Protein 7OBM (pdb70)

Structure (mmCIF, N/CA/C/O backbone):
data_7OBM
#
_entry.id   7OBM
#
_cell.length_a   64.920
_cell.length_b   150.880
_cell.length_c   220.660
_cell.angle_alpha   90.000
_cell.angle_beta   90.000
_cell.angle_gamma   90.000
#
_symmetry.space_group_name_H-M   'I 2 2 2'
#
loop_
_atom_site.group_PDB
_atom_site.id
_atom_site.type_symbol
_atom_site.label_atom_id
_atom_site.label_alt_id
_atom_site.label_comp_id
_atom_site.label_asym_id
_atom_site.label_entity_id
_atom_site.label_seq_id
_atom_site.pdbx_PDB_ins_code
_atom_site.Cartn_x
_atom_site.Cartn_y
_atom_site.Cartn_z
_atom_site.occupancy
_atom_site.B_iso_or_equiv
_atom_site.auth_seq_id
_atom_site.auth_comp_id
_atom_site.auth_asym_id
_atom_site.auth_atom_id
_atom_site.pdbx_PDB_model_num
ATOM 1 N N . MET A 1 2 ? 28.689 29.639 45.015 1.00 124.87 90 MET A N 1
ATOM 2 C CA . MET A 1 2 ? 28.265 28.537 44.163 1.00 103.58 90 MET A CA 1
ATOM 3 C C . MET A 1 2 ? 26.831 28.765 43.682 1.00 122.01 90 MET A C 1
ATOM 4 O O . MET A 1 2 ? 25.871 28.743 44.453 1.00 124.84 90 MET A O 1
ATOM 9 N N . ASP A 1 3 ? 26.710 29.021 42.381 1.00 150.11 91 ASP A N 1
ATOM 10 C CA . ASP A 1 3 ? 25.445 29.483 41.815 1.00 166.39 91 ASP A CA 1
ATOM 11 C C . ASP A 1 3 ? 24.448 28.333 41.687 1.00 153.26 91 ASP A C 1
ATOM 12 O O . ASP A 1 3 ? 23.460 28.267 42.426 1.00 147.94 91 ASP A O 1
ATOM 17 N N . ALA A 1 4 ? 24.697 27.418 40.753 1.00 133.23 92 ALA A N 1
ATOM 18 C CA . ALA A 1 4 ? 23.825 26.264 40.542 1.00 116.94 92 ALA A CA 1
ATOM 19 C C . ALA A 1 4 ? 24.490 24.996 41.074 1.00 128.58 92 ALA A C 1
ATOM 20 O O . ALA A 1 4 ? 24.791 24.049 40.346 1.00 80.76 92 ALA A O 1
ATOM 22 N N . PHE A 1 5 ? 24.714 25.000 42.382 1.00 121.97 93 PHE A N 1
ATOM 23 C CA . PHE A 1 5 ? 25.366 23.896 43.063 1.00 104.31 93 PHE A CA 1
ATOM 24 C C . PHE A 1 5 ? 24.334 22.828 43.406 1.00 105.87 93 PHE A C 1
ATOM 25 O O . PHE A 1 5 ? 23.154 23.123 43.621 1.00 116.59 93 PHE A O 1
ATOM 33 N N . GLU A 1 6 ? 24.790 21.573 43.451 1.00 105.41 94 GLU A N 1
ATOM 34 C CA . GLU A 1 6 ? 23.859 20.456 43.582 1.00 111.06 94 GLU A CA 1
ATOM 35 C C . GLU A 1 6 ? 23.099 20.494 44.899 1.00 113.95 94 GLU A C 1
ATOM 36 O O . GLU A 1 6 ? 21.954 20.032 44.962 1.00 119.61 94 GLU A O 1
ATOM 42 N N . LYS A 1 7 ? 23.709 21.024 45.962 1.00 104.03 95 LYS A N 1
ATOM 43 C CA . LYS A 1 7 ? 22.967 21.198 47.204 1.00 109.73 95 LYS A CA 1
ATOM 44 C C . LYS A 1 7 ? 22.174 22.498 47.202 1.00 134.79 95 LYS A C 1
ATOM 45 O O . LYS A 1 7 ? 21.145 22.598 47.880 1.00 149.48 95 LYS A O 1
ATOM 51 N N . VAL A 1 8 ? 22.616 23.488 46.428 1.00 127.67 96 VAL A N 1
ATOM 52 C CA . VAL A 1 8 ? 21.910 24.762 46.377 1.00 126.74 96 VAL A CA 1
ATOM 53 C C . VAL A 1 8 ? 20.692 24.670 45.467 1.00 139.16 96 VAL A C 1
ATOM 54 O O . VAL A 1 8 ? 19.595 25.107 45.833 1.00 153.85 96 VAL A O 1
ATOM 58 N N . ARG A 1 9 ? 20.858 24.094 44.271 1.00 125.02 97 ARG A N 1
ATOM 59 C CA . ARG A 1 9 ? 19.735 24.011 43.343 1.00 134.50 97 ARG A CA 1
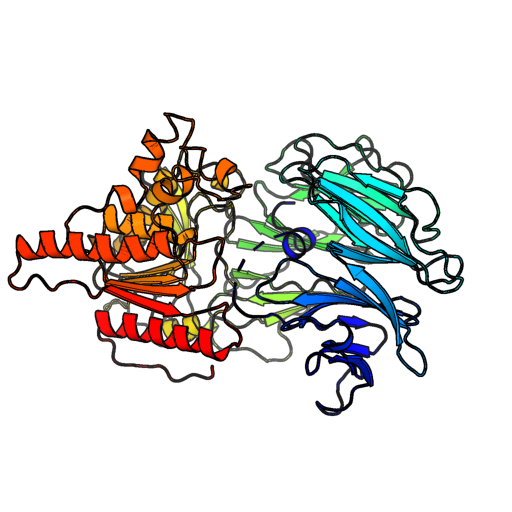ATOM 60 C C . ARG A 1 9 ? 18.661 23.051 43.841 1.00 155.10 97 ARG A C 1
ATOM 61 O O . ARG A 1 9 ? 17.475 23.255 43.560 1.00 161.57 97 ARG A O 1
ATOM 69 N N . THR A 1 10 ? 19.048 22.008 44.580 1.00 161.26 98 THR A N 1
ATOM 70 C CA . THR A 1 10 ? 18.065 21.075 45.117 1.00 171.62 98 THR A CA 1
ATOM 71 C C . THR A 1 10 ? 17.250 21.679 46.252 1.00 177.22 98 THR A C 1
ATOM 72 O O . THR A 1 10 ? 16.222 21.106 46.626 1.00 191.20 98 THR A O 1
ATOM 76 N N . LYS A 1 11 ? 17.684 22.813 46.804 1.00 178.58 99 LYS A N 1
ATOM 77 C CA . LYS A 1 11 ? 16.936 23.537 47.824 1.00 170.25 99 LYS A CA 1
ATOM 78 C C . LYS A 1 11 ? 16.707 24.982 47.394 1.00 158.92 99 LYS A C 1
ATOM 79 O O . LYS A 1 11 ? 16.543 25.870 48.235 1.00 145.25 99 LYS A O 1
ATOM 85 N N . LEU A 1 12 ? 16.698 25.228 46.087 1.00 152.87 100 LEU A N 1
ATOM 86 C CA . LEU A 1 12 ? 16.526 26.572 45.549 1.00 141.04 100 LEU A CA 1
ATOM 87 C C . LEU A 1 12 ? 15.050 26.909 45.372 1.00 147.17 100 LEU A C 1
ATOM 88 O O . LEU A 1 12 ? 14.453 26.599 44.341 1.00 142.79 100 LEU A O 1
ATOM 93 N N . TYR A 1 20 ? 8.227 20.109 35.903 1.00 201.01 108 TYR A N 1
ATOM 94 C CA . TYR A 1 20 ? 7.651 19.476 34.721 1.00 193.82 108 TYR A CA 1
ATOM 95 C C . TYR A 1 20 ? 6.824 18.269 35.134 1.00 208.10 108 TYR A C 1
ATOM 96 O O . TYR A 1 20 ? 5.617 18.368 35.353 1.00 217.88 108 TYR A O 1
ATOM 105 N N . GLU A 1 21 ? 7.494 17.127 35.236 1.00 207.35 109 GLU A N 1
ATOM 106 C CA . GLU A 1 21 ? 6.885 15.885 35.679 1.00 209.31 109 GLU A CA 1
ATOM 107 C C . GLU A 1 21 ? 7.500 15.475 37.012 1.00 197.61 109 GLU A C 1
ATOM 108 O O . GLU A 1 21 ? 8.638 15.837 37.324 1.00 185.10 109 GLU A O 1
ATOM 114 N N . ILE A 1 22 ? 6.725 14.726 37.803 1.00 205.99 110 ILE A N 1
ATOM 115 C CA . ILE A 1 22 ? 7.168 14.323 39.130 1.00 191.16 110 ILE A CA 1
ATOM 116 C C . ILE A 1 22 ? 8.489 13.557 39.054 1.00 182.97 110 ILE A C 1
ATOM 117 O O . ILE A 1 22 ? 8.823 12.932 38.039 1.00 190.51 110 ILE A O 1
ATOM 122 N N . ILE A 1 23 ? 9.257 13.631 40.137 1.00 163.84 111 ILE A N 1
ATOM 123 C CA . ILE A 1 23 ? 10.497 12.884 40.288 1.00 161.08 111 ILE A CA 1
ATOM 124 C C . ILE A 1 23 ? 10.323 11.913 41.445 1.00 169.94 111 ILE A C 1
ATOM 125 O O . ILE A 1 23 ? 9.560 12.167 42.383 1.00 163.53 111 ILE A O 1
ATOM 130 N N . ASN A 1 24 ? 11.034 10.793 41.376 1.00 211.24 112 ASN A N 1
ATOM 131 C CA . ASN A 1 24 ? 10.936 9.799 42.432 1.00 204.26 112 ASN A CA 1
ATOM 132 C C . ASN A 1 24 ? 11.773 10.196 43.645 1.00 192.31 112 ASN A C 1
ATOM 133 O O . ASN A 1 24 ? 12.741 10.955 43.544 1.00 192.23 112 ASN A O 1
ATOM 138 N N . VAL A 1 25 ? 11.357 9.704 44.808 1.00 128.77 113 VAL A N 1
ATOM 139 C CA . VAL A 1 25 ? 12.074 9.903 46.062 1.00 107.98 113 VAL A CA 1
ATOM 140 C C . VAL A 1 25 ? 12.371 8.526 46.631 1.00 125.29 113 VAL A C 1
ATOM 141 O O . VAL A 1 25 ? 11.446 7.771 46.962 1.00 132.57 113 VAL A O 1
ATOM 145 N N . GLU A 1 26 ? 13.657 8.196 46.742 1.00 119.23 114 GLU A N 1
ATOM 146 C CA . GLU A 1 26 ? 14.063 6.832 47.079 1.00 113.95 114 GLU A CA 1
ATOM 147 C C . GLU A 1 26 ? 15.365 6.918 47.879 1.00 112.20 114 GLU A C 1
ATOM 148 O O . GLU A 1 26 ? 16.459 6.917 47.310 1.00 132.00 114 GLU A O 1
ATOM 154 N N . VAL A 1 27 ? 15.228 6.990 49.200 1.00 94.89 115 VAL A N 1
ATOM 155 C CA . VAL A 1 27 ? 16.361 7.095 50.112 1.00 93.74 115 VAL A CA 1
ATOM 156 C C . VAL A 1 27 ? 16.691 5.709 50.645 1.00 100.27 115 VAL A C 1
ATOM 157 O O . VAL A 1 27 ? 15.823 5.025 51.202 1.00 98.30 115 VAL A O 1
ATOM 161 N N . LYS A 1 28 ? 17.943 5.294 50.474 1.00 98.17 116 LYS A N 1
ATOM 162 C CA . LYS A 1 28 ? 18.429 4.008 50.955 1.00 82.74 116 LYS A CA 1
ATOM 163 C C . LYS A 1 28 ? 19.303 4.243 52.179 1.00 90.90 116 LYS A C 1
ATOM 164 O O . LYS A 1 28 ? 20.305 4.962 52.100 1.00 105.17 116 LYS A O 1
ATOM 170 N N . HIS A 1 29 ? 18.922 3.644 53.306 1.00 71.47 117 HIS A N 1
ATOM 171 C CA . HIS A 1 29 ? 19.668 3.813 54.546 1.00 85.99 117 HIS A CA 1
ATOM 172 C C . HIS A 1 29 ? 19.533 2.554 55.387 1.00 97.00 117 HIS A C 1
ATOM 173 O O . HIS A 1 29 ? 18.419 2.067 55.604 1.00 104.05 117 HIS A O 1
ATOM 180 N N . GLY A 1 30 ? 20.666 2.039 55.855 1.00 100.35 118 GLY A N 1
ATOM 181 C CA . GLY A 1 30 ? 20.672 0.909 56.773 1.00 109.04 118 GLY A CA 1
ATOM 182 C C . GLY A 1 30 ? 20.027 -0.349 56.236 1.00 118.04 118 GLY A C 1
ATOM 183 O O . GLY A 1 30 ? 19.270 -1.012 56.957 1.00 97.24 118 GLY A O 1
ATOM 184 N N . GLY A 1 31 ? 20.309 -0.696 54.983 1.00 114.58 119 GLY A N 1
ATOM 185 C CA . GLY A 1 31 ? 19.764 -1.896 54.382 1.00 97.72 119 GLY A CA 1
ATOM 186 C C . GLY A 1 31 ? 18.299 -1.833 54.018 1.00 104.24 119 GLY A C 1
ATOM 187 O O . GLY A 1 31 ? 17.7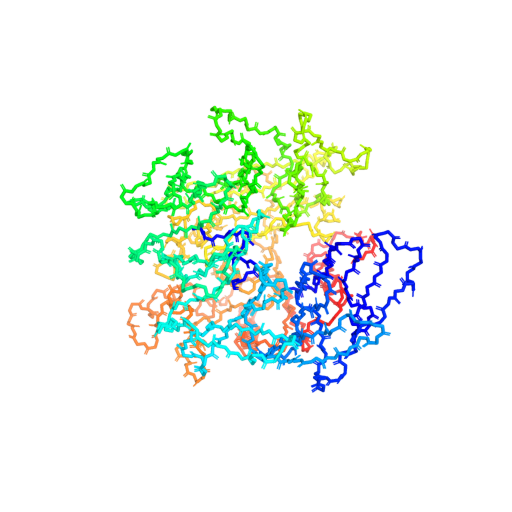17 -2.869 53.677 1.00 99.75 119 GLY A O 1
ATOM 188 N N . PHE A 1 32 ? 17.681 -0.656 54.083 1.00 124.77 120 PHE A N 1
ATOM 189 C CA . PHE A 1 32 ? 16.281 -0.485 53.731 1.00 98.95 120 PHE A CA 1
ATOM 190 C C . PHE A 1 32 ? 16.129 0.679 52.765 1.00 83.40 120 PHE A C 1
ATOM 191 O O . PHE A 1 32 ? 16.922 1.625 52.772 1.00 85.98 120 PHE A O 1
ATOM 199 N N . VAL A 1 33 ? 15.093 0.598 51.935 1.00 97.62 121 VAL A N 1
ATOM 200 C CA . VAL A 1 33 ? 14.811 1.591 50.905 1.00 100.34 121 VAL A CA 1
ATOM 201 C C . VAL A 1 33 ? 13.479 2.242 51.253 1.00 98.27 121 VAL A C 1
ATOM 202 O O . VAL A 1 33 ? 12.434 1.578 51.239 1.00 77.04 121 VAL A O 1
ATOM 206 N N . TYR A 1 34 ? 13.509 3.536 51.560 1.00 72.11 122 TYR A N 1
ATOM 207 C CA . TYR A 1 34 ? 12.323 4.260 52.000 1.00 70.98 122 TYR A CA 1
ATOM 208 C C . TYR A 1 34 ? 11.736 5.041 50.832 1.00 70.93 122 TYR A C 1
ATOM 209 O O . TYR A 1 34 ? 12.457 5.758 50.131 1.00 81.52 122 TYR A O 1
ATOM 218 N N . TYR A 1 35 ? 10.430 4.902 50.634 1.00 79.19 123 TYR A N 1
ATOM 219 C CA . TYR A 1 35 ? 9.711 5.563 49.549 1.00 80.13 123 TYR A CA 1
ATOM 220 C C . TYR A 1 35 ? 8.221 5.442 49.845 1.00 81.15 123 TYR A C 1
ATOM 221 O O . TYR A 1 35 ? 7.815 4.824 50.833 1.00 88.42 123 TYR A O 1
ATOM 230 N N . GLN A 1 36 ? 7.406 6.044 48.983 1.00 88.42 124 GLN A N 1
ATOM 231 C CA . GLN A 1 36 ? 5.960 5.906 49.069 1.00 100.78 124 GLN A CA 1
ATOM 232 C C . GLN A 1 36 ? 5.468 4.956 47.985 1.00 115.01 124 GLN A C 1
ATOM 233 O O . GLN A 1 36 ? 5.929 5.005 46.840 1.00 115.21 124 GLN A O 1
ATOM 239 N N . GLU A 1 37 ? 4.536 4.079 48.358 1.00 111.66 125 GLU A N 1
ATOM 240 C CA . GLU A 1 37 ? 3.932 3.121 47.438 1.00 114.07 125 GLU A CA 1
ATOM 241 C C . GLU A 1 37 ? 2.412 3.271 47.545 1.00 119.10 125 GLU A C 1
ATOM 242 O O . GLU A 1 37 ? 1.716 2.403 48.073 1.00 152.82 125 GLU A O 1
ATOM 248 N N . GLY A 1 38 ? 1.903 4.396 47.046 1.00 102.52 126 GLY A N 1
ATOM 249 C CA . GLY A 1 38 ? 0.489 4.703 47.138 1.00 126.01 126 GLY A CA 1
ATOM 250 C C . GLY A 1 38 ? 0.158 5.592 48.320 1.00 116.38 126 GLY A C 1
ATOM 251 O O . GLY A 1 38 ? -0.557 5.170 49.234 1.00 125.83 126 GLY A O 1
ATOM 252 N N . CYS A 1 39 ? 0.662 6.831 48.286 1.00 133.96 127 CYS A N 1
ATOM 253 C CA . CYS A 1 39 ? 0.610 7.797 49.385 1.00 148.79 127 CYS A CA 1
ATOM 254 C C . CYS A 1 39 ? 0.707 7.115 50.745 1.00 131.93 127 CYS A C 1
ATOM 255 O O . CYS A 1 39 ? -0.138 7.321 51.623 1.00 123.66 127 CYS A O 1
ATOM 258 N N . CYS A 1 40 ? 1.743 6.300 50.925 1.00 126.50 128 CYS A N 1
ATOM 259 C CA . CYS A 1 40 ? 1.919 5.564 52.172 1.00 101.27 128 CYS A CA 1
ATOM 260 C C . CYS A 1 40 ? 3.401 5.246 52.301 1.00 88.67 128 CYS A C 1
ATOM 261 O O . CYS A 1 40 ? 3.922 4.420 51.545 1.00 97.64 128 CYS A O 1
ATOM 264 N N . LEU A 1 41 ? 4.073 5.908 53.239 1.00 83.92 129 LEU A N 1
ATOM 265 C CA . LEU A 1 41 ? 5.509 5.729 53.402 1.00 75.94 129 LEU A CA 1
ATOM 266 C C . LEU A 1 41 ? 5.816 4.302 53.835 1.00 84.60 129 LEU A C 1
ATOM 267 O O . LEU A 1 41 ? 5.274 3.813 54.831 1.00 86.14 129 LEU A O 1
ATOM 272 N N . VAL A 1 42 ? 6.684 3.631 53.079 1.00 101.33 130 VAL A N 1
ATOM 273 C CA . VAL A 1 42 ? 7.015 2.234 53.318 1.00 93.70 130 VAL A CA 1
ATOM 274 C C . VAL A 1 42 ? 8.529 2.080 53.377 1.00 77.49 130 VAL A C 1
ATOM 275 O O . VAL A 1 42 ? 9.288 2.995 53.055 1.00 77.13 130 VAL A O 1
ATOM 279 N N . ARG A 1 43 ? 8.957 0.893 53.804 1.00 92.84 131 ARG A N 1
ATOM 280 C CA . ARG A 1 43 ? 10.367 0.521 53.812 1.00 88.35 131 ARG A CA 1
ATOM 281 C C . ARG A 1 43 ? 10.475 -0.916 53.325 1.00 109.99 131 ARG A C 1
ATOM 282 O O . ARG A 1 43 ? 9.800 -1.808 53.850 1.00 107.88 131 ARG A O 1
ATOM 290 N N . SER A 1 44 ? 11.287 -1.131 52.299 1.00 120.37 132 SER A N 1
ATOM 291 C CA . SER A 1 44 ? 11.472 -2.447 51.709 1.00 126.13 132 SER A CA 1
ATOM 292 C C . SER A 1 44 ? 12.920 -2.884 51.881 1.00 124.19 132 SER A C 1
ATOM 293 O O . SER A 1 44 ? 13.796 -2.093 52.238 1.00 131.83 132 SER A O 1
ATOM 296 N N . LYS A 1 45 ? 13.161 -4.166 51.621 1.00 132.55 133 LYS A N 1
ATOM 297 C CA . LYS A 1 45 ? 14.504 -4.709 51.719 1.00 115.39 133 LYS A CA 1
ATOM 298 C C . LYS A 1 45 ? 15.421 -4.024 50.705 1.00 143.30 133 LYS A C 1
ATOM 299 O O . LYS A 1 45 ? 14.971 -3.343 49.779 1.00 150.89 133 LYS A O 1
ATOM 305 N N . ASP A 1 46 ? 16.731 -4.207 50.902 1.00 157.44 134 ASP A N 1
ATOM 306 C CA . ASP A 1 46 ? 17.720 -3.502 50.088 1.00 169.20 134 ASP A CA 1
ATOM 307 C C . ASP A 1 46 ? 17.484 -3.724 48.600 1.00 181.01 134 ASP A C 1
ATOM 308 O O . ASP A 1 46 ? 17.533 -2.778 47.805 1.00 176.31 134 ASP A O 1
ATOM 313 N N . GLU A 1 47 ? 17.225 -4.966 48.205 1.00 172.44 135 GLU A N 1
ATOM 314 C CA . GLU A 1 47 ? 16.813 -5.305 46.848 1.00 186.71 135 GLU A CA 1
ATOM 315 C C . GLU A 1 47 ? 15.432 -5.936 46.958 1.00 187.90 135 GLU A C 1
ATOM 316 O O . GLU A 1 47 ? 15.294 -7.028 47.520 1.00 182.54 135 GLU A O 1
ATOM 322 N N . GLU A 1 48 ? 14.415 -5.246 46.442 1.00 188.98 136 GLU A N 1
ATOM 323 C CA . GLU A 1 48 ? 13.037 -5.674 46.659 1.00 177.02 136 GLU A CA 1
ATOM 324 C C . GLU A 1 48 ? 12.817 -7.086 46.131 1.00 174.48 136 GLU A C 1
ATOM 325 O O . GLU A 1 48 ? 13.193 -7.411 45.000 1.00 180.51 136 GLU A O 1
ATOM 331 N N . ALA A 1 49 ? 12.237 -7.939 46.974 1.00 166.17 137 ALA A N 1
ATOM 332 C CA . ALA A 1 49 ? 11.882 -9.291 46.565 1.00 165.39 137 ALA A CA 1
ATOM 333 C C . ALA A 1 49 ? 10.802 -9.218 45.494 1.00 170.03 137 ALA A C 1
ATOM 334 O O . ALA A 1 49 ? 11.045 -9.553 44.331 1.00 167.33 137 ALA A O 1
ATOM 336 N N . ASP A 1 50 ? 9.614 -8.773 45.883 1.00 167.55 138 ASP A N 1
ATOM 337 C CA . ASP A 1 50 ? 8.528 -8.459 44.970 1.00 170.21 138 ASP A CA 1
ATOM 338 C C . ASP A 1 50 ? 8.238 -6.965 45.036 1.00 166.28 138 ASP A C 1
ATOM 339 O O . ASP A 1 50 ? 8.694 -6.259 45.939 1.00 178.58 138 ASP A O 1
ATOM 344 N N . ASN A 1 51 ? 7.471 -6.481 44.062 1.00 159.43 139 ASN A N 1
ATOM 345 C CA . ASN A 1 51 ? 7.084 -5.068 44.107 1.00 173.83 139 ASN A CA 1
ATOM 346 C C . ASN A 1 51 ? 5.997 -4.785 45.156 1.00 156.63 139 ASN A C 1
ATOM 347 O O . ASN A 1 51 ? 5.428 -3.690 45.232 1.00 155.95 139 ASN A O 1
ATOM 352 N N . ASP A 1 52 ? 5.692 -5.770 45.994 1.00 152.25 140 ASP A N 1
ATOM 353 C CA . ASP A 1 52 ? 4.654 -5.636 46.996 1.00 151.00 140 ASP A CA 1
ATOM 354 C C . ASP A 1 52 ? 5.137 -5.899 48.415 1.00 140.01 140 ASP A C 1
ATOM 355 O O . ASP A 1 52 ? 4.390 -5.624 49.360 1.00 142.66 140 ASP A O 1
ATOM 360 N N . ASN A 1 53 ? 6.355 -6.406 48.595 1.00 143.80 141 ASN A N 1
ATOM 361 C CA . ASN A 1 53 ? 6.897 -6.677 49.924 1.00 141.66 141 ASN A CA 1
ATOM 362 C C . ASN A 1 53 ? 7.503 -5.399 50.492 1.00 150.24 141 ASN A C 1
ATOM 363 O O . ASN A 1 53 ? 8.585 -4.977 50.072 1.00 149.47 141 ASN A O 1
ATOM 368 N N . TYR A 1 54 ? 6.812 -4.784 51.450 1.00 128.48 142 TYR A N 1
ATOM 369 C CA . TYR A 1 54 ? 7.314 -3.580 52.096 1.00 109.85 142 TYR A CA 1
ATOM 370 C C . TYR A 1 54 ? 6.601 -3.385 53.426 1.00 91.75 142 TYR A C 1
ATOM 371 O O . TYR A 1 54 ? 5.475 -3.851 53.617 1.00 111.79 142 TYR A O 1
ATOM 380 N N . GLU A 1 55 ? 7.276 -2.694 54.342 1.00 100.48 143 GLU A N 1
ATOM 381 C CA . GLU A 1 55 ? 6.748 -2.423 55.674 1.00 93.41 143 GLU A CA 1
ATOM 382 C C . GLU A 1 55 ? 6.051 -1.068 55.675 1.00 99.34 143 GLU A C 1
ATOM 383 O O . GLU A 1 55 ? 6.668 -0.050 55.348 1.00 93.16 143 GLU A O 1
ATOM 389 N N . VAL A 1 56 ? 4.779 -1.052 56.060 1.00 97.51 144 VAL A N 1
ATOM 390 C CA . VAL A 1 56 ? 4.008 0.187 56.112 1.00 86.41 144 VAL A CA 1
ATOM 391 C C . VAL A 1 56 ? 4.441 0.992 57.332 1.00 84.75 144 VAL A C 1
ATOM 392 O O . VAL A 1 56 ? 4.382 0.503 58.465 1.00 86.24 144 VAL A O 1
ATOM 396 N N . LEU A 1 57 ? 4.876 2.230 57.102 1.00 81.50 145 LEU A N 1
ATOM 397 C CA . LEU A 1 57 ? 5.304 3.129 58.167 1.00 79.78 145 LEU A CA 1
ATOM 398 C C . LEU A 1 57 ? 4.298 4.229 58.464 1.00 92.09 145 LEU A C 1
ATOM 399 O O . LEU A 1 57 ? 3.973 4.469 59.631 1.00 94.89 145 LEU A O 1
ATOM 404 N N . PHE A 1 58 ? 3.795 4.911 57.438 1.00 85.96 146 PHE A N 1
ATOM 405 C CA . PHE A 1 58 ? 2.882 6.025 57.657 1.00 79.77 146 PHE A CA 1
ATOM 406 C C . PHE A 1 58 ? 2.014 6.217 56.425 1.00 84.96 146 PHE A C 1
ATOM 407 O O . PHE A 1 58 ? 2.530 6.289 55.306 1.00 79.89 146 PHE A O 1
ATOM 415 N N . ASN A 1 59 ? 0.703 6.298 56.637 1.00 98.03 147 ASN A N 1
ATOM 416 C CA . ASN A 1 59 ? -0.239 6.599 55.569 1.00 97.23 147 ASN A CA 1
ATOM 417 C C . ASN A 1 59 ? -0.425 8.106 55.466 1.00 97.16 147 ASN A C 1
ATOM 418 O O . ASN A 1 59 ? -0.585 8.795 56.478 1.00 102.50 147 ASN A O 1
ATOM 423 N N . LEU A 1 60 ? -0.407 8.614 54.234 1.00 100.69 148 LEU A N 1
ATOM 424 C CA . LEU A 1 60 ? -0.415 10.054 54.008 1.00 93.89 148 LEU A CA 1
ATOM 425 C C . LEU A 1 60 ? -1.776 10.698 54.241 1.00 127.51 148 LEU A C 1
ATOM 426 O O . LEU A 1 60 ? -1.861 11.931 54.251 1.00 130.04 148 LEU A O 1
ATOM 431 N N . GLU A 1 61 ? -2.837 9.909 54.430 1.00 119.32 149 GLU A N 1
ATOM 432 C CA . GLU A 1 61 ? -4.148 10.494 54.696 1.00 95.30 149 GLU A CA 1
ATOM 433 C C . GLU A 1 61 ? -4.214 11.109 56.087 1.00 109.86 149 GLU A C 1
ATOM 434 O O . GLU A 1 61 ? -4.955 12.075 56.302 1.00 116.77 149 GLU A O 1
ATOM 440 N N . GLU A 1 62 ? -3.427 10.589 57.031 1.00 116.82 150 GLU A N 1
ATOM 441 C CA . GLU A 1 62 ? -3.495 10.998 58.431 1.00 120.88 150 GLU A CA 1
ATOM 442 C C . GLU A 1 62 ? -3.160 12.472 58.632 1.00 116.41 150 GLU A C 1
ATOM 443 O O . GLU A 1 62 ? -3.212 12.977 59.758 1.00 127.83 150 GLU A O 1
ATOM 449 N N . LEU A 1 63 ? -2.810 13.171 57.552 1.00 117.18 151 LEU A N 1
ATOM 450 C CA . LEU A 1 63 ? -2.570 14.605 57.593 1.00 131.52 151 LEU A CA 1
ATOM 451 C C . LEU A 1 63 ? -3.722 15.418 57.019 1.00 149.30 151 LEU A C 1
ATOM 452 O O . LEU A 1 63 ? -3.740 16.642 57.194 1.00 143.83 151 LEU A O 1
ATOM 457 N N . LYS A 1 64 ? -4.676 14.771 56.347 1.00 168.60 152 LYS A N 1
ATOM 458 C CA . LYS A 1 64 ? -5.825 15.435 55.727 1.00 183.67 152 LYS A CA 1
ATOM 459 C C . LYS A 1 64 ? -5.372 16.521 54.748 1.00 177.29 152 LYS A C 1
ATOM 460 O O . LYS A 1 64 ? -5.704 17.700 54.879 1.00 183.74 152 LYS A O 1
ATOM 466 N N . LEU A 1 65 ? -4.601 16.093 53.753 1.00 133.08 153 LEU A N 1
ATOM 467 C CA . LEU A 1 65 ? -4.114 16.961 52.693 1.00 130.40 153 LEU A CA 1
ATOM 468 C C . LEU A 1 65 ? -4.659 16.489 51.350 1.00 135.16 153 LEU A C 1
ATOM 469 O O . LEU A 1 65 ? -5.261 15.418 51.237 1.00 141.18 153 LEU A O 1
ATOM 474 N N . ASP A 1 66 ? -4.439 17.306 50.323 1.00 135.78 154 ASP A N 1
ATOM 475 C CA . ASP A 1 66 ? -4.931 17.038 48.977 1.00 157.59 154 ASP A CA 1
ATOM 476 C C . ASP A 1 66 ? -3.754 16.697 48.074 1.00 154.39 154 ASP A C 1
ATOM 477 O O . ASP A 1 66 ? -2.888 17.545 47.832 1.00 142.09 154 ASP A O 1
ATOM 482 N N . GLN A 1 67 ? -3.734 15.461 47.573 1.00 172.12 155 GLN A N 1
ATOM 483 C CA . GLN A 1 67 ? -2.690 14.944 46.693 1.00 172.07 155 GLN A CA 1
ATOM 484 C C . GLN A 1 67 ? -1.306 15.098 47.317 1.00 163.44 155 GLN A C 1
ATOM 485 O O . GLN A 1 67 ? -0.474 15.849 46.792 1.00 164.33 155 GLN A O 1
ATOM 491 N N . PRO A 1 68 ? -1.014 14.411 48.423 1.00 125.22 156 PRO A N 1
ATOM 492 C CA . PRO A 1 68 ? 0.313 14.536 49.035 1.00 116.05 156 PRO A CA 1
ATOM 493 C C . PRO A 1 68 ? 1.302 13.520 48.484 1.00 91.64 156 PRO A C 1
ATOM 494 O O . PRO A 1 68 ? 0.958 12.380 48.165 1.00 112.31 156 PRO A O 1
ATOM 498 N N . PHE A 1 69 ? 2.555 13.953 48.370 1.00 85.64 157 PHE A N 1
ATOM 499 C CA . PHE A 1 69 ? 3.637 13.075 47.952 1.00 101.78 157 PHE A CA 1
ATOM 500 C C . PHE A 1 69 ? 4.889 13.415 48.746 1.00 87.43 157 PHE A C 1
ATOM 501 O O . PHE A 1 69 ? 4.997 14.484 49.351 1.00 73.54 157 PHE A O 1
ATOM 509 N N . ILE A 1 70 ? 5.837 12.485 48.736 1.00 94.31 158 ILE A N 1
ATOM 510 C CA . ILE A 1 70 ? 7.081 12.649 49.477 1.00 77.80 158 ILE A CA 1
ATOM 511 C C . ILE A 1 70 ? 7.993 13.609 48.726 1.00 69.94 158 ILE A C 1
ATOM 512 O O . ILE A 1 70 ? 8.117 13.542 47.498 1.00 75.75 158 ILE A O 1
ATOM 517 N N . ASP A 1 71 ? 8.630 14.516 49.465 1.00 87.40 159 ASP A N 1
ATOM 518 C CA . ASP A 1 71 ? 9.602 15.440 48.893 1.00 78.57 159 ASP A CA 1
ATOM 519 C C . ASP A 1 71 ? 11.035 14.970 49.113 1.00 72.74 159 ASP A C 1
ATOM 520 O O . ASP A 1 71 ? 11.810 14.872 48.157 1.00 76.86 159 ASP A O 1
ATOM 525 N N . CYS A 1 72 ? 11.404 14.677 50.359 1.00 60.81 160 CYS A N 1
ATOM 526 C CA . CYS A 1 72 ? 12.669 14.021 50.654 1.00 85.82 160 CYS A CA 1
ATOM 527 C C . CYS A 1 72 ? 12.541 13.294 51.984 1.00 82.27 160 CYS A C 1
ATOM 528 O O . CYS A 1 72 ? 11.702 13.634 52.823 1.00 61.93 160 CYS A O 1
ATOM 531 N N . ILE A 1 73 ? 13.384 12.282 52.165 1.00 82.66 161 ILE A N 1
ATOM 532 C CA . ILE A 1 73 ? 13.404 11.470 53.374 1.00 63.08 161 ILE A CA 1
ATOM 533 C C . ILE A 1 73 ? 14.797 11.544 53.982 1.00 78.50 161 ILE A C 1
ATOM 534 O O . ILE A 1 73 ? 15.801 11.469 53.266 1.00 86.76 161 ILE A O 1
ATOM 539 N N . ARG A 1 74 ? 14.855 11.701 55.302 1.00 72.37 162 ARG A N 1
ATOM 540 C CA . ARG A 1 74 ? 16.111 11.675 56.039 1.00 74.63 162 ARG A CA 1
ATOM 541 C C . ARG A 1 74 ? 15.954 10.721 57.211 1.00 62.62 162 ARG A C 1
ATOM 542 O O . ARG A 1 74 ? 14.986 10.820 57.972 1.00 59.48 162 ARG A O 1
ATOM 550 N N . VAL A 1 75 ? 16.901 9.797 57.352 1.00 92.02 163 VAL A N 1
ATOM 551 C CA . VAL A 1 75 ? 16.777 8.676 58.274 1.00 91.91 163 VAL A CA 1
ATOM 552 C C . VAL A 1 75 ? 17.694 8.913 59.463 1.00 97.06 163 VAL A C 1
ATOM 553 O O . VAL A 1 75 ? 18.854 9.309 59.296 1.00 103.35 163 VAL A O 1
ATOM 557 N N . ALA A 1 76 ? 17.175 8.665 60.661 1.00 82.54 164 ALA A N 1
ATOM 558 C CA . ALA A 1 76 ? 17.994 8.763 61.854 1.00 79.95 164 ALA A CA 1
ATOM 559 C C . ALA A 1 76 ? 19.041 7.650 61.863 1.00 95.29 164 ALA A C 1
ATOM 560 O O . ALA A 1 76 ? 18.786 6.544 61.379 1.00 99.75 164 ALA A O 1
ATOM 562 N N . PRO A 1 77 ? 20.237 7.925 62.394 1.00 102.99 165 PRO A N 1
ATOM 563 C CA . PRO A 1 77 ? 21.264 6.870 62.451 1.00 87.68 165 PRO A CA 1
ATOM 564 C C . PRO A 1 77 ? 20.830 5.659 63.256 1.00 88.78 165 PRO A C 1
ATOM 565 O O . PRO A 1 77 ? 21.138 4.522 62.877 1.00 91.06 165 PRO A O 1
ATOM 569 N N . ASP A 1 78 ? 20.115 5.874 64.362 1.00 88.45 166 ASP A N 1
ATOM 570 C CA . ASP A 1 78 ? 19.566 4.763 65.131 1.00 93.48 166 ASP A CA 1
ATOM 571 C C . ASP A 1 78 ? 18.464 4.029 64.381 1.00 103.77 166 ASP A C 1
ATOM 572 O O . ASP A 1 78 ? 18.103 2.914 64.774 1.00 96.30 166 ASP A O 1
ATOM 577 N N . GLU A 1 79 ? 17.923 4.631 63.322 1.00 99.36 167 GLU A N 1
ATOM 578 C CA . GLU A 1 79 ? 16.700 4.198 62.649 1.00 83.42 167 GLU A CA 1
ATOM 579 C C . GLU A 1 79 ? 15.504 4.146 63.588 1.00 77.37 167 GLU A C 1
ATOM 580 O O . GLU A 1 79 ? 14.460 3.593 63.223 1.00 103.33 167 GLU A O 1
ATOM 586 N N . LYS A 1 80 ? 15.626 4.707 64.792 1.00 79.56 168 LYS A N 1
ATOM 587 C CA . LYS A 1 80 ? 14.501 4.751 65.715 1.00 95.13 168 LYS A CA 1
ATOM 588 C C . LYS A 1 80 ? 13.433 5.735 65.259 1.00 100.98 168 LYS A C 1
ATOM 589 O O . LYS A 1 80 ? 12.293 5.656 65.728 1.00 106.60 168 LYS A O 1
ATOM 595 N N . TYR A 1 81 ? 13.779 6.654 64.359 1.00 94.48 169 TYR A N 1
ATOM 596 C CA . TYR A 1 81 ? 12.843 7.634 63.831 1.00 78.94 169 TYR A CA 1
ATOM 597 C C . TYR A 1 81 ? 13.178 7.900 62.370 1.00 75.01 169 TYR A C 1
ATOM 598 O O . TYR A 1 81 ? 14.306 7.685 61.922 1.00 83.16 169 TYR A O 1
ATOM 607 N N . VAL A 1 82 ? 12.180 8.372 61.627 1.00 67.94 170 VAL A N 1
ATOM 608 C CA . VAL A 1 82 ? 12.355 8.777 60.235 1.00 78.83 170 VAL A CA 1
ATOM 609 C C . VAL A 1 82 ? 11.563 10.054 59.997 1.00 74.84 170 VAL A C 1
ATOM 610 O O . VAL A 1 82 ? 10.378 10.131 60.339 1.00 79.88 170 VAL A O 1
ATOM 614 N N . ALA A 1 83 ? 12.220 11.054 59.418 1.00 62.28 171 ALA A N 1
ATOM 615 C CA . ALA A 1 83 ? 11.585 12.313 59.062 1.00 61.47 171 ALA A CA 1
ATOM 616 C C . ALA A 1 83 ? 11.344 12.349 57.559 1.00 66.58 171 ALA A C 1
ATOM 617 O O . ALA A 1 83 ? 12.234 12.002 56.775 1.00 63.23 171 ALA A O 1
ATOM 619 N N . ALA A 1 84 ? 10.143 12.763 57.164 1.00 67.70 172 ALA A N 1
ATOM 620 C CA . ALA A 1 84 ? 9.775 12.852 55.760 1.00 65.54 172 ALA A CA 1
ATOM 621 C C . ALA A 1 84 ? 9.063 14.171 55.511 1.00 68.68 172 ALA A C 1
ATOM 622 O O . ALA A 1 84 ? 8.266 14.621 56.339 1.00 74.15 172 ALA A O 1
ATOM 624 N N . LYS A 1 85 ? 9.356 14.786 54.369 1.00 79.73 173 LYS A N 1
ATOM 625 C CA . LYS A 1 85 ? 8.741 16.052 53.985 1.00 84.23 173 LYS A CA 1
ATOM 626 C C . LYS A 1 85 ? 7.524 15.761 53.115 1.00 85.39 173 LYS A C 1
ATOM 627 O O . LYS A 1 85 ? 7.660 15.287 51.982 1.00 88.37 173 LYS A O 1
ATOM 633 N N . ILE A 1 86 ? 6.338 16.042 53.643 1.00 71.16 174 ILE A N 1
ATOM 634 C CA . ILE A 1 86 ? 5.095 15.873 52.901 1.00 86.67 174 ILE A CA 1
ATOM 635 C C . ILE A 1 86 ? 4.768 17.193 52.217 1.00 71.83 174 ILE A C 1
ATOM 636 O O . ILE A 1 86 ? 4.575 18.216 52.883 1.00 88.25 174 ILE A O 1
ATOM 641 N N . ARG A 1 87 ? 4.709 17.174 50.888 1.00 85.82 175 ARG A N 1
ATOM 642 C CA . ARG A 1 87 ? 4.395 18.359 50.103 1.00 85.27 175 ARG A CA 1
ATOM 643 C C . ARG A 1 87 ? 3.349 17.991 49.063 1.00 111.05 175 ARG A C 1
ATOM 644 O O . ARG A 1 87 ? 3.486 16.976 48.374 1.00 117.73 175 ARG A O 1
ATOM 652 N N . THR A 1 88 ? 2.312 18.812 48.954 1.00 131.45 176 THR A N 1
ATOM 653 C CA . THR A 1 88 ? 1.186 18.542 48.074 1.00 119.32 176 THR A CA 1
ATOM 654 C C . THR A 1 88 ? 1.280 19.379 46.802 1.00 124.81 176 THR A C 1
ATOM 655 O O . THR A 1 88 ? 2.056 20.332 46.704 1.00 141.36 176 THR A O 1
ATOM 659 N N . GLU A 1 89 ? 0.471 19.002 45.818 1.00 135.03 177 GLU A N 1
ATOM 660 C CA . GLU A 1 89 ? 0.345 19.770 44.591 1.00 155.99 177 GLU A CA 1
ATOM 661 C C . GLU A 1 89 ? -0.707 20.863 44.764 1.00 166.68 177 GLU A C 1
ATOM 662 O O . GLU A 1 89 ? -1.453 20.891 45.745 1.00 171.59 177 GLU A O 1
ATOM 668 N N . ASP A 1 90 ? -0.755 21.769 43.782 1.00 172.61 178 ASP A N 1
ATOM 669 C CA . ASP A 1 90 ? -1.635 22.937 43.774 1.00 180.26 178 ASP A CA 1
ATOM 670 C C . ASP A 1 90 ? -1.727 23.605 45.144 1.00 182.35 178 ASP A C 1
ATOM 671 O O . ASP A 1 90 ? -2.799 24.058 45.558 1.00 194.64 178 ASP A O 1
ATOM 676 N N . SER A 1 91 ? -0.599 23.694 45.842 1.00 164.10 179 SER A N 1
ATOM 677 C CA . SER A 1 91 ? -0.546 24.296 47.167 1.00 159.66 179 SER A CA 1
ATOM 678 C C . SER A 1 91 ? 0.798 24.998 47.328 1.00 176.95 179 SER A C 1
ATOM 679 O O . SER A 1 91 ? 1.595 25.078 46.388 1.00 185.34 179 SER A O 1
ATOM 682 N N . GLU A 1 92 ? 1.045 25.509 48.532 1.00 167.53 180 GLU A N 1
ATOM 683 C CA . GLU A 1 92 ? 2.298 26.177 48.862 1.00 162.27 180 GLU A CA 1
ATOM 684 C C . GLU A 1 92 ? 2.933 25.682 50.153 1.00 145.95 180 GLU A C 1
ATOM 685 O O . GLU A 1 92 ? 4.145 25.864 50.328 1.00 147.33 180 GLU A O 1
ATOM 691 N N . ALA A 1 93 ? 2.176 25.056 51.047 1.00 122.66 181 ALA A N 1
ATOM 692 C CA . ALA A 1 93 ? 2.693 24.611 52.330 1.00 132.48 181 ALA A CA 1
ATOM 693 C C . ALA A 1 93 ? 3.190 23.169 52.251 1.00 126.72 181 ALA A C 1
ATOM 694 O O . ALA A 1 93 ? 2.910 22.432 51.302 1.00 107.03 181 ALA A O 1
ATOM 696 N N . SER A 1 94 ? 3.940 22.772 53.277 1.00 118.18 182 SER A N 1
ATOM 697 C CA . SER A 1 94 ? 4.466 21.421 53.397 1.00 89.46 182 SER A CA 1
ATOM 698 C C . SER A 1 94 ? 4.414 21.013 54.864 1.00 101.61 182 SER A C 1
ATOM 699 O O . SER A 1 94 ? 3.990 21.784 55.730 1.00 103.62 182 SER A O 1
ATOM 702 N N . THR A 1 95 ? 4.849 19.787 55.144 1.00 100.42 183 THR A N 1
ATOM 703 C CA . THR A 1 95 ? 4.857 19.274 56.508 1.00 87.91 183 THR A CA 1
ATOM 704 C C . THR A 1 95 ? 5.970 18.249 56.651 1.00 92.61 183 THR A C 1
ATOM 705 O O . THR A 1 95 ? 6.046 17.299 55.866 1.00 85.78 183 THR A O 1
ATOM 709 N N . CYS A 1 96 ? 6.828 18.446 57.650 1.00 86.65 184 CYS A N 1
ATOM 710 C CA . CYS A 1 96 ? 7.894 17.505 57.974 1.00 78.15 184 CYS A CA 1
ATOM 711 C C . CYS A 1 96 ? 7.392 16.587 59.083 1.00 76.60 184 CYS A C 1
ATOM 712 O O . CYS A 1 96 ? 7.298 16.998 60.244 1.00 90.05 184 CYS A O 1
ATOM 715 N N . VAL A 1 97 ? 7.068 15.348 58.723 1.00 80.36 185 VAL A N 1
ATOM 716 C CA . VAL A 1 97 ? 6.490 14.382 59.650 1.00 81.86 185 VAL A CA 1
ATOM 717 C C . VAL A 1 97 ? 7.591 13.466 60.164 1.00 75.38 185 VAL A C 1
ATOM 718 O O . VAL A 1 97 ? 8.530 13.128 59.433 1.00 65.18 185 VAL A O 1
ATOM 722 N N . ILE A 1 98 ? 7.482 13.071 61.430 1.00 90.40 186 ILE A N 1
ATOM 723 C CA . ILE A 1 98 ? 8.464 12.213 62.083 1.00 90.07 186 ILE A CA 1
ATOM 724 C C . ILE A 1 98 ? 7.740 10.975 62.589 1.00 99.73 186 ILE A C 1
ATOM 725 O O . ILE A 1 98 ? 6.795 11.081 63.381 1.00 94.50 186 ILE A O 1
ATOM 730 N N . ILE A 1 99 ? 8.184 9.805 62.136 1.00 106.55 187 ILE A N 1
ATOM 731 C CA . ILE A 1 99 ? 7.565 8.530 62.475 1.00 83.55 187 ILE A CA 1
ATOM 732 C C . ILE A 1 99 ? 8.531 7.748 63.352 1.00 90.55 187 ILE A C 1
ATOM 733 O O . ILE A 1 99 ? 9.723 7.649 63.035 1.00 85.57 187 ILE A O 1
ATOM 738 N N . LYS A 1 100 ? 8.022 7.198 64.451 1.00 108.44 188 LYS A N 1
ATOM 739 C CA . LYS A 1 100 ? 8.828 6.349 65.320 1.00 93.68 188 LYS A CA 1
ATOM 740 C C . LYS A 1 100 ? 8.856 4.934 64.756 1.00 95.76 188 LYS A C 1
ATOM 741 O O . LYS A 1 100 ? 7.813 4.278 64.661 1.00 98.56 188 LYS A O 1
ATOM 747 N N . LEU A 1 101 ? 10.046 4.465 64.385 1.00 105.12 189 LEU A N 1
ATOM 748 C CA . LEU A 1 101 ? 10.211 3.136 63.797 1.00 116.31 189 LEU A CA 1
ATOM 749 C C . LEU A 1 101 ? 10.387 2.126 64.921 1.00 128.42 189 LEU A C 1
ATOM 750 O O . LEU A 1 101 ? 11.502 1.770 65.305 1.00 144.44 189 LEU A O 1
ATOM 755 N N . SER A 1 102 ? 9.265 1.665 65.453 1.00 106.75 190 SER A N 1
ATOM 756 C CA . SER A 1 102 ? 9.216 0.597 66.437 1.00 123.38 190 SER A CA 1
ATOM 757 C C . SER A 1 102 ? 8.466 -0.587 65.833 1.00 144.84 190 SER A C 1
ATOM 758 O O . SER A 1 102 ? 8.219 -0.642 64.625 1.00 147.31 190 SER A O 1
ATOM 761 N N . ASP A 1 103 ? 8.094 -1.539 66.688 1.00 156.95 191 ASP A N 1
ATOM 762 C CA . ASP A 1 103 ? 7.276 -2.660 66.240 1.00 162.03 191 ASP A CA 1
ATOM 763 C C . ASP A 1 103 ? 5.873 -2.222 65.836 1.00 157.44 191 ASP A C 1
ATOM 764 O O . ASP A 1 103 ? 5.098 -3.046 65.337 1.00 168.08 191 ASP A O 1
ATOM 769 N N . GLN A 1 104 ? 5.540 -0.945 66.035 1.00 158.33 192 GLN A N 1
ATOM 770 C CA . GLN A 1 104 ? 4.305 -0.361 65.512 1.00 145.74 192 GLN A CA 1
ATOM 771 C C . GLN A 1 104 ? 4.610 1.079 65.118 1.00 142.73 192 GLN A C 1
ATOM 772 O O . GLN A 1 104 ? 4.590 1.985 65.966 1.00 149.53 192 GLN A O 1
ATOM 778 N N . PRO A 1 105 ? 4.911 1.330 63.843 1.00 122.77 193 PRO A N 1
ATOM 779 C CA . PRO A 1 105 ? 5.299 2.685 63.419 1.00 110.50 193 PRO A CA 1
ATOM 780 C C . PRO A 1 105 ? 4.176 3.685 63.645 1.00 115.10 193 PRO A C 1
ATOM 781 O O . PRO A 1 105 ? 3.081 3.556 63.093 1.00 115.16 193 PRO A O 1
ATOM 785 N N . VAL A 1 106 ? 4.458 4.690 64.473 1.00 119.28 194 VAL A N 1
ATOM 786 C CA . VAL A 1 106 ? 3.495 5.729 64.812 1.00 124.83 194 VAL A CA 1
ATOM 787 C C . VAL A 1 106 ? 4.141 7.091 64.609 1.00 111.75 194 VAL A C 1
ATOM 788 O O . VAL A 1 106 ? 5.360 7.249 64.732 1.00 109.25 194 VAL A O 1
ATOM 792 N N . MET A 1 107 ? 3.310 8.080 64.287 1.00 104.79 195 MET A N 1
ATOM 793 C CA . MET A 1 107 ? 3.768 9.457 64.176 1.00 97.91 195 MET A CA 1
ATOM 794 C C . MET A 1 107 ? 3.841 10.091 65.558 1.00 114.04 195 MET A C 1
ATOM 795 O O . MET A 1 107 ? 2.910 9.961 66.359 1.00 121.93 195 MET A O 1
ATOM 800 N N . GLU A 1 108 ? 4.949 10.776 65.840 1.00 118.22 196 GLU A N 1
ATOM 801 C CA . GLU A 1 108 ? 5.099 11.505 67.088 1.00 120.91 196 GLU A CA 1
ATOM 802 C C . GLU A 1 108 ? 5.252 13.008 66.910 1.00 112.12 196 GLU A C 1
ATOM 803 O O . GLU A 1 108 ? 5.269 13.729 67.915 1.00 115.03 196 GLU A O 1
ATOM 809 N N . ALA A 1 109 ? 5.356 13.503 65.678 1.00 81.96 197 ALA A N 1
ATOM 810 C CA . ALA A 1 109 ? 5.459 14.936 65.440 1.00 79.20 197 ALA A CA 1
ATOM 811 C C . ALA A 1 109 ? 5.180 15.225 63.973 1.00 82.18 197 ALA A C 1
ATOM 812 O O . ALA A 1 109 ? 5.262 14.341 63.117 1.00 86.41 197 ALA A O 1
ATOM 814 N N . SER A 1 110 ? 4.854 16.491 63.700 1.00 93.85 198 SER A N 1
ATOM 815 C CA . SER A 1 110 ? 4.635 16.951 62.330 1.00 89.75 198 SER A CA 1
ATOM 816 C C . SER A 1 110 ? 4.797 18.471 62.338 1.00 86.04 198 SER A C 1
ATOM 817 O O . SER A 1 110 ? 3.898 19.186 62.788 1.00 95.46 198 SER A O 1
ATOM 820 N N . PHE A 1 111 ? 5.943 18.948 61.848 1.00 84.57 199 PHE A N 1
ATOM 821 C CA . PHE A 1 111 ? 6.203 20.383 61.815 1.00 78.53 199 PHE A CA 1
ATOM 822 C C . PHE A 1 111 ? 5.900 20.937 60.434 1.00 82.10 199 PHE A C 1
ATOM 823 O O . PHE A 1 111 ? 6.387 20.390 59.434 1.00 94.27 199 PHE A O 1
ATOM 831 N N . PRO A 1 112 ? 5.111 22.001 60.331 1.00 74.21 200 PRO A N 1
ATOM 832 C CA . PRO A 1 112 ? 4.778 22.565 59.022 1.00 86.72 200 PRO A CA 1
ATOM 833 C C . PRO A 1 112 ? 5.796 23.597 58.553 1.00 90.08 200 PRO A C 1
ATOM 834 O O . PRO A 1 112 ? 6.583 24.141 59.331 1.00 82.33 200 PRO A O 1
ATOM 838 N N . ASN A 1 113 ? 5.765 23.846 57.243 1.00 87.16 201 ASN A N 1
ATOM 839 C CA . ASN A 1 113 ? 6.552 24.889 56.583 1.00 87.64 201 ASN A CA 1
ATOM 840 C C . ASN A 1 113 ? 8.056 24.652 56.683 1.00 80.67 201 ASN A C 1
ATOM 841 O O . ASN A 1 113 ? 8.846 25.577 56.469 1.00 78.62 201 ASN A O 1
ATOM 846 N N . VAL A 1 114 ? 8.477 23.428 56.988 1.00 85.04 202 VAL A N 1
ATOM 847 C CA . VAL A 1 114 ? 9.895 23.129 57.158 1.00 70.98 202 VAL A CA 1
ATOM 848 C C . VAL A 1 114 ? 10.566 23.063 55.793 1.00 83.16 202 VAL A C 1
ATOM 849 O O . VAL A 1 114 ? 10.133 22.314 54.909 1.00 65.81 202 VAL A O 1
ATOM 853 N N . SER A 1 115 ? 11.633 23.846 55.620 1.00 61.46 203 SER A N 1
ATOM 854 C CA . SER A 1 115 ? 12.359 23.868 54.354 1.00 57.77 203 SER A CA 1
ATOM 855 C C . SER A 1 115 ? 13.314 22.683 54.242 1.00 58.46 203 SER A C 1
ATOM 856 O O . SER A 1 115 ? 13.213 21.874 53.314 1.00 81.21 203 SER A O 1
ATOM 859 N N . SER 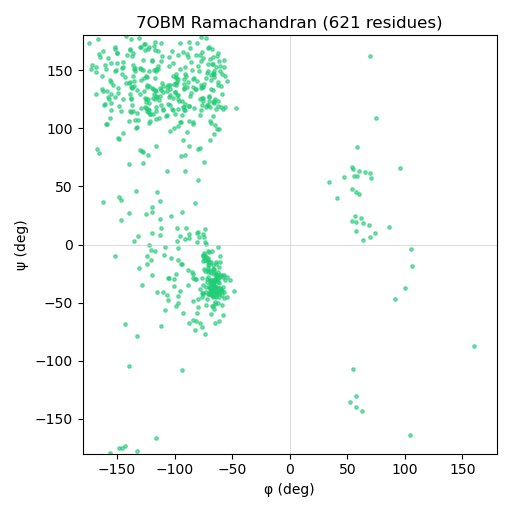A 1 116 ? 14.251 22.572 55.181 1.00 54.44 204 SER A N 1
ATOM 860 C CA . SER A 1 116 ? 15.223 21.489 55.186 1.00 54.97 204 SER A CA 1
ATOM 861 C C . SER A 1 116 ? 15.377 20.963 56.605 1.00 58.68 204 SER A C 1
ATOM 862 O O . SER A 1 116 ? 15.011 21.627 57.579 1.00 55.93 204 SER A O 1
ATOM 865 N N . PHE A 1 117 ? 15.930 19.757 56.713 1.00 58.96 205 PHE A N 1
ATOM 866 C CA . PHE A 1 117 ? 16.046 19.091 58.001 1.00 53.46 205 PHE A CA 1
ATOM 867 C C . PHE A 1 117 ? 17.062 17.964 57.898 1.00 53.66 205 PHE A C 1
ATOM 868 O O . PHE A 1 117 ? 17.172 17.306 56.860 1.00 53.11 205 PHE A O 1
ATOM 876 N N . GLU A 1 118 ? 17.801 17.748 58.987 1.00 53.64 206 GLU A N 1
ATOM 877 C CA . GLU A 1 118 ? 18.778 16.670 59.054 1.00 53.93 206 GLU A CA 1
ATOM 878 C C . GLU A 1 118 ? 18.815 16.101 60.465 1.00 71.68 206 GLU A C 1
ATOM 879 O O . GLU A 1 118 ? 18.512 16.794 61.440 1.00 56.91 206 GLU A O 1
ATOM 885 N N . TRP A 1 119 ? 19.193 14.828 60.558 1.00 83.96 207 TRP A N 1
ATOM 886 C CA . TRP A 1 119 ? 19.377 14.150 61.832 1.00 60.63 207 TRP A CA 1
ATOM 887 C C . TRP A 1 119 ? 20.819 14.303 62.298 1.00 68.39 207 TRP A C 1
ATOM 888 O O . TRP A 1 119 ? 21.739 14.457 61.490 1.00 90.44 207 TRP A O 1
ATOM 899 N N . VAL A 1 120 ? 21.015 14.253 63.614 1.00 68.55 208 VAL A N 1
ATOM 900 C CA . VAL A 1 120 ? 22.336 14.418 64.211 1.00 90.92 208 VAL A CA 1
ATOM 901 C C . VAL A 1 120 ? 22.582 13.269 65.176 1.00 125.78 208 VAL A C 1
ATOM 902 O O . VAL A 1 120 ? 21.856 13.118 66.166 1.00 91.17 208 VAL A O 1
ATOM 906 N N . LYS A 1 121 ? 23.603 12.463 64.890 1.00 192.58 209 LYS A N 1
ATOM 907 C CA . LYS A 1 121 ? 24.048 11.444 65.832 1.00 194.68 209 LYS A CA 1
ATOM 908 C C . LYS A 1 121 ? 24.576 12.115 67.092 1.00 197.07 209 LYS A C 1
ATOM 909 O O . LYS A 1 121 ? 25.571 12.845 67.046 1.00 198.97 209 LYS A O 1
ATOM 915 N N . ASP A 1 122 ? 23.910 11.870 68.215 1.00 121.23 210 ASP A N 1
ATOM 916 C CA . ASP A 1 122 ? 24.157 12.608 69.445 1.00 137.13 210 ASP A CA 1
ATOM 917 C C . ASP A 1 122 ? 25.023 11.802 70.406 1.00 142.29 210 ASP A C 1
ATOM 918 O O . ASP A 1 122 ? 24.917 10.574 70.480 1.00 149.64 210 ASP A O 1
ATOM 923 N N . GLU A 1 123 ? 25.882 12.514 71.141 1.00 126.20 211 GLU A N 1
ATOM 924 C CA . GLU A 1 123 ? 26.780 11.874 72.098 1.00 141.00 211 GLU A CA 1
ATOM 925 C C . GLU A 1 123 ? 26.022 11.156 73.208 1.00 136.94 211 GLU A C 1
ATOM 926 O O . GLU A 1 123 ? 26.546 10.203 73.797 1.00 132.88 211 GLU A O 1
ATOM 932 N N . GLU A 1 124 ? 24.804 11.593 73.514 1.00 139.97 212 GLU A N 1
ATOM 933 C CA . GLU A 1 124 ? 23.980 10.948 74.527 1.00 141.75 212 GLU A CA 1
ATOM 934 C C . GLU A 1 124 ? 23.156 9.799 73.943 1.00 132.69 212 GLU A C 1
ATOM 935 O O . GLU A 1 124 ? 22.291 9.249 74.631 1.00 127.15 212 GLU A O 1
ATOM 941 N N . ASP A 1 125 ? 23.427 9.418 72.692 1.00 131.95 213 ASP A N 1
ATOM 942 C CA . ASP A 1 125 ? 22.714 8.340 72.002 1.00 141.30 213 ASP A CA 1
ATOM 943 C C . ASP A 1 125 ? 21.215 8.636 71.928 1.00 131.63 213 ASP A C 1
ATOM 944 O O . ASP A 1 125 ? 20.373 7.881 72.418 1.00 149.45 213 ASP A O 1
ATOM 949 N N . GLU A 1 126 ? 20.897 9.763 71.296 1.00 131.09 214 GLU A N 1
ATOM 950 C CA . GLU A 1 126 ? 19.517 10.180 71.095 1.00 134.48 214 GLU A CA 1
ATOM 951 C C . GLU A 1 126 ? 19.397 10.872 69.748 1.00 124.70 214 GLU A C 1
ATOM 952 O O . GLU A 1 126 ? 20.123 11.830 69.474 1.00 129.80 214 GLU A O 1
ATOM 958 N N . ASP A 1 127 ? 18.482 10.388 68.914 1.00 112.60 215 ASP A N 1
ATOM 959 C CA . ASP A 1 127 ? 18.279 10.985 67.601 1.00 83.66 215 ASP A CA 1
ATOM 960 C C . ASP A 1 127 ? 17.829 12.433 67.748 1.00 90.43 215 ASP A C 1
ATOM 961 O O . ASP A 1 127 ? 16.827 12.718 68.412 1.00 93.91 215 ASP A O 1
ATOM 966 N N . VAL A 1 128 ? 18.578 13.348 67.137 1.00 107.46 216 VAL A N 1
ATOM 967 C CA . VAL A 1 128 ? 18.331 14.780 67.249 1.00 99.26 216 VAL A CA 1
ATOM 968 C C . VAL A 1 128 ? 17.998 15.318 65.865 1.00 94.52 216 VAL A C 1
ATOM 969 O O . VAL A 1 128 ? 18.771 15.133 64.918 1.00 87.62 216 VAL A O 1
ATOM 973 N N . LEU A 1 129 ? 16.853 15.984 65.752 1.00 92.96 217 LEU A N 1
ATOM 974 C CA . LEU A 1 129 ? 16.376 16.524 64.486 1.00 81.34 217 LEU A CA 1
ATOM 975 C C . LEU A 1 129 ? 16.572 18.033 64.453 1.00 73.12 217 LEU A C 1
ATOM 976 O O . LEU A 1 129 ? 16.131 18.742 65.363 1.00 86.85 217 LEU A O 1
ATOM 981 N N . PHE A 1 130 ? 17.230 18.516 63.405 1.00 68.38 218 PHE A N 1
ATOM 982 C CA . PHE A 1 130 ? 17.369 19.940 63.140 1.00 76.30 218 PHE A CA 1
ATOM 983 C C . PHE A 1 130 ? 16.455 20.297 61.977 1.00 80.58 218 PHE A C 1
ATOM 984 O O . PHE A 1 130 ? 16.391 19.559 60.991 1.00 66.80 218 PHE A O 1
ATOM 992 N N . TYR A 1 131 ? 15.746 21.419 62.084 1.00 69.14 219 TYR A N 1
ATOM 993 C CA . TYR A 1 131 ? 14.849 21.823 61.009 1.00 68.19 219 TYR A CA 1
ATOM 994 C C . TYR A 1 131 ? 14.739 23.341 60.963 1.00 76.47 219 TYR A C 1
ATOM 995 O O . TYR A 1 131 ? 15.120 24.042 61.904 1.00 61.99 219 TYR A O 1
ATOM 1004 N N . THR A 1 132 ? 14.212 23.839 59.843 1.00 75.18 220 THR A N 1
ATOM 1005 C CA . THR A 1 132 ? 14.181 25.265 59.546 1.00 72.88 220 THR A CA 1
ATOM 1006 C C . THR A 1 132 ? 12.875 25.625 58.851 1.00 82.16 220 THR A C 1
ATOM 1007 O O . THR A 1 132 ? 12.404 24.885 57.984 1.00 98.49 220 THR A O 1
ATOM 1011 N N . PHE A 1 133 ? 12.301 26.768 59.228 1.00 72.10 221 PHE A N 1
ATOM 1012 C CA . PHE A 1 133 ? 11.080 27.259 58.604 1.00 73.68 221 PHE A CA 1
ATOM 1013 C C . PHE A 1 133 ? 11.058 28.780 58.687 1.00 74.77 221 PHE A C 1
ATOM 1014 O O . PHE A 1 133 ? 11.849 29.396 59.404 1.00 87.32 221 PHE A O 1
ATOM 1022 N N . GLN A 1 134 ? 10.132 29.382 57.943 1.00 81.20 222 GLN A N 1
ATOM 1023 C CA . GLN A 1 134 ? 9.947 30.827 57.929 1.00 81.33 222 GLN A CA 1
ATOM 1024 C C . GLN A 1 134 ? 8.772 31.221 58.814 1.00 87.61 222 GLN A C 1
ATOM 1025 O O . GLN A 1 134 ? 7.724 30.569 58.802 1.00 101.26 222 GLN A O 1
ATOM 1031 N N . ARG A 1 135 ? 8.953 32.298 59.577 1.00 88.52 223 ARG A N 1
ATOM 1032 C CA . ARG A 1 135 ? 7.906 32.855 60.435 1.00 87.84 223 ARG A CA 1
ATOM 1033 C C . ARG A 1 135 ? 7.231 34.010 59.692 1.00 117.00 223 ARG A C 1
ATOM 1034 O O . ARG A 1 135 ? 7.775 35.112 59.593 1.00 119.97 223 ARG A O 1
ATOM 1042 N N . ASN A 1 136 ? 6.042 33.732 59.151 1.00 128.66 224 ASN A N 1
ATOM 1043 C CA . ASN A 1 136 ? 5.236 34.716 58.421 1.00 117.56 224 ASN A CA 1
ATOM 1044 C C . ASN A 1 136 ? 6.002 35.308 57.238 1.00 99.76 224 ASN A C 1
ATOM 1045 O O . ASN A 1 136 ? 6.006 36.521 57.016 1.00 93.81 224 ASN A O 1
ATOM 1050 N N . LEU A 1 137 ? 6.657 34.431 56.472 1.00 96.50 225 LEU A N 1
ATOM 1051 C CA . LEU A 1 137 ? 7.429 34.817 55.287 1.00 98.48 225 LEU A CA 1
ATOM 1052 C C . LEU A 1 137 ? 8.466 35.890 55.597 1.00 102.18 225 LEU A C 1
ATOM 1053 O O . LEU A 1 137 ? 8.930 36.593 54.693 1.00 90.12 225 LEU A O 1
ATOM 1058 N N . ARG A 1 138 ? 8.843 36.034 56.863 1.00 105.91 226 ARG A N 1
ATOM 1059 C CA . ARG A 1 138 ? 9.680 37.145 57.293 1.00 98.16 226 ARG A CA 1
ATOM 1060 C C . ARG A 1 138 ? 11.114 36.753 57.598 1.00 82.74 226 ARG A C 1
ATOM 1061 O O . ARG A 1 138 ? 12.033 37.473 57.210 1.00 109.78 226 ARG A O 1
ATOM 1069 N N . CYS A 1 139 ? 11.341 35.641 58.289 1.00 77.95 227 CYS A N 1
ATOM 1070 C CA . CYS A 1 139 ? 12.705 35.234 58.595 1.00 87.97 227 CYS A CA 1
ATOM 1071 C C . CYS A 1 139 ? 12.695 33.791 59.074 1.00 91.05 227 CYS A C 1
ATOM 1072 O O . CYS A 1 139 ? 11.647 33.242 59.427 1.00 89.94 227 CYS A O 1
ATOM 1075 N N . HIS A 1 140 ? 13.879 33.186 59.079 1.00 86.44 228 HIS A N 1
ATOM 1076 C CA . HIS A 1 140 ? 14.032 31.756 59.307 1.00 72.44 228 HIS A CA 1
ATOM 1077 C C . HIS A 1 140 ? 14.410 31.469 60.754 1.00 77.38 228 HIS A C 1
ATOM 1078 O O . HIS A 1 140 ? 15.165 32.224 61.375 1.00 95.29 228 HIS A O 1
ATOM 1085 N N . ASP A 1 141 ? 13.880 30.368 61.281 1.00 80.35 229 ASP A N 1
ATOM 1086 C CA . ASP A 1 141 ? 14.238 29.855 62.594 1.00 75.74 229 ASP A CA 1
ATOM 1087 C C . ASP A 1 141 ? 14.852 28.471 62.443 1.00 69.22 229 ASP A C 1
ATOM 1088 O O . ASP A 1 141 ? 14.526 27.730 61.512 1.00 69.95 229 ASP A O 1
ATOM 1093 N N . VAL A 1 142 ? 15.749 28.126 63.364 1.00 73.99 230 VAL A N 1
ATOM 1094 C CA . VAL A 1 142 ? 16.371 26.807 63.401 1.00 77.76 230 VAL A CA 1
ATOM 1095 C C . VAL A 1 142 ? 16.136 26.224 64.787 1.00 81.27 230 VAL A C 1
ATOM 1096 O O . VAL A 1 142 ? 16.520 26.833 65.793 1.00 77.63 230 VAL A O 1
ATOM 1100 N N . TYR A 1 143 ? 15.510 25.053 64.841 1.00 87.81 231 TYR A N 1
ATOM 1101 C CA . TYR A 1 143 ? 15.134 24.419 66.094 1.00 81.84 231 TYR A CA 1
ATOM 1102 C C . TYR A 1 143 ? 15.860 23.089 66.258 1.00 70.37 231 TYR A C 1
ATOM 1103 O O . TYR A 1 143 ? 16.560 22.616 65.358 1.00 64.76 231 TYR A O 1
ATOM 1112 N N . ARG A 1 144 ? 15.678 22.489 67.434 1.00 98.32 232 ARG A N 1
ATOM 1113 C CA . ARG A 1 144 ? 16.245 21.185 67.761 1.00 90.03 232 ARG A CA 1
ATOM 1114 C C . ARG A 1 144 ? 15.175 20.364 68.462 1.00 106.50 232 ARG A C 1
ATOM 1115 O O . ARG A 1 144 ? 14.752 20.715 69.568 1.00 121.57 232 ARG A O 1
ATOM 1123 N N . ALA A 1 145 ? 14.747 19.274 67.831 1.00 99.60 233 ALA A N 1
ATOM 1124 C CA . ALA A 1 145 ? 13.675 18.436 68.352 1.00 105.80 233 ALA A CA 1
ATOM 1125 C C . ALA A 1 145 ? 14.210 17.046 68.669 1.00 105.48 233 ALA A C 1
ATOM 1126 O O . ALA A 1 145 ? 14.908 16.442 67.848 1.00 92.53 233 ALA A O 1
ATOM 1128 N N . THR A 1 146 ? 13.885 16.551 69.861 1.00 116.98 234 THR A N 1
ATOM 1129 C CA . THR A 1 146 ? 14.187 15.186 70.266 1.00 108.84 234 THR A CA 1
ATOM 1130 C C . THR A 1 146 ? 12.906 14.530 70.762 1.00 110.63 234 THR A C 1
ATOM 1131 O O . THR A 1 146 ? 11.950 15.207 71.149 1.00 113.38 234 THR A O 1
ATOM 1135 N N . PHE A 1 147 ? 12.894 13.195 70.756 1.00 134.37 235 PHE A N 1
ATOM 1136 C CA . PHE A 1 147 ? 11.661 12.456 70.993 1.00 143.00 235 PHE A CA 1
ATOM 1137 C C . PHE A 1 147 ? 11.810 11.335 72.016 1.00 149.00 235 PHE A C 1
ATOM 1138 O O . PHE A 1 147 ? 10.870 10.552 72.197 1.00 134.17 235 PHE A O 1
ATOM 1146 N N . GLY A 1 148 ? 12.953 11.233 72.690 1.00 153.20 236 GLY A N 1
ATOM 1147 C CA . GLY A 1 148 ? 13.131 10.215 73.707 1.00 149.78 236 GLY A CA 1
ATOM 1148 C C . GLY A 1 148 ? 12.569 10.631 75.050 1.00 162.57 236 GLY A C 1
ATOM 1149 O O . GLY A 1 148 ? 11.616 10.025 75.549 1.00 137.65 236 GLY A O 1
ATOM 1150 N N . ASP A 1 149 ? 13.159 11.664 75.647 1.00 195.89 237 ASP A N 1
ATOM 1151 C CA . ASP A 1 149 ? 12.663 12.242 76.887 1.00 189.50 237 ASP A CA 1
ATOM 1152 C C . ASP A 1 149 ? 11.754 13.438 76.642 1.00 190.81 237 ASP A C 1
ATOM 1153 O O . ASP A 1 149 ? 11.378 14.125 77.598 1.00 191.73 237 ASP A O 1
ATOM 1158 N N . ASN A 1 150 ? 11.403 13.703 75.382 1.00 178.02 238 ASN A N 1
ATOM 1159 C CA . ASN A 1 150 ? 10.470 14.764 75.005 1.00 165.84 238 ASN A CA 1
ATOM 1160 C C . ASN A 1 150 ? 10.979 16.134 75.457 1.00 156.22 238 ASN A C 1
ATOM 1161 O O . ASN A 1 150 ? 10.367 16.821 76.278 1.00 165.66 238 ASN A O 1
ATOM 1166 N N . LYS A 1 151 ? 12.124 16.523 74.899 1.00 155.71 239 LYS A N 1
ATOM 1167 C CA . LYS A 1 151 ? 12.699 17.836 75.160 1.00 170.68 239 LYS A CA 1
ATOM 1168 C C . LYS A 1 151 ? 12.041 18.930 74.322 1.00 172.57 239 LYS A C 1
ATOM 1169 O O . LYS A 1 151 ? 12.440 20.097 74.422 1.00 170.16 239 LYS A O 1
ATOM 1175 N N . ARG A 1 152 ? 11.039 18.581 73.523 1.00 179.27 240 ARG A N 1
ATOM 1176 C CA . ARG A 1 152 ? 10.284 19.530 72.687 1.00 177.91 240 ARG A CA 1
ATOM 1177 C C . ARG A 1 152 ? 11.264 20.150 71.686 1.00 151.50 240 ARG A C 1
ATOM 1178 O O . ARG A 1 152 ? 12.170 19.458 71.197 1.00 123.84 240 ARG A O 1
ATOM 1186 N N . ASN A 1 153 ? 11.113 21.428 71.362 1.00 131.80 241 ASN A N 1
ATOM 1187 C CA . ASN A 1 153 ? 11.973 22.117 70.416 1.00 119.63 241 ASN A CA 1
ATOM 1188 C C . ASN A 1 153 ? 12.823 23.153 71.141 1.00 135.55 241 ASN A C 1
ATOM 1189 O O . ASN A 1 153 ? 12.658 23.407 72.337 1.00 146.72 241 ASN A O 1
ATOM 1194 N N . GLU A 1 154 ? 13.748 23.757 70.392 1.00 124.15 242 GLU A N 1
ATOM 1195 C CA . GLU A 1 154 ? 14.658 24.749 70.962 1.00 116.29 242 GLU A CA 1
ATOM 1196 C C . GLU A 1 154 ? 15.194 25.605 69.816 1.00 115.05 242 GLU A C 1
ATOM 1197 O O . GLU A 1 154 ? 16.069 25.157 69.069 1.00 115.96 242 GLU A O 1
ATOM 1203 N N . ARG A 1 155 ? 14.678 26.824 69.693 1.00 94.92 243 ARG A N 1
ATOM 1204 C CA . ARG A 1 155 ? 15.257 27.764 68.745 1.00 83.65 243 ARG A CA 1
ATOM 1205 C C . ARG A 1 155 ? 16.613 28.226 69.271 1.00 102.11 243 ARG A C 1
ATOM 1206 O O . ARG A 1 155 ? 16.719 28.745 70.387 1.00 131.94 243 ARG A O 1
ATOM 1214 N N . PHE A 1 156 ? 17.662 27.975 68.493 1.00 75.83 244 PHE A N 1
ATOM 1215 C CA . PHE A 1 156 ? 19.005 28.399 68.850 1.00 92.72 244 PHE A CA 1
ATOM 1216 C C . PHE A 1 156 ? 19.599 29.331 67.809 1.00 89.99 244 PHE A C 1
ATOM 1217 O O . PHE A 1 156 ? 20.705 29.846 68.013 1.00 115.27 244 PHE A O 1
ATOM 1225 N N . TYR A 1 157 ? 18.899 29.553 66.700 1.00 82.01 245 TYR A N 1
ATOM 1226 C CA . TYR A 1 157 ? 19.317 30.502 65.683 1.00 88.64 245 TYR A CA 1
ATOM 1227 C C . TYR A 1 157 ? 18.081 31.136 65.068 1.00 80.63 245 TYR A C 1
ATOM 1228 O O . TYR A 1 157 ? 17.033 30.497 64.942 1.00 88.10 245 TYR A O 1
ATOM 1237 N N . THR A 1 158 ? 18.216 32.406 64.688 1.00 94.18 246 THR A N 1
ATOM 1238 C CA . THR A 1 158 ? 17.119 33.149 64.067 1.00 71.99 246 THR A CA 1
ATOM 1239 C C . THR A 1 158 ? 17.748 34.159 63.105 1.00 84.30 246 THR A C 1
ATOM 1240 O O . THR A 1 158 ? 18.099 35.273 63.498 1.00 113.77 246 THR A O 1
ATOM 1244 N N . GLU A 1 159 ? 17.905 33.745 61.851 1.00 80.40 247 GLU A N 1
ATOM 1245 C CA . GLU A 1 159 ? 18.373 34.661 60.819 1.00 85.11 247 GLU A CA 1
ATOM 1246 C C . GLU A 1 159 ? 17.314 35.729 60.597 1.00 96.78 247 GLU A C 1
ATOM 1247 O O . GLU A 1 159 ? 16.165 35.410 60.281 1.00 79.59 247 GLU A O 1
ATOM 1253 N N . LYS A 1 160 ? 17.693 36.994 60.764 1.00 107.84 248 LYS A N 1
ATOM 1254 C CA . LYS A 1 160 ? 16.736 38.091 60.804 1.00 90.58 248 LY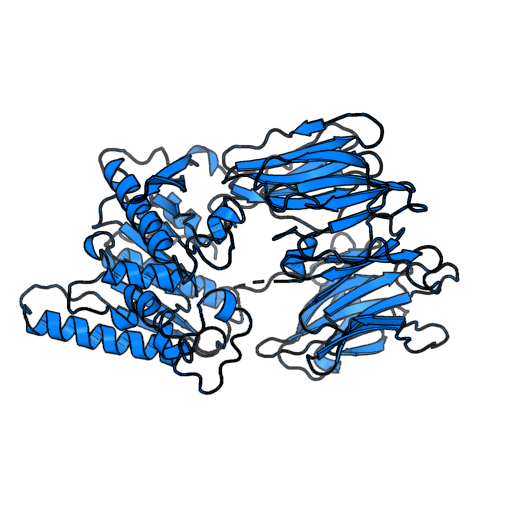S A CA 1
ATOM 1255 C C . LYS A 1 160 ? 16.587 38.823 59.476 1.00 84.33 248 LYS A C 1
ATOM 1256 O O . LYS A 1 160 ? 15.837 39.800 59.409 1.00 85.27 248 LYS A O 1
ATOM 1262 N N . ASP A 1 161 ? 17.270 38.380 58.421 1.00 75.86 249 ASP A N 1
ATOM 1263 C CA . ASP A 1 161 ? 17.179 39.056 57.135 1.00 73.25 249 ASP A CA 1
ATOM 1264 C C . ASP A 1 161 ? 16.214 38.302 56.234 1.00 75.17 249 ASP A C 1
ATOM 1265 O O . ASP A 1 161 ? 16.517 37.169 55.829 1.00 69.47 249 ASP A O 1
ATOM 1270 N N . PRO A 1 162 ? 15.054 38.874 55.898 1.00 76.03 250 PRO A N 1
ATOM 1271 C CA . PRO A 1 162 ? 14.126 38.181 54.987 1.00 76.01 250 PRO A CA 1
ATOM 1272 C C . PRO A 1 162 ? 14.719 37.869 53.627 1.00 76.70 250 PRO A C 1
ATOM 1273 O O . PRO A 1 162 ? 14.278 36.914 52.975 1.00 106.40 250 PRO A O 1
ATOM 1277 N N . SER A 1 163 ? 15.700 38.643 53.175 1.00 73.99 251 SER A N 1
ATOM 1278 C CA . SER A 1 163 ? 16.302 38.441 51.865 1.00 78.35 251 SER A CA 1
ATOM 1279 C C . SER A 1 163 ? 17.303 37.293 51.838 1.00 71.53 251 SER A C 1
ATOM 1280 O O . SER A 1 163 ? 17.967 37.100 50.814 1.00 79.78 251 SER A O 1
ATOM 1283 N N . TYR A 1 164 ? 17.427 36.529 52.921 1.00 66.49 252 TYR A N 1
ATOM 1284 C CA . TYR A 1 164 ? 18.426 35.473 53.024 1.00 64.23 252 TYR A CA 1
ATOM 1285 C C . TYR A 1 164 ? 17.743 34.145 53.313 1.00 76.76 252 TYR A C 1
ATOM 1286 O O . TYR A 1 164 ? 16.987 34.027 54.284 1.00 64.05 252 TYR A O 1
ATOM 1295 N N . PHE A 1 165 ? 18.012 33.153 52.469 1.00 85.83 253 PHE A N 1
ATOM 1296 C CA . PHE A 1 165 ? 17.553 31.789 52.667 1.00 58.48 253 PHE A CA 1
ATOM 1297 C C . PHE A 1 165 ? 18.403 31.098 53.730 1.00 56.34 253 PHE A C 1
ATOM 1298 O O . PHE A 1 165 ? 19.537 31.497 54.011 1.00 70.04 253 PHE A O 1
ATOM 1306 N N . VAL A 1 166 ? 17.840 30.051 54.332 1.00 62.35 254 VAL A N 1
ATOM 1307 C CA . VAL A 1 166 ? 18.544 29.262 55.340 1.00 58.89 254 VAL A CA 1
ATOM 1308 C C . VAL A 1 166 ? 18.264 27.791 55.070 1.00 53.15 254 VAL A C 1
ATOM 1309 O O . VAL A 1 166 ? 17.105 27.363 55.095 1.00 73.10 254 VAL A O 1
ATOM 1313 N N . PHE A 1 167 ? 19.317 27.017 54.814 1.00 51.63 255 PHE A N 1
ATOM 1314 C CA . PHE A 1 167 ? 19.186 25.585 54.594 1.00 63.49 255 PHE A CA 1
ATOM 1315 C C . PHE A 1 167 ? 20.277 24.850 55.357 1.00 50.04 255 PHE A C 1
ATOM 1316 O O . PHE A 1 167 ? 21.400 25.340 55.496 1.00 54.35 255 PHE A O 1
ATOM 1324 N N . LEU A 1 168 ? 19.929 23.667 55.852 1.00 50.03 256 LEU A N 1
ATOM 1325 C CA . LEU A 1 168 ? 20.844 22.821 56.600 1.00 53.62 256 LEU A CA 1
ATOM 1326 C C . LEU A 1 168 ? 21.492 21.797 55.678 1.00 65.88 256 LEU A C 1
ATOM 1327 O O . LEU A 1 168 ? 20.912 21.382 54.671 1.00 74.63 256 LEU A O 1
ATOM 1332 N N . TYR A 1 169 ? 22.709 21.393 56.033 1.00 56.33 257 TYR A N 1
ATOM 1333 C CA . TYR A 1 169 ? 23.423 20.370 55.287 1.00 64.13 257 TYR A CA 1
ATOM 1334 C C . TYR A 1 169 ? 24.398 19.670 56.220 1.00 68.77 257 TYR A C 1
ATOM 1335 O O . TYR A 1 169 ? 25.081 20.319 57.017 1.00 71.60 257 TYR A O 1
ATOM 1344 N N . LEU A 1 170 ? 24.463 18.348 56.106 1.00 65.93 258 LEU A N 1
ATOM 1345 C CA . LEU A 1 170 ? 25.354 17.528 56.914 1.00 65.47 258 LEU A CA 1
ATOM 1346 C C . LEU A 1 170 ? 26.550 17.094 56.078 1.00 64.62 258 LEU A C 1
ATOM 1347 O O . LEU A 1 170 ? 26.380 16.575 54.970 1.00 78.48 258 LEU A O 1
ATOM 1352 N N . THR A 1 171 ? 27.752 17.315 56.604 1.00 54.98 259 THR A N 1
ATOM 1353 C CA . THR A 1 171 ? 28.948 16.809 55.946 1.00 73.37 259 THR A CA 1
ATOM 1354 C C . THR A 1 171 ? 28.879 15.289 55.849 1.00 66.67 259 THR A C 1
ATOM 1355 O O . THR A 1 171 ? 28.281 14.619 56.695 1.00 69.05 259 THR A O 1
ATOM 1359 N N . LYS A 1 172 ? 29.493 14.744 54.794 1.00 59.41 260 LYS A N 1
ATOM 1360 C CA . LYS A 1 172 ? 29.365 13.313 54.529 1.00 61.35 260 LYS A CA 1
ATOM 1361 C C . LYS A 1 172 ? 29.883 12.481 55.695 1.00 68.43 260 LYS A C 1
ATOM 1362 O O . LYS A 1 172 ? 29.291 11.452 56.045 1.00 96.57 260 LYS A O 1
ATOM 1368 N N . ASP A 1 173 ? 30.979 12.913 56.320 1.00 72.46 261 ASP A N 1
ATOM 1369 C CA . ASP A 1 173 ? 31.484 12.220 57.500 1.00 84.87 261 ASP A CA 1
ATOM 1370 C C . ASP A 1 173 ? 30.631 12.457 58.740 1.00 82.56 261 ASP A C 1
ATOM 1371 O O . ASP A 1 173 ? 30.987 11.956 59.812 1.00 85.49 261 ASP A O 1
ATOM 1376 N N . SER A 1 174 ? 29.532 13.206 58.620 1.00 85.33 262 SER A N 1
ATOM 1377 C CA . SER A 1 174 ? 28.629 13.520 59.726 1.00 83.00 262 SER A CA 1
ATOM 1378 C C . SER A 1 174 ? 29.347 14.200 60.887 1.00 79.26 262 SER A C 1
ATOM 1379 O O . SER A 1 174 ? 28.883 14.138 62.030 1.00 72.33 262 SER A O 1
ATOM 1382 N N . ARG A 1 175 ? 30.476 14.856 60.613 1.00 73.84 263 ARG A N 1
ATOM 1383 C CA . ARG A 1 175 ? 31.227 15.518 61.673 1.00 79.47 263 ARG A CA 1
ATOM 1384 C C . ARG A 1 175 ? 30.593 16.846 62.064 1.00 74.39 263 ARG A C 1
ATOM 1385 O O . ARG A 1 175 ? 30.563 17.197 63.249 1.00 82.46 263 ARG A O 1
ATOM 1393 N N . PHE A 1 176 ? 30.081 17.593 61.090 1.00 77.83 264 PHE A N 1
ATOM 1394 C CA . PHE A 1 176 ? 29.518 18.911 61.336 1.00 62.20 264 PHE A CA 1
ATOM 1395 C C . PHE A 1 176 ? 28.194 19.054 60.602 1.00 62.47 264 PHE A C 1
ATOM 1396 O O . PHE A 1 176 ? 27.986 18.464 59.538 1.00 69.00 264 PHE A O 1
ATOM 1404 N N . LEU A 1 177 ? 27.300 19.846 61.184 1.00 64.86 265 LEU A N 1
ATOM 1405 C CA . LEU A 1 177 ? 26.043 20.219 60.549 1.00 65.60 265 LEU A CA 1
ATOM 1406 C C . LEU A 1 177 ? 26.113 21.694 60.184 1.00 69.48 265 LEU A C 1
ATOM 1407 O O . LEU A 1 177 ? 26.227 22.552 61.066 1.00 67.82 265 LEU A O 1
ATOM 1412 N N . THR A 1 178 ? 26.048 21.983 58.888 1.00 52.56 266 THR A N 1
ATOM 1413 C CA . THR A 1 178 ? 26.263 23.330 58.379 1.00 51.84 266 THR A CA 1
ATOM 1414 C C . THR A 1 178 ? 24.934 24.068 58.277 1.00 55.62 266 THR A C 1
ATOM 1415 O O . THR A 1 178 ? 24.058 23.677 57.498 1.00 52.12 266 THR A O 1
ATOM 1419 N N . ILE A 1 179 ? 24.787 25.127 59.066 1.00 61.79 267 ILE A N 1
ATOM 1420 C CA . ILE A 1 179 ? 23.667 26.052 58.935 1.00 52.05 267 ILE A CA 1
ATOM 1421 C C . ILE A 1 179 ? 24.080 27.110 57.920 1.00 58.16 267 ILE A C 1
ATOM 1422 O O . ILE A 1 179 ? 24.899 27.984 58.216 1.00 67.85 267 ILE A O 1
ATOM 1427 N N . ASN A 1 180 ? 23.517 27.028 56.719 1.00 50.55 268 ASN A N 1
ATOM 1428 C CA . ASN A 1 180 ? 23.965 27.831 55.585 1.00 50.33 268 ASN A CA 1
ATOM 1429 C C . ASN A 1 180 ? 22.970 28.962 55.345 1.00 62.11 268 ASN A C 1
ATOM 1430 O O . ASN A 1 180 ? 21.937 28.769 54.699 1.00 58.79 268 ASN A O 1
ATOM 1435 N N . ILE A 1 181 ? 23.282 30.142 55.870 1.00 57.21 269 ILE A N 1
ATOM 1436 C CA . ILE A 1 181 ? 22.554 31.351 55.505 1.00 55.37 269 ILE A CA 1
ATOM 1437 C C . ILE A 1 181 ? 23.061 31.809 54.146 1.00 53.47 269 ILE A C 1
ATOM 1438 O O . ILE A 1 181 ? 24.268 31.997 53.954 1.00 53.18 269 ILE A O 1
ATOM 1443 N N . MET A 1 182 ? 22.149 31.977 53.191 1.00 64.25 270 MET A N 1
ATOM 1444 C CA . MET A 1 182 ? 22.558 32.192 51.811 1.00 68.61 270 MET A CA 1
ATOM 1445 C C . MET A 1 182 ? 21.770 33.325 51.171 1.00 75.30 270 MET A C 1
ATOM 1446 O O . MET A 1 182 ? 20.618 33.590 51.523 1.00 59.52 270 MET A O 1
ATOM 1451 N N . ASN A 1 183 ? 22.422 33.987 50.219 1.00 108.89 271 ASN A N 1
ATOM 1452 C CA . ASN A 1 183 ? 21.845 34.988 49.336 1.00 86.07 271 ASN A CA 1
ATOM 1453 C C . ASN A 1 183 ? 22.260 34.618 47.914 1.00 91.01 271 ASN A C 1
ATOM 1454 O O . ASN A 1 183 ? 22.986 33.643 47.699 1.00 102.86 271 ASN A O 1
ATOM 1459 N N . LYS A 1 184 ? 21.790 35.385 46.928 1.00 66.87 272 LYS A N 1
ATOM 1460 C CA . LYS A 1 184 ? 22.230 35.154 45.556 1.00 65.62 272 LYS A CA 1
ATOM 1461 C C . LYS A 1 184 ? 23.728 35.390 45.404 1.00 66.72 272 LYS A C 1
ATOM 1462 O O . LYS A 1 184 ? 24.378 34.745 44.573 1.00 79.89 272 LYS A O 1
ATOM 1468 N N . THR A 1 185 ? 24.295 36.297 46.203 1.00 80.94 273 THR A N 1
ATOM 1469 C CA . THR A 1 185 ? 25.699 36.663 46.094 1.00 73.21 273 THR A CA 1
ATOM 1470 C C . THR A 1 185 ? 26.496 36.489 47.378 1.00 74.00 273 THR A C 1
ATOM 1471 O O . THR A 1 185 ? 27.730 36.470 47.313 1.00 70.55 273 THR A O 1
ATOM 1475 N N . THR A 1 186 ? 25.842 36.358 48.530 1.00 60.86 274 THR A N 1
ATOM 1476 C CA . THR A 1 186 ? 26.518 36.325 49.819 1.00 59.40 274 THR A CA 1
ATOM 1477 C C . THR A 1 186 ? 26.053 35.111 50.609 1.00 57.29 274 THR A C 1
ATOM 1478 O O . THR A 1 186 ? 24.875 34.747 50.563 1.00 83.69 274 THR A O 1
ATOM 1482 N N . SER A 1 187 ? 26.980 34.481 51.329 1.00 55.94 275 SER A N 1
ATOM 1483 C CA . SER A 1 187 ? 26.650 33.336 52.165 1.00 54.36 275 SER A CA 1
ATOM 1484 C C . SER A 1 187 ? 27.354 33.469 53.508 1.00 54.32 275 SER A C 1
ATOM 1485 O O . SER A 1 187 ? 28.281 34.266 53.678 1.00 64.99 275 SER A O 1
ATOM 1488 N N . GLU A 1 188 ? 26.894 32.671 54.469 1.00 54.65 276 GLU A N 1
ATOM 1489 C CA . GLU A 1 188 ? 27.461 32.656 55.816 1.00 54.13 276 GLU A CA 1
ATOM 1490 C C . GLU A 1 188 ? 27.120 31.315 56.442 1.00 56.93 276 GLU A C 1
ATOM 1491 O O . GLU A 1 188 ? 25.943 30.942 56.496 1.00 62.52 276 GLU A O 1
ATOM 1497 N N . VAL A 1 189 ? 28.134 30.592 56.909 1.00 53.30 277 VAL A N 1
ATOM 1498 C CA . VAL A 1 189 ? 27.986 29.205 57.333 1.00 52.76 277 VAL A CA 1
ATOM 1499 C C . VAL A 1 189 ? 28.304 29.105 58.818 1.00 63.07 277 VAL A C 1
ATOM 1500 O O . VAL A 1 189 ? 29.315 29.646 59.280 1.00 61.18 277 VAL A O 1
ATOM 1504 N N . TRP A 1 190 ? 27.441 28.417 59.560 1.00 59.53 278 TRP A N 1
ATOM 1505 C CA . TRP A 1 190 ? 27.681 28.070 60.952 1.00 65.62 278 TRP A CA 1
ATOM 1506 C C . TRP A 1 190 ? 27.880 26.565 61.072 1.00 62.55 278 TRP A C 1
ATOM 1507 O O . TRP A 1 190 ? 27.523 25.796 60.175 1.00 67.28 278 TRP A O 1
ATOM 1518 N N . LEU A 1 191 ? 28.457 26.146 62.196 1.00 59.69 279 LEU A N 1
ATOM 1519 C CA . LEU A 1 191 ? 28.825 24.752 62.399 1.00 65.66 279 LEU A CA 1
ATOM 1520 C C . LEU A 1 191 ? 28.224 24.233 63.696 1.00 79.49 279 LEU A C 1
ATOM 1521 O O . LEU A 1 191 ? 28.326 24.888 64.738 1.00 70.22 279 LEU A O 1
ATOM 1526 N N . ILE A 1 192 ? 27.605 23.058 63.625 1.00 66.27 280 ILE A N 1
ATOM 1527 C CA . ILE A 1 192 ? 27.117 22.334 64.794 1.00 75.64 280 ILE A CA 1
ATOM 1528 C C . ILE A 1 192 ? 28.039 21.148 65.028 1.00 79.28 280 ILE A C 1
ATOM 1529 O O . ILE A 1 192 ? 28.359 20.408 64.089 1.00 71.05 280 ILE A O 1
ATOM 1534 N N . ASP A 1 193 ? 28.475 20.973 66.272 1.00 72.45 281 ASP A N 1
ATOM 1535 C CA . ASP A 1 193 ? 29.347 19.858 66.625 1.00 74.26 281 ASP A CA 1
ATOM 1536 C C . ASP A 1 193 ? 28.574 18.553 66.479 1.00 93.26 281 ASP A C 1
ATOM 1537 O O . ASP A 1 193 ? 27.657 18.275 67.258 1.00 92.69 281 ASP A O 1
ATOM 1542 N N . GLY A 1 194 ? 28.937 17.750 65.478 1.00 91.83 282 GLY A N 1
ATOM 1543 C CA . GLY A 1 194 ? 28.317 16.446 65.307 1.00 73.34 282 GLY A CA 1
ATOM 1544 C C . GLY A 1 194 ? 28.583 15.481 66.442 1.00 96.69 282 GLY A C 1
ATOM 1545 O O . GLY A 1 194 ? 27.899 14.455 66.534 1.00 106.53 282 GLY A O 1
ATOM 1546 N N . LEU A 1 195 ? 29.557 15.779 67.299 1.00 95.10 283 LEU A N 1
ATOM 1547 C CA . LEU A 1 195 ? 29.844 14.976 68.478 1.00 100.87 283 LEU A CA 1
ATOM 1548 C C . LEU A 1 195 ? 29.189 15.529 69.735 1.00 106.92 283 LEU A C 1
ATOM 1549 O O . LEU A 1 195 ? 29.307 14.916 70.801 1.00 117.39 283 LEU A O 1
ATOM 1554 N N . SER A 1 196 ? 28.510 16.672 69.635 1.00 98.71 284 SER A N 1
ATOM 1555 C CA . SER A 1 196 ? 27.752 17.269 70.728 1.00 100.69 284 SER A CA 1
ATOM 1556 C C . SER A 1 196 ? 26.875 18.381 70.166 1.00 97.34 284 SER A C 1
ATOM 1557 O O . SER A 1 196 ? 27.253 19.558 70.217 1.00 101.07 284 SER A O 1
ATOM 1560 N N . PRO A 1 197 ? 25.705 18.048 69.613 1.00 105.50 285 PRO A N 1
ATOM 1561 C CA . PRO A 1 197 ? 24.879 19.080 68.964 1.00 103.23 285 PRO A CA 1
ATOM 1562 C C . PRO A 1 197 ? 24.325 20.119 69.920 1.00 111.37 285 PRO A C 1
ATOM 1563 O O . PRO A 1 197 ? 23.912 21.192 69.463 1.00 122.42 285 PRO A O 1
ATOM 1567 N N . TRP A 1 198 ? 24.299 19.844 71.224 1.00 99.98 286 TRP A N 1
ATOM 1568 C CA . TRP A 1 198 ? 23.734 20.795 72.171 1.00 105.31 286 TRP A CA 1
ATOM 1569 C C . TRP A 1 198 ? 24.648 21.983 72.435 1.00 102.51 286 TRP A C 1
ATOM 1570 O O . TRP A 1 198 ? 24.187 22.984 72.993 1.00 110.55 286 TRP A O 1
ATOM 1581 N N . ASP A 1 199 ? 25.918 21.901 72.051 1.00 85.79 287 ASP A N 1
ATOM 1582 C CA . ASP A 1 199 ? 26.788 23.059 72.138 1.00 89.86 287 ASP A CA 1
ATOM 1583 C C . ASP A 1 199 ? 26.327 24.130 71.150 1.00 86.58 287 ASP A C 1
ATOM 1584 O O . ASP A 1 199 ? 25.799 23.812 70.080 1.00 90.57 287 ASP A O 1
ATOM 1589 N N . PRO A 1 200 ? 26.501 25.405 71.491 1.00 83.91 288 PRO A N 1
ATOM 1590 C CA . PRO A 1 200 ? 26.040 26.464 70.600 1.00 80.57 288 PRO A CA 1
ATOM 1591 C C . PRO A 1 200 ? 26.791 26.423 69.285 1.00 87.11 288 PRO A C 1
ATOM 1592 O O . PRO A 1 200 ? 27.945 25.961 69.222 1.00 94.99 288 PRO A O 1
ATOM 1596 N N . PRO A 1 201 ? 26.173 26.893 68.204 1.00 84.35 289 PRO A N 1
ATOM 1597 C CA . PRO A 1 201 ? 26.840 26.853 66.899 1.00 77.43 289 PRO A CA 1
ATOM 1598 C C . PRO A 1 201 ? 28.034 27.794 66.849 1.00 84.91 289 PRO A C 1
ATOM 1599 O O . PRO A 1 201 ? 28.123 28.779 67.584 1.00 107.39 289 PRO A O 1
ATOM 1603 N N . VAL A 1 202 ? 28.965 27.467 65.958 1.00 68.51 290 VAL A N 1
ATOM 1604 C CA . VAL A 1 202 ? 30.196 28.227 65.776 1.00 79.48 290 VAL A CA 1
ATOM 1605 C C . VAL A 1 202 ? 30.136 28.904 64.415 1.00 78.06 290 VAL A C 1
ATOM 1606 O O . VAL A 1 202 ? 30.024 28.232 63.383 1.00 84.25 290 VAL A O 1
ATOM 1610 N N . LEU A 1 203 ? 30.209 30.232 64.413 1.00 76.53 291 LEU A N 1
ATOM 1611 C CA . LEU A 1 203 ? 30.218 30.992 63.170 1.00 71.74 291 LEU A CA 1
ATOM 1612 C C . LEU A 1 203 ? 31.596 30.884 62.530 1.00 63.59 291 LEU A C 1
ATOM 1613 O O . LEU A 1 203 ? 32.600 31.277 63.135 1.00 90.45 291 LEU A O 1
ATOM 1618 N N . ILE A 1 204 ? 31.646 30.346 61.311 1.00 67.29 292 ILE A N 1
ATOM 1619 C CA . ILE A 1 204 ? 32.918 30.229 60.605 1.00 71.95 292 ILE A CA 1
ATOM 1620 C C . ILE A 1 204 ? 33.446 31.609 60.234 1.00 67.12 292 ILE A C 1
ATOM 1621 O O . ILE A 1 204 ? 34.587 31.964 60.552 1.00 79.54 292 ILE A O 1
ATOM 1626 N N . GLN A 1 205 ? 32.622 32.409 59.560 1.00 61.29 293 GLN A N 1
ATOM 1627 C CA . GLN A 1 205 ? 33.012 33.759 59.176 1.00 66.26 293 GLN A CA 1
ATOM 1628 C C . GLN A 1 205 ? 31.756 34.579 58.935 1.00 62.38 293 GLN A C 1
ATOM 1629 O O . GLN A 1 205 ? 30.878 34.157 58.175 1.00 63.35 293 GLN A O 1
ATOM 1635 N N . LYS A 1 206 ? 31.668 35.735 59.595 1.00 62.77 294 LYS A N 1
ATOM 1636 C CA . LYS A 1 206 ? 30.572 36.662 59.350 1.00 64.45 294 LYS A CA 1
ATOM 1637 C C . LYS A 1 206 ? 30.494 36.990 57.865 1.00 63.98 294 LYS A C 1
ATOM 1638 O O . LYS A 1 206 ? 31.519 37.141 57.194 1.00 70.85 294 LYS A O 1
ATOM 1644 N N . ARG A 1 207 ? 29.269 37.085 57.352 1.00 66.67 295 ARG A N 1
ATOM 1645 C CA . ARG A 1 207 ? 29.067 37.219 55.916 1.00 69.05 295 ARG A CA 1
ATOM 1646 C C . ARG A 1 207 ? 29.765 38.460 55.373 1.00 71.77 295 ARG A C 1
ATOM 1647 O O . ARG A 1 207 ? 29.882 39.488 56.047 1.00 68.16 2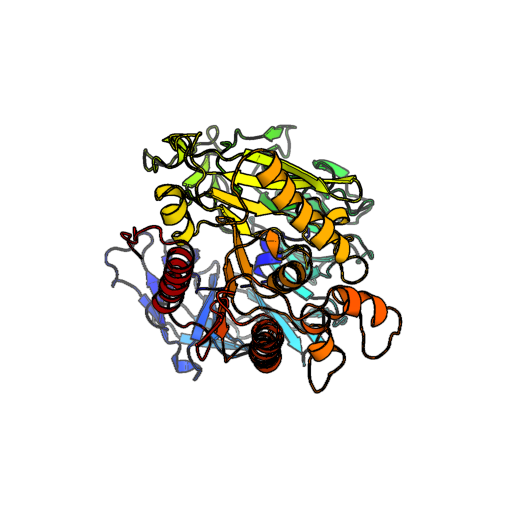95 ARG A O 1
ATOM 1655 N N . ILE A 1 208 ? 30.243 38.344 54.138 1.00 61.16 296 ILE A N 1
ATOM 1656 C CA . ILE A 1 208 ? 30.902 39.429 53.424 1.00 62.93 296 ILE A CA 1
ATOM 1657 C C . ILE A 1 208 ? 30.167 39.599 52.104 1.00 63.15 296 ILE A C 1
ATOM 1658 O O . ILE A 1 208 ? 30.131 38.668 51.290 1.00 86.34 296 ILE A O 1
ATOM 1663 N N . HIS A 1 209 ? 29.574 40.774 51.897 1.00 65.27 297 HIS A N 1
ATOM 1664 C CA . HIS A 1 209 ? 28.701 40.982 50.748 1.00 75.89 297 HIS A CA 1
ATOM 1665 C C . HIS A 1 209 ? 29.449 40.716 49.449 1.00 70.67 297 HIS A C 1
ATOM 1666 O O . HIS A 1 209 ? 30.420 41.407 49.126 1.00 88.74 297 HIS A O 1
ATOM 1673 N N . GLY A 1 210 ? 28.993 39.707 48.709 1.00 65.31 298 GLY A N 1
ATOM 1674 C CA . GLY A 1 210 ? 29.615 39.287 47.473 1.00 75.88 298 GLY A CA 1
ATOM 1675 C C . GLY A 1 210 ? 30.382 37.986 47.575 1.00 64.09 298 GLY A C 1
ATOM 1676 O O . GLY A 1 210 ? 30.647 37.357 46.542 1.00 69.39 298 GLY A O 1
ATOM 1677 N N . VAL A 1 211 ? 30.735 37.558 48.784 1.00 67.68 299 VAL A N 1
ATOM 1678 C CA . VAL A 1 211 ? 31.530 36.354 48.994 1.00 83.27 299 VAL A CA 1
ATOM 1679 C C . VAL A 1 211 ? 30.593 35.197 49.315 1.00 64.26 299 VAL A C 1
ATOM 1680 O O . VAL A 1 211 ? 29.894 35.215 50.336 1.00 57.62 299 VAL A O 1
ATOM 1684 N N . LEU A 1 212 ? 30.579 34.196 48.442 1.00 72.06 300 LEU A N 1
ATOM 1685 C CA . LEU A 1 212 ? 29.887 32.938 48.680 1.00 77.32 300 LEU A CA 1
ATOM 1686 C C . LEU A 1 212 ? 30.885 31.909 49.190 1.00 56.07 300 LEU A C 1
ATOM 1687 O O . LEU A 1 212 ? 32.034 31.878 48.740 1.00 63.98 300 LEU A O 1
ATOM 1692 N N . TYR A 1 213 ? 30.455 31.071 50.133 1.00 54.44 301 TYR A N 1
ATOM 1693 C CA . TYR A 1 213 ? 31.306 29.958 50.529 1.00 54.22 301 TYR A CA 1
ATOM 1694 C C . TYR A 1 213 ? 30.466 28.824 51.103 1.00 60.71 301 TYR A C 1
ATOM 1695 O O . TYR A 1 213 ? 29.504 29.057 51.840 1.00 52.07 301 TYR A O 1
ATOM 1704 N N . TYR A 1 214 ? 30.847 27.601 50.739 1.00 71.39 302 TYR A N 1
ATOM 1705 C CA . TYR A 1 214 ? 30.209 26.362 51.159 1.00 67.14 302 TYR A CA 1
ATOM 1706 C C . TYR A 1 214 ? 31.262 25.477 51.809 1.00 71.53 302 TYR A C 1
ATOM 1707 O O . TYR A 1 214 ? 32.380 25.354 51.299 1.00 70.03 302 TYR A O 1
ATOM 1716 N N . VAL A 1 215 ? 30.911 24.871 52.940 1.00 65.29 303 VAL A N 1
ATOM 1717 C CA . VAL A 1 215 ? 31.886 24.247 53.827 1.00 71.69 303 VAL A CA 1
ATOM 1718 C C . VAL A 1 215 ? 31.643 22.745 53.878 1.00 74.45 303 VAL A C 1
ATOM 1719 O O . VAL A 1 215 ? 30.523 22.297 54.149 1.00 84.31 303 VAL A O 1
ATOM 1723 N N . GLU A 1 216 ? 32.697 21.976 53.618 1.00 72.16 304 GLU A N 1
ATOM 1724 C CA . GLU A 1 216 ? 32.720 20.537 53.820 1.00 67.00 304 GLU A CA 1
ATOM 1725 C C . GLU A 1 216 ? 33.898 20.181 54.717 1.00 77.30 304 GLU A C 1
ATOM 1726 O O . GLU A 1 216 ? 34.958 20.810 54.655 1.00 86.89 304 GLU A O 1
ATOM 1732 N N . HIS A 1 217 ? 33.702 19.172 55.560 1.00 98.90 305 HIS A N 1
ATOM 1733 C CA . HIS A 1 217 ? 34.721 18.716 56.491 1.00 90.16 305 HIS A CA 1
ATOM 1734 C C . HIS A 1 217 ? 35.166 17.306 56.124 1.00 75.80 305 HIS A C 1
ATOM 1735 O O . HIS A 1 217 ? 34.395 16.520 55.565 1.00 99.06 305 HIS A O 1
ATOM 1742 N N . ARG A 1 218 ? 36.423 16.990 56.440 1.00 99.76 306 ARG A N 1
ATOM 1743 C CA . ARG A 1 218 ? 36.937 15.649 56.196 1.00 125.70 306 ARG A CA 1
ATOM 1744 C C . ARG A 1 218 ? 37.666 15.115 57.425 1.00 135.69 306 ARG A C 1
ATOM 1745 O O . ARG A 1 218 ? 37.108 14.314 58.181 1.00 149.48 306 ARG A O 1
ATOM 1753 N N . ASP A 1 219 ? 38.911 15.552 57.637 1.00 105.90 307 ASP A N 1
ATOM 1754 C CA . ASP A 1 219 ? 39.759 15.043 58.719 1.00 115.26 307 ASP A CA 1
ATOM 1755 C C . ASP A 1 219 ? 40.326 16.243 59.472 1.00 106.18 307 ASP A C 1
ATOM 1756 O O . ASP A 1 219 ? 41.464 16.656 59.240 1.00 108.35 307 ASP A O 1
ATOM 1761 N N . ASP A 1 220 ? 39.516 16.802 60.373 1.00 107.04 308 ASP A N 1
ATOM 1762 C CA . ASP A 1 220 ? 39.884 17.953 61.195 1.00 94.43 308 ASP A CA 1
ATOM 1763 C C . ASP A 1 220 ? 40.290 19.160 60.356 1.00 94.47 308 ASP A C 1
ATOM 1764 O O . ASP A 1 220 ? 40.955 20.073 60.855 1.00 110.31 308 ASP A O 1
ATOM 1769 N N . GLU A 1 221 ? 39.897 19.183 59.084 1.00 82.62 309 GLU A N 1
ATOM 1770 C CA . GLU A 1 221 ? 40.247 20.263 58.173 1.00 83.83 309 GLU A CA 1
ATOM 1771 C C . GLU A 1 221 ? 39.025 20.623 57.346 1.00 103.92 309 GLU A C 1
ATOM 1772 O O . GLU A 1 221 ? 38.421 19.752 56.715 1.00 95.26 309 GLU A O 1
ATOM 1778 N N . LEU A 1 222 ? 38.666 21.904 57.352 1.00 90.06 310 LEU A N 1
ATOM 1779 C CA . LEU A 1 222 ? 37.495 22.388 56.635 1.00 65.70 310 LEU A CA 1
ATOM 1780 C C . LEU A 1 222 ? 37.879 22.723 55.200 1.00 69.16 310 LEU A C 1
ATOM 1781 O O . LEU A 1 222 ? 38.734 23.583 54.965 1.00 74.75 310 LEU A O 1
ATOM 1786 N N . TYR A 1 223 ? 37.250 22.044 54.245 1.00 75.52 311 TYR A N 1
ATOM 1787 C CA . TYR A 1 223 ? 37.433 22.327 52.828 1.00 64.17 311 TYR A CA 1
ATOM 1788 C C . TYR A 1 223 ? 36.309 23.251 52.381 1.00 61.23 311 TYR A C 1
ATOM 1789 O O . TYR A 1 223 ? 35.128 22.921 52.540 1.00 67.15 311 TYR A O 1
ATOM 1798 N N . ILE A 1 224 ? 36.674 24.404 51.829 1.00 68.82 312 ILE A N 1
ATOM 1799 C CA . ILE A 1 224 ? 35.747 25.513 51.641 1.00 74.03 312 ILE A CA 1
ATOM 1800 C C . ILE A 1 224 ? 35.748 25.914 50.173 1.00 64.84 312 ILE A C 1
ATOM 1801 O O . ILE A 1 224 ? 36.778 26.345 49.639 1.00 65.23 312 ILE A O 1
ATOM 1806 N N . LEU A 1 225 ? 34.595 25.766 49.527 1.00 58.39 313 LEU A N 1
ATOM 1807 C CA . LEU A 1 225 ? 34.378 26.243 48.168 1.00 62.69 313 LEU A CA 1
ATOM 1808 C C . LEU A 1 225 ? 33.919 27.693 48.224 1.00 58.32 313 LEU A C 1
ATOM 1809 O O . LEU A 1 225 ? 32.873 27.989 48.808 1.00 56.54 313 LEU A O 1
ATOM 1814 N N . THR A 1 226 ? 34.686 28.595 47.614 1.00 69.59 314 THR A N 1
ATOM 1815 C CA . THR A 1 226 ? 34.373 30.013 47.715 1.00 59.63 314 THR A CA 1
ATOM 1816 C C . THR A 1 226 ? 34.827 30.748 46.463 1.00 61.95 314 THR A C 1
ATOM 1817 O O . THR A 1 226 ? 35.612 30.235 45.662 1.00 71.07 314 THR A O 1
ATOM 1821 N N . ASN A 1 227 ? 34.310 31.968 46.307 1.00 62.06 315 ASN A N 1
ATOM 1822 C CA . ASN A 1 227 ? 34.746 32.900 45.275 1.00 64.58 315 ASN A CA 1
ATOM 1823 C C . ASN A 1 227 ? 35.288 34.180 45.899 1.00 78.07 315 ASN A C 1
ATOM 1824 O O . ASN A 1 227 ? 35.146 35.265 45.330 1.00 85.85 315 ASN A O 1
ATOM 1829 N N . VAL A 1 228 ? 35.897 34.061 47.081 1.00 73.88 316 VAL A N 1
ATOM 1830 C CA . VAL A 1 228 ? 36.369 35.235 47.800 1.00 64.52 316 VAL A CA 1
ATOM 1831 C C . VAL A 1 228 ? 37.384 35.996 46.957 1.00 67.35 316 VAL A C 1
ATOM 1832 O O . VAL A 1 228 ? 38.256 35.406 46.303 1.00 68.93 316 VAL A O 1
ATOM 1836 N N . GLY A 1 229 ? 37.245 37.318 46.940 1.00 78.97 317 GLY A N 1
ATOM 1837 C CA . GLY A 1 229 ? 38.168 38.147 46.194 1.00 88.00 317 GLY A CA 1
ATOM 1838 C C . GLY A 1 229 ? 37.708 38.404 44.776 1.00 87.39 317 GLY A C 1
ATOM 1839 O O . GLY A 1 229 ? 37.718 39.548 44.313 1.00 107.93 317 GLY A O 1
ATOM 1840 N N . GLU A 1 230 ? 37.279 37.350 44.084 1.00 94.29 318 GLU A N 1
ATOM 1841 C CA . GLU A 1 230 ? 36.803 37.487 42.712 1.00 82.28 318 GLU A CA 1
ATOM 1842 C C . GLU A 1 230 ? 35.563 36.628 42.491 1.00 92.76 318 GLU A C 1
ATOM 1843 O O . GLU A 1 230 ? 35.641 35.394 42.551 1.00 89.15 318 GLU A O 1
ATOM 1849 N N . PRO A 1 231 ? 34.406 37.241 42.228 1.00 76.39 319 PRO A N 1
ATOM 1850 C CA . PRO A 1 231 ? 33.182 36.443 42.058 1.00 81.12 319 PRO A CA 1
ATOM 1851 C C . PRO A 1 231 ? 33.205 35.544 40.834 1.00 86.35 319 PRO A C 1
ATOM 1852 O O . PRO A 1 231 ? 32.608 34.461 40.868 1.00 85.78 319 PRO A O 1
ATOM 1856 N N . THR A 1 232 ? 33.873 35.955 39.754 1.00 78.80 320 THR A N 1
ATOM 1857 C CA . THR A 1 232 ? 33.889 35.159 38.533 1.00 82.48 320 THR A CA 1
ATOM 1858 C C . THR A 1 232 ? 34.767 33.919 38.643 1.00 80.92 320 THR A C 1
ATOM 1859 O O . THR A 1 232 ? 34.671 33.039 37.781 1.00 100.64 320 THR A O 1
ATOM 1863 N N . GLU A 1 233 ? 35.610 33.825 39.668 1.00 78.62 321 GLU A N 1
ATOM 1864 C CA . GLU A 1 233 ? 36.521 32.702 39.842 1.00 78.58 321 GLU A CA 1
ATOM 1865 C C . GLU A 1 233 ? 36.203 31.986 41.144 1.00 75.25 321 GLU A C 1
ATOM 1866 O O . GLU A 1 233 ? 36.157 32.614 42.208 1.00 76.38 321 GLU A O 1
ATOM 1872 N N . PHE A 1 234 ? 35.987 30.678 41.060 1.00 74.05 322 PHE A N 1
ATOM 1873 C CA . PHE A 1 234 ? 35.768 29.850 42.235 1.00 70.79 322 PHE A CA 1
ATOM 1874 C C . PHE A 1 234 ? 37.014 29.027 42.530 1.00 96.16 322 PHE A C 1
ATOM 1875 O O . PHE A 1 234 ? 37.875 28.828 41.668 1.00 91.64 322 PHE A O 1
ATOM 1883 N N . LYS A 1 235 ? 37.100 28.540 43.766 1.00 69.45 323 LYS A N 1
ATOM 1884 C CA . LYS A 1 235 ? 38.356 27.978 44.237 1.00 70.78 323 LYS A CA 1
ATOM 1885 C C . LYS A 1 235 ? 38.130 27.245 45.552 1.00 68.34 323 LYS A C 1
ATOM 1886 O O . LYS A 1 235 ? 37.256 27.613 46.342 1.00 65.52 323 LYS A O 1
ATOM 1892 N N . LEU A 1 236 ? 38.925 26.198 45.765 1.00 69.97 324 LEU A N 1
ATOM 1893 C CA . LEU A 1 236 ? 38.850 25.366 46.958 1.00 68.63 324 LEU A CA 1
ATOM 1894 C C . LEU A 1 236 ? 39.928 25.781 47.949 1.00 69.53 324 LEU A C 1
ATOM 1895 O O . LEU A 1 236 ? 41.075 26.027 47.566 1.00 85.03 324 LEU A O 1
ATOM 1900 N N . MET A 1 237 ? 39.557 25.853 49.226 1.00 67.53 325 MET A N 1
ATOM 1901 C CA . MET A 1 237 ? 40.474 26.289 50.269 1.00 68.66 325 MET A CA 1
ATOM 1902 C C . MET A 1 237 ? 40.351 25.386 51.485 1.00 74.83 325 MET A C 1
ATOM 1903 O O . MET A 1 237 ? 39.311 24.765 51.718 1.00 94.09 325 MET A O 1
ATOM 1908 N N . ARG A 1 238 ? 41.430 25.326 52.261 1.00 70.98 326 ARG A N 1
ATOM 1909 C CA . ARG A 1 238 ? 41.493 24.520 53.468 1.00 71.82 326 ARG A CA 1
ATOM 1910 C C . ARG A 1 238 ? 41.750 25.404 54.680 1.00 72.19 326 ARG A C 1
ATOM 1911 O O . ARG A 1 238 ? 42.273 26.516 54.569 1.00 72.77 326 ARG A O 1
ATOM 1919 N N . THR A 1 239 ? 41.375 24.882 55.844 1.00 72.28 327 THR A N 1
ATOM 1920 C CA . THR A 1 239 ? 41.605 25.530 57.127 1.00 73.49 327 THR A CA 1
ATOM 1921 C C . THR A 1 239 ? 41.316 24.522 58.227 1.00 74.68 327 THR A C 1
ATOM 1922 O O . THR A 1 239 ? 40.522 23.595 58.041 1.00 91.38 327 THR A O 1
ATOM 1926 N N . ALA A 1 240 ? 41.978 24.702 59.365 1.00 77.83 328 ALA A N 1
ATOM 1927 C CA . ALA A 1 240 ? 41.715 23.849 60.513 1.00 79.65 328 ALA A CA 1
ATOM 1928 C C . ALA A 1 240 ? 40.360 24.188 61.122 1.00 83.07 328 ALA A C 1
ATOM 1929 O O . ALA A 1 240 ? 39.914 25.338 61.100 1.00 92.30 328 ALA A O 1
ATOM 1931 N N . ALA A 1 241 ? 39.697 23.164 61.665 1.00 77.02 329 ALA A N 1
ATOM 1932 C CA . ALA A 1 241 ? 38.399 23.381 62.295 1.00 74.95 329 ALA A CA 1
ATOM 1933 C C . ALA A 1 241 ? 38.509 24.300 63.504 1.00 98.17 329 ALA A C 1
ATOM 1934 O O . ALA A 1 241 ? 37.538 24.978 63.859 1.00 92.93 329 ALA A O 1
ATOM 1936 N N . ASP A 1 242 ? 39.679 24.339 64.146 1.00 81.51 330 ASP A N 1
ATOM 1937 C CA . ASP A 1 242 ? 39.876 25.227 65.285 1.00 84.40 330 ASP A CA 1
ATOM 1938 C C . ASP A 1 242 ? 40.072 26.675 64.856 1.00 99.03 330 ASP A C 1
ATOM 1939 O O . ASP A 1 242 ? 39.729 27.591 65.612 1.00 105.67 330 ASP A O 1
ATOM 1944 N N . THR A 1 243 ? 40.615 26.906 63.658 1.00 93.50 331 THR A N 1
ATOM 1945 C CA . THR A 1 243 ? 40.841 28.247 63.121 1.00 91.90 331 THR A CA 1
ATOM 1946 C C . THR A 1 243 ? 40.118 28.365 61.784 1.00 83.51 331 THR A C 1
ATOM 1947 O O . THR A 1 243 ? 40.749 28.304 60.718 1.00 90.06 331 THR A O 1
ATOM 1951 N N . PRO A 1 244 ? 38.795 28.532 61.798 1.00 84.69 332 PRO A N 1
ATOM 1952 C CA . PRO A 1 244 ? 38.034 28.628 60.547 1.00 68.74 332 PRO A CA 1
ATOM 1953 C C . PRO A 1 244 ? 37.848 30.040 60.010 1.00 76.55 332 PRO A C 1
ATOM 1954 O O . PRO A 1 244 ? 37.136 30.204 59.013 1.00 77.69 332 PRO A O 1
ATOM 1958 N N . ALA A 1 245 ? 38.446 31.050 60.639 1.00 87.04 333 ALA A N 1
ATOM 1959 C CA . ALA A 1 245 ? 38.300 32.418 60.162 1.00 74.19 333 ALA A CA 1
ATOM 1960 C C . ALA A 1 245 ? 38.840 32.549 58.742 1.00 69.74 333 ALA A C 1
ATOM 1961 O O . ALA A 1 245 ? 39.717 31.794 58.315 1.00 88.66 333 ALA A O 1
ATOM 1963 N N . ILE A 1 246 ? 38.302 33.527 58.007 1.00 80.95 334 ILE A N 1
ATOM 1964 C CA . ILE A 1 246 ? 38.654 33.679 56.597 1.00 80.09 334 ILE A CA 1
ATOM 1965 C C . ILE A 1 246 ? 40.135 34.001 56.438 1.00 98.15 334 ILE A C 1
ATOM 1966 O O . ILE A 1 246 ? 40.749 33.654 55.421 1.00 100.25 334 ILE A O 1
ATOM 1971 N N . MET A 1 247 ? 40.741 34.640 57.440 1.00 85.37 335 MET A N 1
ATOM 1972 C CA A MET A 1 247 ? 42.163 34.952 57.376 0.52 89.26 335 MET A CA 1
ATOM 1973 C CA B MET A 1 247 ? 42.164 34.955 57.410 0.48 88.11 335 MET A CA 1
ATOM 1974 C C . MET A 1 247 ? 43.049 33.724 57.556 1.00 95.91 335 MET A C 1
ATOM 1975 O O . MET A 1 247 ? 44.277 33.862 57.525 1.00 116.06 335 MET A O 1
ATOM 1984 N N . ASN A 1 248 ? 42.466 32.537 57.725 1.00 83.90 336 ASN A N 1
ATOM 1985 C CA . ASN A 1 248 ? 43.219 31.301 57.891 1.00 83.32 336 ASN A CA 1
ATOM 1986 C C . ASN A 1 248 ? 43.048 30.349 56.715 1.00 80.75 336 ASN A C 1
ATOM 1987 O O . ASN A 1 248 ? 43.506 29.203 56.785 1.00 84.83 336 ASN A O 1
ATOM 1992 N N . TRP A 1 249 ? 42.404 30.792 55.639 1.00 79.41 337 TRP A N 1
ATOM 1993 C CA . TRP A 1 249 ? 42.137 29.940 54.488 1.00 85.78 337 TRP A CA 1
ATOM 1994 C C . TRP A 1 249 ? 43.329 29.965 53.541 1.00 79.02 337 TRP A C 1
ATOM 1995 O O . TRP A 1 249 ? 43.796 31.039 53.150 1.00 118.44 337 TRP A O 1
ATOM 2006 N N . ASP A 1 250 ? 43.818 28.784 53.176 1.00 78.65 338 ASP A N 1
ATOM 2007 C CA . ASP A 1 250 ? 44.881 28.642 52.192 1.00 93.82 338 ASP A CA 1
ATOM 2008 C C . ASP A 1 250 ? 44.320 28.024 50.920 1.00 84.11 338 ASP A C 1
ATOM 2009 O O . ASP A 1 250 ? 43.539 27.069 50.975 1.00 76.07 338 ASP A O 1
ATOM 2014 N N . LEU A 1 251 ? 44.718 28.579 49.777 1.00 88.74 339 LEU A N 1
ATOM 2015 C CA . LEU A 1 251 ? 44.247 28.070 48.496 1.00 79.00 339 LEU A CA 1
ATOM 2016 C C . LEU A 1 251 ? 44.697 26.627 48.306 1.00 84.69 339 LEU A C 1
ATOM 2017 O O . LEU A 1 251 ? 45.825 26.259 48.645 1.00 121.34 339 LEU A O 1
ATOM 2022 N N . PHE A 1 252 ? 43.808 25.812 47.764 1.00 86.13 340 PHE A N 1
ATOM 2023 C CA . PHE A 1 252 ? 44.049 24.381 47.625 1.00 93.93 340 PHE A CA 1
ATOM 2024 C C . PHE A 1 252 ? 43.803 23.873 46.213 1.00 89.30 340 PHE A C 1
ATOM 2025 O O . PHE A 1 252 ? 44.516 22.976 45.756 1.00 93.18 340 PHE A O 1
ATOM 2033 N N . PHE A 1 253 ? 42.817 24.425 45.510 1.00 91.82 341 PHE A N 1
ATOM 2034 C CA . PHE A 1 253 ? 42.564 24.071 44.121 1.00 79.92 341 PHE A CA 1
ATOM 2035 C C . PHE A 1 253 ? 41.994 25.289 43.412 1.00 74.58 341 PHE A C 1
ATOM 2036 O O . PHE A 1 253 ? 41.105 25.960 43.945 1.00 75.73 341 PHE A O 1
ATOM 2044 N N . THR A 1 254 ? 42.507 25.569 42.219 1.00 83.95 342 THR A N 1
ATOM 2045 C CA . THR A 1 254 ? 42.117 26.740 41.446 1.00 94.00 342 THR A CA 1
ATOM 2046 C C . THR A 1 254 ? 41.307 26.308 40.232 1.00 82.38 342 THR A C 1
ATOM 2047 O O . THR A 1 254 ? 41.716 25.404 39.496 1.00 91.22 342 THR A O 1
ATOM 2051 N N . MET A 1 255 ? 40.166 26.957 40.029 1.00 87.03 343 MET A N 1
ATOM 2052 C CA . MET A 1 255 ? 39.297 26.698 38.894 1.00 92.44 343 MET A CA 1
ATOM 2053 C C . MET A 1 255 ? 39.422 27.824 37.878 1.00 87.30 343 MET A C 1
ATOM 2054 O O . MET A 1 255 ? 39.759 28.960 38.225 1.00 103.21 343 MET A O 1
ATOM 2059 N N . LYS A 1 256 ? 39.145 27.501 36.618 1.00 71.60 344 LYS A N 1
ATOM 2060 C CA . LYS A 1 256 ? 39.183 28.509 35.574 1.00 81.59 344 LYS A CA 1
ATOM 2061 C C . LYS A 1 256 ? 38.061 29.526 35.780 1.00 92.11 344 LYS A C 1
ATOM 2062 O O . LYS A 1 256 ? 37.151 29.341 36.593 1.00 91.25 344 LYS A O 1
ATOM 2068 N N . ARG A 1 257 ? 38.143 30.622 35.032 1.00 104.80 345 ARG A N 1
ATOM 2069 C CA . ARG A 1 257 ? 37.155 31.682 35.154 1.00 96.97 345 ARG A CA 1
ATOM 2070 C C . ARG A 1 257 ? 35.802 31.214 34.631 1.00 97.83 345 ARG A C 1
ATOM 2071 O O . ARG A 1 257 ? 35.719 30.485 33.639 1.00 110.89 345 ARG A O 1
ATOM 2079 N N . ASN A 1 258 ? 34.739 31.626 35.322 1.00 87.30 346 ASN A N 1
ATOM 2080 C CA . ASN A 1 258 ? 33.355 31.364 34.932 1.00 96.21 346 ASN A CA 1
ATOM 2081 C C . ASN A 1 258 ? 33.018 29.876 34.893 1.00 86.17 346 ASN A C 1
ATOM 2082 O O . ASN A 1 258 ? 32.072 29.472 34.209 1.00 81.89 346 ASN A O 1
ATOM 2087 N N . THR A 1 259 ? 33.766 29.041 35.611 1.00 84.59 347 THR A N 1
ATOM 2088 C CA . THR A 1 259 ? 33.370 27.648 35.737 1.00 101.22 347 THR A CA 1
ATOM 2089 C C . THR A 1 259 ? 32.134 27.532 36.625 1.00 96.57 347 THR A C 1
ATOM 2090 O O . THR A 1 259 ? 31.858 28.388 37.470 1.00 82.41 347 THR A O 1
ATOM 2094 N N . LYS A 1 260 ? 31.382 26.456 36.419 1.00 92.51 348 LYS A N 1
ATOM 2095 C CA . LYS A 1 260 ? 30.163 26.193 37.176 1.00 78.85 348 LYS A CA 1
ATOM 2096 C C . LYS A 1 260 ? 30.387 24.952 38.029 1.00 69.59 348 LYS A C 1
ATOM 2097 O O . LYS A 1 260 ? 30.471 23.837 37.504 1.00 82.40 348 LYS A O 1
ATOM 2103 N N . VAL A 1 261 ? 30.493 25.148 39.340 1.00 68.58 349 VAL A N 1
ATOM 2104 C CA . VAL A 1 261 ? 30.637 24.037 40.276 1.00 57.98 349 VAL A CA 1
ATOM 2105 C C . VAL A 1 261 ? 29.257 23.421 40.465 1.00 55.11 349 VAL A C 1
ATOM 2106 O O . VAL A 1 261 ? 28.370 24.039 41.057 1.00 85.33 349 VAL A O 1
ATOM 2110 N N . ILE A 1 262 ? 29.072 22.202 39.967 1.00 63.10 350 ILE A N 1
ATOM 2111 C CA . ILE A 1 262 ? 27.763 21.560 39.995 1.00 80.73 350 ILE A CA 1
ATOM 2112 C C . ILE A 1 262 ? 27.684 20.399 40.973 1.00 58.26 350 ILE A C 1
ATOM 2113 O O . ILE A 1 262 ? 26.577 19.885 41.199 1.00 78.26 350 ILE A O 1
ATOM 2118 N N . ASP A 1 263 ? 28.802 19.970 41.558 1.00 59.57 351 ASP A N 1
ATOM 2119 C CA . ASP A 1 263 ? 28.787 19.073 42.710 1.00 71.20 351 ASP A CA 1
ATOM 2120 C C . ASP A 1 263 ? 30.198 18.930 43.257 1.00 62.20 351 ASP A C 1
ATOM 2121 O O . ASP A 1 263 ? 31.182 19.105 42.533 1.00 59.87 351 ASP A O 1
ATOM 2126 N N . LEU A 1 264 ? 30.276 18.601 44.545 1.00 56.33 352 LEU A N 1
ATOM 2127 C CA . LEU A 1 264 ? 31.542 18.354 45.230 1.00 60.40 352 LEU A CA 1
ATOM 2128 C C . LEU A 1 264 ? 31.352 17.130 46.114 1.00 77.84 352 LEU A C 1
ATOM 2129 O O . LEU A 1 264 ? 30.573 17.170 47.072 1.00 64.73 352 LEU A O 1
ATOM 2134 N N . ASP A 1 265 ? 32.052 16.046 45.792 1.00 66.83 353 ASP A N 1
ATOM 2135 C CA . ASP A 1 265 ? 31.962 14.792 46.531 1.00 64.33 353 ASP A CA 1
ATOM 2136 C C . ASP A 1 265 ? 33.249 14.618 47.329 1.00 76.23 353 ASP A C 1
ATOM 2137 O O . ASP A 1 265 ? 34.319 14.396 46.752 1.00 79.13 353 ASP A O 1
ATOM 2142 N N . MET A 1 266 ? 33.143 14.722 48.651 1.00 80.59 354 MET A N 1
ATOM 2143 C CA . MET A 1 266 ? 34.296 14.611 49.534 1.00 81.51 354 MET A CA 1
ATOM 2144 C C . MET A 1 266 ? 34.469 13.165 49.977 1.00 77.97 354 MET A C 1
ATOM 2145 O O . MET A 1 266 ? 33.499 12.506 50.362 1.00 77.19 354 MET A O 1
ATOM 2150 N N . PHE A 1 267 ? 35.705 12.677 49.928 1.00 95.53 355 PHE A N 1
ATOM 2151 C CA . PHE A 1 267 ? 36.006 11.294 50.260 1.00 98.53 355 PHE A CA 1
ATOM 2152 C C . PHE A 1 267 ? 37.100 11.236 51.315 1.00 106.67 355 PHE A C 1
ATOM 2153 O O . PHE A 1 267 ? 37.710 12.247 51.670 1.00 94.99 355 PHE A O 1
ATOM 2161 N N . LYS A 1 268 ? 37.349 10.019 51.803 1.00 112.49 356 LYS A N 1
ATOM 2162 C CA . LYS A 1 268 ? 38.243 9.796 52.933 1.00 125.67 356 LYS A CA 1
ATOM 2163 C C . LYS A 1 268 ? 39.674 10.254 52.677 1.00 119.83 356 LYS A C 1
ATOM 2164 O O . LYS A 1 268 ? 40.436 10.388 53.641 1.00 135.13 356 LYS A O 1
ATOM 2170 N N . ASP A 1 269 ? 40.063 10.506 51.425 1.00 97.20 357 ASP A N 1
ATOM 2171 C CA . ASP A 1 269 ? 41.440 10.903 51.156 1.00 101.59 357 ASP A CA 1
ATOM 2172 C C . ASP A 1 269 ? 41.557 11.775 49.909 1.00 106.53 357 ASP A C 1
ATOM 2173 O O . ASP A 1 269 ? 42.621 12.345 49.645 1.00 124.67 357 ASP A O 1
ATOM 2178 N N . HIS A 1 270 ? 40.481 11.886 49.134 1.00 117.01 358 HIS A N 1
ATOM 2179 C CA . HIS A 1 270 ? 40.457 12.737 47.950 1.00 114.89 358 HIS A CA 1
ATOM 2180 C C . HIS A 1 270 ? 39.183 13.574 47.956 1.00 112.76 358 HIS A C 1
ATOM 2181 O O . HIS A 1 270 ? 38.370 13.508 48.883 1.00 113.25 358 HIS A O 1
ATOM 2188 N N . CYS A 1 271 ? 39.012 14.367 46.900 1.00 114.81 359 CYS A N 1
ATOM 2189 C CA . CYS A 1 271 ? 37.836 15.220 46.751 1.00 83.28 359 CYS A CA 1
ATOM 2190 C C . CYS A 1 271 ? 37.508 15.312 45.268 1.00 86.79 359 CYS A C 1
ATOM 2191 O O . CYS A 1 271 ? 38.296 15.862 44.492 1.00 78.61 359 CYS A O 1
ATOM 2194 N N . VAL A 1 272 ? 36.357 14.780 44.878 1.00 89.23 360 VAL A N 1
ATOM 2195 C CA . VAL A 1 272 ? 35.917 14.801 43.488 1.00 83.74 360 VAL A CA 1
ATOM 2196 C C . VAL A 1 272 ? 35.080 16.050 43.259 1.00 74.91 360 VAL A C 1
ATOM 2197 O O . VAL A 1 272 ? 34.250 16.423 44.097 1.00 74.27 360 VAL A O 1
ATOM 2201 N N . LEU A 1 273 ? 35.296 16.703 42.118 1.00 79.59 361 LEU A N 1
ATOM 2202 C CA . LEU A 1 273 ? 34.698 18.003 41.829 1.00 66.99 361 LEU A CA 1
ATOM 2203 C C . LEU A 1 273 ? 34.103 17.972 40.427 1.00 65.92 361 LEU A C 1
ATOM 2204 O O . LEU A 1 273 ? 34.839 17.883 39.438 1.00 71.76 361 LEU A O 1
ATOM 2209 N N . PHE A 1 274 ? 32.778 18.049 40.342 1.00 58.16 362 PHE A N 1
ATOM 2210 C CA . PHE A 1 274 ? 32.072 18.033 39.066 1.00 67.30 362 PHE A CA 1
ATOM 2211 C C . PHE A 1 274 ? 31.866 19.468 38.594 1.00 77.92 362 PHE A C 1
ATOM 2212 O O . PHE A 1 274 ? 31.191 20.256 39.265 1.00 77.84 362 PHE A O 1
ATOM 2220 N N . LEU A 1 275 ? 32.446 19.804 37.444 1.00 75.09 363 LEU A N 1
ATOM 2221 C CA . LEU A 1 275 ? 32.470 21.173 36.954 1.00 70.50 363 LEU A CA 1
ATOM 2222 C C . LEU A 1 275 ? 31.901 21.249 35.544 1.00 56.50 363 LEU A C 1
ATOM 2223 O O . LEU A 1 275 ? 31.706 20.239 34.864 1.00 70.17 363 LEU A O 1
ATOM 2228 N N . LYS A 1 276 ? 31.641 22.482 35.116 1.00 84.88 364 LYS A N 1
ATOM 2229 C CA . LYS A 1 276 ? 31.130 22.762 33.779 1.00 87.37 364 LYS A CA 1
ATOM 2230 C C . LYS A 1 276 ? 31.662 24.118 33.347 1.00 90.27 364 LYS A C 1
ATOM 2231 O O . LYS A 1 276 ? 31.386 25.128 34.001 1.00 95.71 364 LYS A O 1
ATOM 2237 N N . HIS A 1 277 ? 32.429 24.137 32.259 1.00 81.51 365 HIS A N 1
ATOM 2238 C CA . HIS A 1 277 ? 33.017 25.359 31.726 1.00 85.29 365 HIS A CA 1
ATOM 2239 C C . HIS A 1 277 ? 32.604 25.494 30.269 1.00 101.19 365 HIS A C 1
ATOM 2240 O O . HIS A 1 277 ? 32.830 24.577 29.472 1.00 108.93 365 HIS A O 1
ATOM 2247 N N . SER A 1 278 ? 32.007 26.635 29.928 1.00 109.02 366 SER A N 1
ATOM 2248 C CA . SER A 1 278 ? 31.356 26.849 28.626 1.00 117.07 366 SER A CA 1
ATOM 2249 C C . SER A 1 278 ? 30.293 25.759 28.499 1.00 115.88 366 SER A C 1
ATOM 2250 O O . SER A 1 278 ? 29.497 25.579 29.435 1.00 107.75 366 SER A O 1
ATOM 2253 N N . ASN A 1 279 ? 30.233 25.023 27.392 1.00 92.66 367 ASN A N 1
ATOM 2254 C CA . ASN A 1 279 ? 29.367 23.855 27.315 1.00 102.97 367 ASN A CA 1
ATOM 2255 C C . ASN A 1 279 ? 30.097 22.564 27.652 1.00 103.83 367 ASN A C 1
ATOM 2256 O O . ASN A 1 279 ? 29.443 21.551 27.926 1.00 103.89 367 ASN A O 1
ATOM 2261 N N . LEU A 1 280 ? 31.426 22.578 27.636 1.00 103.48 368 LEU A N 1
ATOM 2262 C CA . LEU A 1 280 ? 32.192 21.418 28.056 1.00 98.94 368 LEU A CA 1
ATOM 2263 C C . LEU A 1 280 ? 31.989 21.164 29.545 1.00 84.48 368 LEU A C 1
ATOM 2264 O O . LEU A 1 280 ? 31.768 22.086 30.334 1.00 88.09 368 LEU A O 1
ATOM 2269 N N . LEU A 1 281 ? 32.058 19.893 29.923 1.00 81.60 369 LEU A N 1
ATOM 2270 C CA . LEU A 1 281 ? 31.892 19.478 31.307 1.00 84.29 369 LEU A CA 1
ATOM 2271 C C . LEU A 1 281 ? 33.084 18.634 31.731 1.00 84.06 369 LEU A C 1
ATOM 2272 O O . LEU A 1 281 ? 33.625 17.861 30.935 1.00 78.02 369 LEU A O 1
ATOM 2277 N N . TYR A 1 282 ? 33.496 18.798 32.986 1.00 75.37 370 TYR A N 1
ATOM 2278 C CA . TYR A 1 282 ? 34.670 18.122 33.513 1.00 83.65 370 TYR A CA 1
ATOM 2279 C C . TYR A 1 282 ? 34.367 17.527 34.879 1.00 78.61 370 TYR A C 1
ATOM 2280 O O . TYR A 1 282 ? 33.509 18.019 35.618 1.00 84.34 370 TYR A O 1
ATOM 2289 N N . VAL A 1 283 ? 35.086 16.456 35.199 1.00 78.26 371 VAL A N 1
ATOM 2290 C CA . VAL A 1 283 ? 35.156 15.918 36.551 1.00 78.34 371 VAL A CA 1
ATOM 2291 C C . VAL A 1 283 ? 36.605 15.540 36.819 1.00 81.57 371 VAL A C 1
ATOM 2292 O O . VAL A 1 283 ? 37.275 14.956 35.960 1.00 97.21 371 VAL A O 1
ATOM 2296 N N . ASN A 1 284 ? 37.099 15.905 37.999 1.00 69.25 372 ASN A N 1
ATOM 2297 C CA . ASN A 1 284 ? 38.485 15.646 38.352 1.00 98.16 372 ASN A CA 1
ATOM 2298 C C . ASN A 1 284 ? 38.597 15.295 39.828 1.00 98.07 372 ASN A C 1
ATOM 2299 O O . ASN A 1 284 ? 37.860 15.824 40.666 1.00 69.78 372 ASN A O 1
ATOM 2304 N N . VAL A 1 285 ? 39.514 14.381 40.133 1.00 88.76 373 VAL A N 1
ATOM 2305 C CA . VAL A 1 285 ? 39.741 13.899 41.489 1.00 87.79 373 VAL A CA 1
ATOM 2306 C C . VAL A 1 285 ? 40.972 14.599 42.044 1.00 90.19 373 VAL A C 1
ATOM 2307 O O . VAL A 1 285 ? 42.044 14.568 41.426 1.00 96.09 373 VAL A O 1
ATOM 2311 N N . ILE A 1 286 ? 40.822 15.229 43.204 1.00 77.09 374 ILE A N 1
ATOM 2312 C CA . ILE A 1 286 ? 41.881 16.027 43.811 1.00 81.48 374 ILE A CA 1
ATOM 2313 C C . ILE A 1 286 ? 42.325 15.339 45.093 1.00 98.76 374 ILE A C 1
ATOM 2314 O O . ILE A 1 286 ? 41.507 15.080 45.985 1.00 105.90 374 ILE A O 1
ATOM 2319 N N . GLY A 1 287 ? 43.620 15.049 45.188 1.00 120.20 375 GLY A N 1
ATOM 2320 C CA . GLY A 1 287 ? 44.150 14.447 46.397 1.00 96.89 375 GLY A CA 1
ATOM 2321 C C . GLY A 1 287 ? 44.239 15.458 47.527 1.00 101.52 375 GLY A C 1
ATOM 2322 O O . GLY A 1 287 ? 44.642 16.607 47.334 1.00 100.45 375 GLY A O 1
ATOM 2323 N N . LEU A 1 288 ? 43.854 15.019 48.725 1.00 99.93 376 LEU A N 1
ATOM 2324 C CA . LEU A 1 288 ? 43.868 15.909 49.885 1.00 107.06 376 LEU A CA 1
ATOM 2325 C C . LEU A 1 288 ? 45.287 16.075 50.422 1.00 120.91 376 LEU A C 1
ATOM 2326 O O . LEU A 1 288 ? 45.869 17.162 50.346 1.00 116.81 376 LEU A O 1
ATOM 2331 N N . ALA A 1 289 ? 45.858 15.001 50.970 1.00 135.62 377 ALA A N 1
ATOM 2332 C CA . ALA A 1 289 ? 47.232 15.057 51.458 1.00 139.36 377 ALA A CA 1
ATOM 2333 C C . ALA A 1 289 ? 48.213 15.200 50.301 1.00 144.48 377 ALA A C 1
ATOM 2334 O O . ALA A 1 289 ? 48.967 16.177 50.224 1.00 146.34 377 ALA A O 1
ATOM 2336 N N . ASP A 1 290 ? 48.217 14.231 49.389 1.00 124.17 378 ASP A N 1
ATOM 2337 C CA . ASP A 1 290 ? 49.043 14.330 48.199 1.00 119.30 378 ASP A CA 1
ATOM 2338 C C . ASP A 1 290 ? 48.484 15.391 47.250 1.00 124.85 378 ASP A C 1
ATOM 2339 O O . ASP A 1 290 ? 47.369 15.893 47.417 1.00 147.16 378 ASP A O 1
ATOM 2344 N N . ASP A 1 291 ? 49.282 15.735 46.238 1.00 125.74 379 ASP A N 1
ATOM 2345 C CA . ASP A 1 291 ? 48.900 16.736 45.249 1.00 147.28 379 ASP A CA 1
ATOM 2346 C C . ASP A 1 291 ? 48.251 16.105 44.016 1.00 155.97 379 ASP A C 1
ATOM 2347 O O . ASP A 1 291 ? 48.321 16.665 42.914 1.00 157.41 379 ASP A O 1
ATOM 2352 N N . SER A 1 292 ? 47.612 14.949 44.180 1.00 150.10 380 SER A N 1
ATOM 2353 C CA . SER A 1 292 ? 47.022 14.235 43.055 1.00 136.70 380 SER A CA 1
ATOM 2354 C C . SER A 1 292 ? 45.867 15.037 42.468 1.00 129.40 380 SER A C 1
ATOM 2355 O O . SER A 1 292 ? 44.909 15.367 43.174 1.00 133.59 380 SER A O 1
ATOM 2358 N N . VAL A 1 293 ? 45.962 15.356 41.177 1.00 118.88 381 VAL A N 1
ATOM 2359 C CA . VAL A 1 293 ? 44.898 16.031 40.439 1.00 111.41 381 VAL A CA 1
ATOM 2360 C C . VAL A 1 293 ? 44.832 15.388 39.060 1.00 115.79 381 VAL A C 1
ATOM 2361 O O . VAL A 1 293 ? 45.711 15.621 38.222 1.00 134.04 381 VAL A O 1
ATOM 2365 N N . ARG A 1 294 ? 43.803 14.579 38.823 1.00 107.67 382 ARG A N 1
ATOM 2366 C CA . ARG A 1 294 ? 43.587 13.928 37.538 1.00 108.18 382 ARG A CA 1
ATOM 2367 C C . ARG A 1 294 ? 42.190 14.255 37.032 1.00 100.04 382 ARG A C 1
ATOM 2368 O O . ARG A 1 294 ? 41.203 14.045 37.745 1.00 91.38 382 ARG A O 1
ATOM 2376 N N . SER A 1 295 ? 42.114 14.767 35.807 1.00 104.26 383 SER A N 1
ATOM 2377 C CA . SER A 1 295 ? 40.840 15.043 35.156 1.00 96.76 383 SER A CA 1
ATOM 2378 C C . SER A 1 295 ? 40.423 13.815 34.357 1.00 97.91 383 SER A C 1
ATOM 2379 O O . SER A 1 295 ? 41.155 13.371 33.464 1.00 100.05 383 SER A O 1
ATOM 2382 N N . LEU A 1 296 ? 39.254 13.268 34.680 1.00 90.85 384 LEU A N 1
ATOM 2383 C CA . LEU A 1 296 ? 38.795 12.048 34.035 1.00 93.30 384 LEU A CA 1
ATOM 2384 C C . LEU A 1 296 ? 38.512 12.293 32.555 1.00 103.90 384 LEU A C 1
ATOM 2385 O O . LEU A 1 296 ? 38.242 13.417 32.119 1.00 117.91 384 LEU A O 1
ATOM 2390 N N . LYS A 1 297 ? 38.593 11.218 31.775 1.00 103.95 385 LYS A N 1
ATOM 2391 C CA . LYS A 1 297 ? 38.388 11.285 30.329 1.00 114.36 385 LYS A CA 1
ATOM 2392 C C . LYS A 1 297 ? 36.894 11.203 30.049 1.00 116.10 385 LYS A C 1
ATOM 2393 O O . LYS A 1 297 ? 36.292 10.129 30.117 1.00 120.38 385 LYS A O 1
ATOM 2399 N N . LEU A 1 298 ? 36.288 12.343 29.729 1.00 113.88 386 LEU A N 1
ATOM 2400 C CA . LEU A 1 298 ? 34.849 12.316 29.500 1.00 97.44 386 LEU A CA 1
ATOM 2401 C C . LEU A 1 298 ? 34.557 12.074 28.022 1.00 110.84 386 LEU A C 1
ATOM 2402 O O . LEU A 1 298 ? 35.277 12.581 27.156 1.00 123.80 386 LEU A O 1
ATOM 2407 N N . PRO A 1 299 ? 33.519 11.299 27.702 1.00 107.30 387 PRO A N 1
ATOM 2408 C CA . PRO A 1 299 ? 33.161 11.112 26.299 1.00 95.71 387 PRO A CA 1
ATOM 2409 C C . PRO A 1 299 ? 32.573 12.386 25.721 1.00 116.79 387 PRO A C 1
ATOM 2410 O O . PRO A 1 299 ? 31.935 13.174 26.441 1.00 113.49 387 PRO A O 1
ATOM 2414 N N . PRO A 1 300 ? 32.757 12.631 24.419 1.00 112.54 388 PRO A N 1
ATOM 2415 C CA . PRO A 1 300 ? 32.301 13.905 23.841 1.00 112.87 388 PRO A CA 1
ATOM 2416 C C . PRO A 1 300 ? 30.796 14.019 23.659 1.00 108.95 388 PRO A C 1
ATOM 2417 O O . PRO A 1 300 ? 30.294 15.147 23.551 1.00 117.40 388 PRO A O 1
ATOM 2421 N N . TRP A 1 301 ? 30.063 12.905 23.610 1.00 107.88 389 TRP A N 1
ATOM 2422 C CA . TRP A 1 301 ? 28.620 12.968 23.411 1.00 107.36 389 TRP A CA 1
ATOM 2423 C C . TRP A 1 301 ? 27.868 13.458 24.641 1.00 98.21 389 TRP A C 1
ATOM 2424 O O . TRP A 1 301 ? 26.662 13.711 24.545 1.00 78.23 389 TRP A O 1
ATOM 2435 N N . ALA A 1 302 ? 28.535 13.592 25.784 1.00 104.84 390 ALA A N 1
ATOM 2436 C CA . ALA A 1 302 ? 27.860 13.974 27.017 1.00 100.49 390 ALA A CA 1
ATOM 2437 C C . ALA A 1 302 ? 27.678 15.485 27.081 1.00 96.15 390 ALA A C 1
ATOM 2438 O O . ALA A 1 302 ? 28.612 16.245 26.808 1.00 97.02 390 ALA A O 1
ATOM 2440 N N . CYS A 1 303 ? 26.471 15.917 27.447 1.00 84.85 391 CYS A N 1
ATOM 2441 C CA . CYS A 1 303 ? 26.153 17.332 27.567 1.00 77.75 391 CYS A CA 1
ATOM 2442 C C . CYS A 1 303 ? 25.660 17.725 28.952 1.00 78.41 391 CYS A C 1
ATOM 2443 O O . CYS A 1 303 ? 25.363 18.904 29.174 1.00 79.43 391 CYS A O 1
ATOM 2446 N N . GLY A 1 304 ? 25.565 16.782 29.887 1.00 69.16 392 GLY A N 1
ATOM 2447 C CA . GLY A 1 304 ? 25.129 17.103 31.231 1.00 84.57 392 GLY A CA 1
ATOM 2448 C C . GLY A 1 304 ? 25.244 15.947 32.204 1.00 81.30 392 GLY A C 1
ATOM 2449 O O . GLY A 1 304 ? 25.160 14.781 31.808 1.00 81.71 392 GLY A O 1
ATOM 2450 N N . PHE A 1 305 ? 25.440 16.261 33.479 1.00 78.86 393 PHE A N 1
ATOM 2451 C CA . PHE A 1 305 ? 25.484 15.258 34.531 1.00 69.87 393 PHE A CA 1
ATOM 2452 C C . PHE A 1 305 ? 24.091 14.992 35.091 1.00 77.32 393 PHE A C 1
ATOM 2453 O O . PHE A 1 305 ? 23.150 15.764 34.891 1.00 84.29 393 PHE A O 1
ATOM 2461 N N . ILE A 1 306 ? 23.977 13.876 35.803 1.00 76.00 394 ILE A N 1
ATOM 2462 C CA . ILE A 1 306 ? 22.813 13.560 36.623 1.00 77.60 394 ILE A CA 1
ATOM 2463 C C . ILE A 1 306 ? 23.384 13.111 37.963 1.00 87.78 394 ILE A C 1
ATOM 2464 O O . ILE A 1 306 ? 23.858 11.977 38.096 1.00 80.98 394 ILE A O 1
ATOM 2469 N N . MET A 1 307 ? 23.373 14.004 38.947 1.00 97.17 395 MET A N 1
ATOM 2470 C CA . MET A 1 307 ? 24.028 13.741 40.217 1.00 92.58 395 MET A CA 1
ATOM 2471 C C . MET A 1 307 ? 23.062 13.103 41.206 1.00 98.43 395 MET A C 1
ATOM 2472 O O . MET A 1 307 ? 21.860 13.379 41.202 1.00 112.15 395 MET A O 1
ATOM 2477 N N . ASP A 1 308 ? 23.609 12.237 42.056 1.00 96.60 396 ASP A N 1
ATOM 2478 C CA . ASP A 1 308 ? 22.864 11.584 43.127 1.00 135.13 396 ASP A CA 1
ATOM 2479 C C . ASP A 1 308 ? 23.547 11.942 44.439 1.00 159.58 396 ASP A C 1
ATOM 2480 O O . ASP A 1 308 ? 24.628 11.424 44.741 1.00 156.77 396 ASP A O 1
ATOM 2485 N N . THR A 1 309 ? 22.922 12.825 45.221 1.00 175.42 397 THR A N 1
ATOM 2486 C CA . THR A 1 309 ? 23.544 13.361 46.432 1.00 183.43 397 THR A CA 1
ATOM 2487 C C . THR A 1 309 ? 23.427 12.343 47.574 1.00 187.18 397 THR A C 1
ATOM 2488 O O . THR A 1 309 ? 22.885 12.601 48.649 1.00 195.99 397 THR A O 1
ATOM 2492 N N . ASN A 1 310 ? 23.931 11.143 47.291 1.00 197.81 398 ASN A N 1
ATOM 2493 C CA . ASN A 1 310 ? 24.103 10.073 48.271 1.00 210.06 398 ASN A CA 1
ATOM 2494 C C . ASN A 1 310 ? 25.217 9.177 47.758 1.00 198.03 398 ASN A C 1
ATOM 2495 O O . ASN A 1 310 ? 25.120 8.643 46.649 1.00 187.05 398 ASN A O 1
ATOM 2500 N N . SER A 1 311 ? 26.271 9.016 48.554 1.00 181.78 399 SER A N 1
ATOM 2501 C CA . SER A 1 311 ? 27.424 8.248 48.115 1.00 169.73 399 SER A CA 1
ATOM 2502 C C . SER A 1 311 ? 28.093 7.598 49.316 1.00 170.61 399 SER A C 1
ATOM 2503 O O . SER A 1 311 ? 27.957 8.054 50.455 1.00 170.29 399 SER A O 1
ATOM 2506 N N . ASP A 1 312 ? 28.818 6.521 49.041 1.00 145.38 400 ASP A N 1
ATOM 2507 C CA . ASP A 1 312 ? 29.601 5.797 50.026 1.00 137.82 400 ASP A CA 1
ATOM 2508 C C . ASP A 1 312 ? 30.978 6.431 50.174 1.00 124.82 400 ASP A C 1
ATOM 2509 O O . ASP A 1 312 ? 31.462 7.109 49.262 1.00 134.20 400 ASP A O 1
ATOM 2514 N N . PRO A 1 313 ? 31.646 6.232 51.317 1.00 134.37 401 PRO A N 1
ATOM 2515 C CA . PRO A 1 313 ? 32.927 6.917 51.545 1.00 149.23 401 PRO A CA 1
ATOM 2516 C C . PRO A 1 313 ? 34.091 6.357 50.739 1.00 150.95 401 PRO A C 1
ATOM 2517 O O . PRO A 1 313 ? 35.249 6.679 51.026 1.00 127.10 401 PRO A O 1
ATOM 2521 N N . LYS A 1 314 ? 33.812 5.523 49.725 1.00 140.77 402 LYS A N 1
ATOM 2522 C CA . LYS A 1 314 ? 34.903 4.989 48.915 1.00 128.38 402 LYS A CA 1
ATOM 2523 C C . LYS A 1 314 ? 34.535 4.771 47.449 1.00 117.88 402 LYS A C 1
ATOM 2524 O O . LYS A 1 314 ? 35.209 3.983 46.777 1.00 120.11 402 LYS A O 1
ATOM 2530 N N . ASN A 1 315 ? 33.495 5.428 46.933 1.00 102.96 403 ASN A N 1
ATOM 2531 C CA . ASN A 1 315 ? 33.123 5.331 45.526 1.00 95.66 403 ASN A CA 1
ATOM 2532 C C . ASN A 1 315 ? 32.346 6.584 45.145 1.00 89.98 403 ASN A C 1
ATOM 2533 O O . ASN A 1 315 ? 31.536 7.076 45.933 1.00 109.22 403 ASN A O 1
ATOM 2538 N N . CYS A 1 316 ? 32.589 7.085 43.930 1.00 83.43 404 CYS A N 1
ATOM 2539 C CA . CYS A 1 316 ? 32.006 8.336 43.443 1.00 78.40 404 CYS A CA 1
ATOM 2540 C C . CYS A 1 316 ? 31.099 8.058 42.250 1.00 77.98 404 CYS A C 1
ATOM 2541 O O . CYS A 1 316 ? 31.523 8.193 41.092 1.00 77.70 404 CYS A O 1
ATOM 2544 N N . PRO A 1 317 ? 29.843 7.694 42.491 1.00 84.13 405 PRO A N 1
ATOM 2545 C CA . PRO A 1 317 ? 28.921 7.454 41.376 1.00 77.95 405 PRO A CA 1
ATOM 2546 C C . PRO A 1 317 ? 28.423 8.755 40.768 1.00 74.02 405 PRO A C 1
ATOM 2547 O O . PRO A 1 317 ? 28.056 9.699 41.474 1.00 77.33 405 PRO A O 1
ATOM 2551 N N . PHE A 1 318 ? 28.426 8.802 39.439 1.00 76.84 406 PHE A N 1
ATOM 2552 C CA . PHE A 1 318 ? 27.813 9.895 38.698 1.00 73.65 406 PHE A CA 1
ATOM 2553 C C . PHE A 1 318 ? 27.178 9.308 37.442 1.00 86.53 406 PHE A C 1
ATOM 2554 O O . PHE A 1 318 ? 27.129 8.087 37.262 1.00 83.00 406 PHE A O 1
ATOM 2562 N N . GLN A 1 319 ? 26.689 10.180 36.564 1.00 89.74 407 GLN A N 1
ATOM 2563 C CA . GLN A 1 319 ? 25.808 9.729 35.491 1.00 75.66 407 GLN A CA 1
ATOM 2564 C C . GLN A 1 319 ? 25.789 10.780 34.393 1.00 74.79 407 GLN A C 1
ATOM 2565 O O . GLN A 1 319 ? 25.422 11.931 34.647 1.00 78.83 407 GLN A O 1
ATOM 2571 N N . LEU A 1 320 ? 26.180 10.388 33.184 1.00 71.58 408 LEU A N 1
ATOM 2572 C CA . LEU A 1 320 ? 26.239 11.285 32.040 1.00 73.41 408 LEU A CA 1
ATOM 2573 C C . LEU A 1 320 ? 25.000 11.127 31.170 1.00 85.66 408 LEU A C 1
ATOM 2574 O O . LEU A 1 320 ? 24.451 10.032 31.033 1.00 99.27 408 LEU A O 1
ATOM 2579 N N . CYS A 1 321 ? 24.572 12.234 30.568 1.00 96.78 409 CYS A N 1
ATOM 2580 C CA . CYS A 1 321 ? 23.405 12.207 29.699 1.00 92.48 409 CYS A CA 1
ATOM 2581 C C . CYS A 1 321 ? 23.459 13.390 28.745 1.00 83.36 409 CYS A C 1
ATOM 2582 O O . CYS A 1 321 ? 24.161 14.377 28.981 1.00 92.71 409 CYS A O 1
ATOM 2585 N N . SER A 1 322 ? 22.703 13.266 27.660 1.00 82.16 410 SER A N 1
ATOM 2586 C CA . SER A 1 322 ? 22.514 14.311 26.665 1.00 74.45 410 SER A CA 1
ATOM 2587 C C . SER A 1 322 ? 21.039 14.309 26.280 1.00 92.22 410 SER A C 1
ATOM 2588 O O . SER A 1 322 ? 20.314 13.378 26.657 1.00 101.34 410 SER A O 1
ATOM 2591 N N . PRO A 1 323 ? 20.543 15.317 25.555 1.00 96.44 411 PRO A N 1
ATOM 2592 C CA . PRO A 1 323 ? 19.127 15.295 25.149 1.00 98.61 411 PRO A CA 1
ATOM 2593 C C . PRO A 1 323 ? 18.736 14.103 24.284 1.00 102.21 411 PRO A C 1
ATOM 2594 O O . PRO A 1 323 ? 17.535 13.901 24.062 1.00 104.75 411 PRO A O 1
ATOM 2598 N N . ILE A 1 324 ? 19.692 13.307 23.797 1.00 98.08 412 ILE A N 1
ATOM 2599 C CA . ILE A 1 324 ? 19.401 12.174 22.931 1.00 112.19 412 ILE A CA 1
ATOM 2600 C C . ILE A 1 324 ? 19.778 10.847 23.577 1.00 118.96 412 ILE A C 1
ATOM 2601 O O . ILE A 1 324 ? 19.039 9.863 23.455 1.00 113.58 412 ILE A O 1
ATOM 2606 N N . ARG A 1 325 ? 20.914 10.788 24.264 1.00 114.54 413 ARG A N 1
ATOM 2607 C CA . ARG A 1 325 ? 21.258 9.489 24.832 1.00 108.56 413 ARG A CA 1
ATOM 2608 C C . ARG A 1 325 ? 20.720 9.374 26.254 1.00 108.21 413 ARG A C 1
ATOM 2609 O O . ARG A 1 325 ? 20.874 10.313 27.045 1.00 95.20 413 ARG A O 1
ATOM 2617 N N . PRO A 1 326 ? 20.088 8.257 26.605 1.00 108.17 414 PRO A N 1
ATOM 2618 C CA . PRO A 1 326 ? 19.637 8.052 27.987 1.00 97.91 414 PRO A CA 1
ATOM 2619 C C . PRO A 1 326 ? 20.812 8.058 28.948 1.00 99.08 414 PRO A C 1
ATOM 2620 O O . PRO A 1 326 ? 21.959 7.817 28.540 1.00 109.58 414 PRO A O 1
ATOM 2624 N N . PRO A 1 327 ? 20.569 8.332 30.230 1.00 101.78 415 PRO A N 1
ATOM 2625 C CA . PRO A 1 327 ? 21.682 8.462 31.179 1.00 89.25 415 PRO A CA 1
ATOM 2626 C C . PRO A 1 327 ? 22.479 7.172 31.313 1.00 92.09 415 PRO A C 1
ATOM 2627 O O . PRO A 1 327 ? 21.921 6.075 31.394 1.00 110.61 415 PRO A O 1
ATOM 2631 N N . LYS A 1 328 ? 23.800 7.320 31.334 1.00 94.55 416 LYS A N 1
ATOM 2632 C CA . LYS A 1 328 ? 24.734 6.210 31.459 1.00 98.54 416 LYS A CA 1
ATOM 2633 C C . LYS A 1 328 ? 25.439 6.314 32.804 1.00 103.24 416 LYS A C 1
ATOM 2634 O O . LYS A 1 328 ? 25.880 7.400 33.193 1.00 107.31 416 LYS A O 1
ATOM 2640 N N . TYR A 1 329 ? 25.539 5.191 33.511 1.00 94.86 417 TYR A N 1
ATOM 2641 C CA . TYR A 1 329 ? 26.018 5.189 34.887 1.00 89.32 417 TYR A CA 1
ATOM 2642 C C . TYR A 1 329 ? 27.533 5.044 34.940 1.00 88.35 417 TYR A C 1
ATOM 2643 O O . TYR A 1 329 ? 28.129 4.284 34.172 1.00 98.92 417 TYR A O 1
ATOM 2652 N N . TYR A 1 330 ? 28.149 5.789 35.857 1.00 93.91 418 TYR A N 1
ATOM 2653 C CA . TYR A 1 330 ? 29.594 5.826 36.019 1.00 101.65 418 TYR A CA 1
ATOM 2654 C C . TYR A 1 330 ? 29.920 5.821 37.506 1.00 100.19 418 TYR A C 1
ATOM 2655 O O . TYR A 1 330 ? 29.046 6.027 38.354 1.00 88.90 418 TYR A O 1
ATOM 2664 N N . THR A 1 331 ? 31.194 5.588 37.821 1.00 108.78 419 THR A N 1
ATOM 2665 C CA . THR A 1 331 ? 31.672 5.736 39.191 1.00 112.57 419 THR A CA 1
ATOM 2666 C C . THR A 1 331 ? 33.191 5.829 39.192 1.00 108.99 419 THR A C 1
ATOM 2667 O O . THR A 1 331 ? 33.865 5.071 38.488 1.00 100.47 419 THR A O 1
ATOM 2671 N N . TYR A 1 332 ? 33.724 6.789 39.950 1.00 101.65 420 TYR A N 1
ATOM 2672 C CA . TYR A 1 332 ? 35.142 6.756 40.282 1.00 91.93 420 TYR A CA 1
ATOM 2673 C C . TYR A 1 332 ? 35.396 5.600 41.231 1.00 98.93 420 TYR A C 1
ATOM 2674 O O . TYR A 1 332 ? 35.299 5.766 42.452 1.00 109.05 420 TYR A O 1
ATOM 2683 N N . LYS A 1 333 ? 35.699 4.422 40.690 1.00 121.36 421 LYS A N 1
ATOM 2684 C CA . LYS A 1 333 ? 36.020 3.300 41.557 1.00 118.59 421 LYS A CA 1
ATOM 2685 C C . LYS A 1 333 ? 37.285 3.660 42.322 1.00 115.19 421 LYS A C 1
ATOM 2686 O O . LYS A 1 333 ? 38.397 3.556 41.796 1.00 107.58 421 LYS A O 1
ATOM 2692 N N . PHE A 1 334 ? 37.100 4.095 43.568 1.00 129.13 422 PHE A N 1
ATOM 2693 C CA . PHE A 1 334 ? 38.121 4.863 44.271 1.00 133.46 422 PHE A CA 1
ATOM 2694 C C . PHE A 1 334 ? 39.377 4.035 44.516 1.00 129.30 422 PHE A C 1
ATOM 2695 O O . PHE A 1 334 ? 40.494 4.481 44.228 1.00 133.48 422 PHE A O 1
ATOM 2703 N N . ALA A 1 335 ? 39.214 2.824 45.052 1.00 114.67 423 ALA A N 1
ATOM 2704 C CA . ALA A 1 335 ? 40.365 1.978 45.339 1.00 136.49 423 ALA A CA 1
ATOM 2705 C C . ALA A 1 335 ? 41.048 1.476 44.074 1.00 123.99 423 ALA A C 1
ATOM 2706 O O . ALA A 1 335 ? 42.229 1.120 44.125 1.00 129.26 423 ALA A O 1
ATOM 2708 N N . GLU A 1 336 ? 40.338 1.441 42.947 1.00 135.91 424 GLU A N 1
ATOM 2709 C CA . GLU A 1 336 ? 40.920 0.976 41.693 1.00 126.57 424 GLU A CA 1
ATOM 2710 C C . GLU A 1 336 ? 41.466 2.143 40.880 1.00 168.91 424 GLU A C 1
ATOM 2711 O O . GLU A 1 336 ? 42.492 2.733 41.235 1.00 179.36 424 GLU A O 1
ATOM 2717 N N . GLY A 1 337 ? 40.784 2.477 39.786 1.00 168.82 425 GLY A N 1
ATOM 2718 C CA . GLY A 1 337 ? 41.201 3.554 38.911 1.00 116.68 425 GLY A CA 1
ATOM 2719 C C . GLY A 1 337 ? 40.082 4.036 38.010 1.00 115.51 425 GLY A C 1
ATOM 2720 O O . GLY A 1 337 ? 40.314 4.360 36.840 1.00 144.14 425 GLY A O 1
ATOM 2721 N N . LYS A 1 338 ? 38.862 4.054 38.553 1.00 121.59 426 LYS A N 1
ATOM 2722 C CA . LYS A 1 338 ? 37.662 4.607 37.925 1.00 119.88 426 LYS A CA 1
ATOM 2723 C C . LYS A 1 338 ? 37.119 3.705 36.823 1.00 131.84 426 LYS A C 1
ATOM 2724 O O . LYS A 1 338 ? 37.719 3.597 35.749 1.00 144.80 426 LYS A O 1
ATOM 2730 N N . LEU A 1 339 ? 35.982 3.065 37.078 1.00 146.17 427 LEU A N 1
ATOM 2731 C CA . LEU A 1 339 ? 35.222 2.388 36.038 1.00 133.33 427 LEU A CA 1
ATOM 2732 C C . LEU A 1 339 ? 34.257 3.359 35.361 1.00 121.49 427 LEU A C 1
ATOM 2733 O O . LEU A 1 339 ? 34.101 4.511 35.768 1.00 134.60 427 LEU A O 1
ATOM 2738 N N . PHE A 1 340 ? 33.598 2.873 34.309 1.00 118.39 428 PHE A N 1
ATOM 2739 C CA . PHE A 1 340 ? 32.614 3.675 33.591 1.00 143.78 428 PHE A CA 1
ATOM 2740 C C . PHE A 1 340 ? 31.392 2.858 33.205 1.00 125.96 428 PHE A C 1
ATOM 2741 O O . PHE A 1 340 ? 30.538 2.557 34.047 1.00 122.10 428 PHE A O 1
ATOM 2743 N N . GLU A 1 341 ? 31.308 2.517 31.919 1.00 105.52 429 GLU A N 1
ATOM 2744 C CA . GLU A 1 341 ? 30.184 1.790 31.345 1.00 132.65 429 GLU A CA 1
ATOM 2745 C C . GLU A 1 341 ? 29.804 0.595 32.203 1.00 128.13 429 GLU A C 1
ATOM 2746 O O . GLU A 1 341 ? 30.608 -0.319 32.408 1.00 139.97 429 GLU A O 1
ATOM 2748 N N . GLU A 1 342 ? 28.580 0.616 32.720 1.00 121.99 430 GLU A N 1
ATOM 2749 C CA . GLU A 1 342 ? 28.072 -0.492 33.516 1.00 123.66 430 GLU A CA 1
ATOM 2750 C C . GLU A 1 342 ? 27.774 -1.675 32.600 1.00 147.39 430 GLU A C 1
ATOM 2751 O O . GLU A 1 342 ? 26.930 -1.563 31.702 1.00 146.85 430 GLU A O 1
ATOM 2753 N N . THR A 1 343 ? 28.465 -2.796 32.829 1.00 165.70 431 THR A N 1
ATOM 2754 C CA . THR A 1 343 ? 28.370 -3.967 31.959 1.00 143.41 431 THR A CA 1
ATOM 2755 C C . THR A 1 343 ? 28.614 -3.570 30.508 1.00 155.94 431 THR A C 1
ATOM 2756 O O . THR A 1 343 ? 29.537 -2.803 30.198 1.00 167.56 431 THR A O 1
ATOM 2758 N N . GLY A 1 344 ? 27.782 -4.091 29.610 1.00 159.02 432 GLY A N 1
ATOM 2759 C CA . GLY A 1 344 ? 27.771 -3.640 28.241 1.00 170.64 432 GLY A CA 1
ATOM 2760 C C . GLY A 1 344 ? 26.493 -2.899 27.913 1.00 150.72 432 GLY A C 1
ATOM 2761 O O . GLY A 1 344 ? 26.194 -2.674 26.739 1.00 149.14 432 GLY A O 1
ATOM 2762 N N . HIS A 1 345 ? 25.731 -2.524 28.941 1.00 137.34 433 HIS A N 1
ATOM 2763 C CA . HIS A 1 345 ? 24.439 -1.857 28.796 1.00 158.07 433 HIS A CA 1
ATOM 2764 C C . HIS A 1 345 ? 24.651 -0.483 28.178 1.00 162.93 433 HIS A C 1
ATOM 2765 O O . HIS A 1 345 ? 24.941 0.491 28.877 1.00 151.50 433 HIS A O 1
ATOM 2767 N N . GLU A 1 346 ? 24.516 -0.404 26.857 1.00 162.17 434 GLU A N 1
ATOM 2768 C CA . GLU A 1 346 ? 24.702 0.845 26.137 1.00 168.40 434 GLU A CA 1
ATOM 2769 C C . GLU A 1 346 ? 23.842 0.823 24.883 1.00 157.29 434 GLU A C 1
ATOM 2770 O O . GLU A 1 346 ? 23.576 -0.238 24.314 1.00 136.91 434 GLU A O 1
ATOM 2772 N N . ASP A 1 347 ? 23.412 2.006 24.461 1.00 190.59 435 ASP A N 1
ATOM 2773 C CA . ASP A 1 347 ? 22.554 2.362 23.342 1.00 196.30 435 ASP A CA 1
ATOM 2774 C C . ASP A 1 347 ? 23.418 2.803 22.164 1.00 175.65 435 ASP A C 1
ATOM 2775 O O . ASP A 1 347 ? 24.424 3.494 22.365 1.00 154.87 435 ASP A O 1
ATOM 2780 N N . PRO A 1 348 ? 23.105 2.439 20.908 1.00 175.14 436 PRO A N 1
ATOM 2781 C CA . PRO A 1 348 ? 23.953 2.877 19.792 1.00 155.46 436 PRO A CA 1
ATOM 2782 C C . PRO A 1 348 ? 23.648 4.290 19.318 1.00 148.07 436 PRO A C 1
ATOM 2783 O O . PRO A 1 348 ? 23.723 4.582 18.120 1.00 142.18 436 PRO A O 1
ATOM 2787 N N . ILE A 1 349 ? 23.304 5.175 20.257 1.00 157.96 437 ILE A N 1
ATOM 2788 C CA . ILE A 1 349 ? 23.096 6.582 19.924 1.00 145.80 437 ILE A CA 1
ATOM 2789 C C . ILE A 1 349 ? 24.372 7.189 19.355 1.00 121.14 437 ILE A C 1
ATOM 2790 O O . ILE A 1 349 ? 24.332 8.004 18.425 1.00 110.63 437 ILE A O 1
ATOM 2795 N N . THR A 1 350 ? 25.525 6.783 19.889 1.00 132.88 438 THR A N 1
ATOM 2796 C CA . THR A 1 350 ? 26.803 7.332 19.452 1.00 126.56 438 THR A CA 1
ATOM 2797 C C . THR A 1 350 ? 27.186 6.867 18.050 1.00 155.09 438 THR A C 1
ATOM 2798 O O . THR A 1 350 ? 27.965 7.550 17.375 1.00 153.47 438 THR A O 1
ATOM 2802 N N . LYS A 1 351 ? 26.635 5.740 17.586 1.00 158.96 439 LYS A N 1
ATOM 2803 C CA . LYS A 1 351 ? 27.005 5.207 16.276 1.00 173.54 439 LYS A CA 1
ATOM 2804 C C . LYS A 1 351 ? 26.792 6.219 15.155 1.00 159.53 439 LYS A C 1
ATOM 2805 O O . LYS A 1 351 ? 27.519 6.192 14.155 1.00 173.49 439 LYS A O 1
ATOM 2811 N N . THR A 1 352 ? 25.809 7.111 15.294 1.00 139.55 440 THR A N 1
ATOM 2812 C CA . THR A 1 352 ? 25.486 8.051 14.230 1.00 161.02 440 THR A CA 1
ATOM 2813 C C . THR A 1 352 ? 25.274 9.485 14.700 1.00 163.19 440 THR A C 1
ATOM 2814 O O . THR A 1 352 ? 24.951 10.343 13.871 1.00 167.78 440 THR A O 1
ATOM 2818 N N . SER A 1 353 ? 25.448 9.776 15.985 1.00 156.23 441 SER A N 1
ATOM 2819 C CA . SER A 1 353 ? 25.237 11.130 16.472 1.00 134.88 441 SER A CA 1
ATOM 2820 C C . SER A 1 353 ? 26.428 12.024 16.132 1.00 137.51 441 SER A C 1
ATOM 2821 O O . SER A 1 353 ? 27.523 11.555 15.808 1.00 148.23 441 SER A O 1
ATOM 2824 N N . ARG A 1 354 ? 26.194 13.346 16.210 1.00 143.54 442 ARG A N 1
ATOM 2825 C CA . ARG A 1 354 ? 27.192 14.362 15.877 1.00 143.57 442 ARG A CA 1
ATOM 2826 C C . ARG A 1 354 ? 27.101 15.509 16.887 1.00 140.13 442 ARG A C 1
ATOM 2827 O O . ARG A 1 354 ? 26.705 16.625 16.564 1.00 146.19 442 ARG A O 1
ATOM 2835 N N . VAL A 1 355 ? 27.490 15.239 18.131 1.00 105.82 443 VAL A N 1
ATOM 2836 C CA . VAL A 1 355 ? 27.471 16.272 19.164 1.00 98.76 443 VAL A CA 1
ATOM 2837 C C . VAL A 1 355 ? 28.560 17.290 18.832 1.00 96.45 443 VAL A C 1
ATOM 2838 O O . VAL A 1 355 ? 29.752 17.011 18.988 1.00 112.37 443 VAL A O 1
ATOM 2842 N N . LEU A 1 356 ? 28.153 18.468 18.365 1.00 92.78 444 LEU A N 1
ATOM 2843 C CA . LEU A 1 356 ? 29.075 19.489 17.876 1.00 108.31 444 LEU A CA 1
ATOM 2844 C C . LEU A 1 356 ? 28.892 20.764 18.688 1.00 108.33 444 LEU A C 1
ATOM 2845 O O . LEU A 1 356 ? 27.847 21.419 18.596 1.00 91.74 444 LEU A O 1
ATOM 2850 N N . ARG A 1 357 ? 29.905 21.119 19.475 1.00 116.48 445 ARG A N 1
ATOM 2851 C CA . ARG A 1 357 ? 29.949 22.433 20.102 1.00 115.11 445 ARG A CA 1
ATOM 2852 C C . ARG A 1 357 ? 30.372 23.460 19.060 1.00 110.59 445 ARG A C 1
ATOM 2853 O O . ARG A 1 357 ? 31.495 23.405 18.546 1.00 109.21 445 ARG A O 1
ATOM 2861 N N . LEU A 1 358 ? 29.477 24.388 18.743 1.00 112.01 446 LEU A N 1
ATOM 2862 C CA . LEU A 1 358 ? 29.755 25.439 17.779 1.00 99.50 446 LEU A CA 1
ATOM 2863 C C . LEU A 1 358 ? 29.568 26.801 18.433 1.00 101.93 446 LEU A C 1
ATOM 2864 O O . LEU A 1 358 ? 29.069 26.918 19.555 1.00 108.54 446 LEU A O 1
ATOM 2869 N N . GLU A 1 359 ? 29.985 27.837 17.714 1.00 96.58 447 GLU A N 1
ATOM 2870 C CA . GLU A 1 359 ? 29.874 29.208 18.182 1.00 110.69 447 GLU A CA 1
ATOM 2871 C C . GLU A 1 359 ? 29.175 30.048 17.124 1.00 118.71 447 GLU A C 1
ATOM 2872 O O . GLU A 1 359 ? 29.270 29.770 15.925 1.00 116.21 447 GLU A O 1
ATOM 2878 N N . ALA A 1 360 ? 28.466 31.074 17.581 1.00 127.57 448 ALA A N 1
ATOM 2879 C CA . ALA A 1 360 ? 27.754 31.988 16.703 1.00 124.15 448 ALA A CA 1
ATOM 2880 C C . ALA A 1 360 ? 28.347 33.385 16.822 1.00 134.78 448 ALA A C 1
ATOM 2881 O O . ALA A 1 360 ? 28.846 33.778 17.881 1.00 137.15 448 ALA A O 1
ATOM 2883 N N . LYS A 1 361 ? 28.286 34.130 15.723 1.00 145.66 449 LYS A N 1
ATOM 2884 C CA . LYS A 1 361 ? 28.816 35.490 15.655 1.00 144.01 449 LYS A CA 1
ATOM 2885 C C . LYS A 1 361 ? 27.647 36.460 15.792 1.00 149.60 449 LYS A C 1
ATOM 2886 O O . LYS A 1 361 ? 26.921 36.715 14.828 1.00 169.50 449 LYS A O 1
ATOM 2892 N N . SER A 1 362 ? 27.467 37.000 16.996 1.00 130.82 450 SER A N 1
ATOM 2893 C CA . SER A 1 362 ? 26.370 37.918 17.259 1.00 153.31 450 SER A CA 1
ATOM 2894 C C . SER A 1 362 ? 26.602 39.248 16.544 1.00 179.44 450 SER A C 1
ATOM 2895 O O . SER A 1 362 ? 27.676 39.519 15.999 1.00 186.94 450 SER A O 1
ATOM 2898 N N . LYS A 1 363 ? 25.565 40.089 16.551 1.00 191.43 451 LYS A N 1
ATOM 2899 C CA . LYS A 1 363 ? 25.653 41.362 15.842 1.00 180.79 451 LYS A CA 1
ATOM 2900 C C . LYS A 1 363 ? 26.648 42.298 16.512 1.00 156.48 451 LYS A C 1
ATOM 2901 O O . LYS A 1 363 ? 27.330 43.076 15.835 1.00 163.13 451 LYS A O 1
ATOM 2907 N N . ASP A 1 364 ? 26.752 42.237 17.836 1.00 155.34 452 ASP A N 1
ATOM 2908 C CA . ASP A 1 364 ? 27.715 43.050 18.561 1.00 168.11 452 ASP A CA 1
ATOM 2909 C C . ASP A 1 364 ? 29.062 42.352 18.736 1.00 168.57 452 ASP A C 1
ATOM 2910 O O . ASP A 1 364 ? 29.881 42.802 19.544 1.00 164.36 452 ASP A O 1
ATOM 2915 N N . GLY A 1 365 ? 29.305 41.269 18.000 1.00 167.45 453 GLY A N 1
ATOM 2916 C CA . GLY A 1 365 ? 30.608 40.634 17.967 1.00 162.16 453 GLY A CA 1
ATOM 2917 C C . GLY A 1 365 ? 31.019 39.910 19.232 1.00 153.88 453 GLY A C 1
ATOM 2918 O O . GLY A 1 365 ? 32.066 40.215 19.813 1.00 168.97 453 GLY A O 1
ATOM 2919 N N . LYS A 1 366 ? 30.213 38.943 19.669 1.00 167.75 454 LYS A N 1
ATOM 2920 C CA . LYS A 1 366 ? 30.560 38.110 20.813 1.00 163.99 454 LYS A CA 1
ATOM 2921 C C . LYS A 1 366 ? 30.221 36.663 20.492 1.00 159.88 454 LYS A C 1
ATOM 2922 O O . LYS A 1 366 ? 29.145 36.380 19.957 1.00 168.95 454 LYS A O 1
ATOM 2928 N N . LEU A 1 367 ? 31.140 35.756 20.817 1.00 131.36 455 LEU A N 1
ATOM 2929 C CA . LEU A 1 367 ? 30.969 34.344 20.494 1.00 115.64 455 LEU A CA 1
ATOM 2930 C C . LEU A 1 367 ? 29.854 33.740 21.340 1.00 124.96 455 LEU A C 1
ATOM 2931 O O . LEU A 1 367 ? 29.948 33.706 22.571 1.00 129.94 455 LEU A O 1
ATOM 2936 N N . VAL A 1 368 ? 28.809 33.253 20.680 1.00 123.58 456 VAL A N 1
ATOM 2937 C CA . VAL A 1 368 ? 27.651 32.656 21.337 1.00 116.05 456 VAL A CA 1
ATOM 2938 C C . VAL A 1 368 ? 27.722 31.145 21.127 1.00 108.06 456 VAL A C 1
ATOM 2939 O O . VAL A 1 368 ? 27.563 30.671 19.992 1.00 112.73 456 VAL A O 1
ATOM 2943 N N . PRO A 1 369 ? 27.954 30.355 22.172 1.00 103.83 457 PRO A N 1
ATOM 2944 C CA . PRO A 1 369 ? 28.021 28.900 21.997 1.00 109.37 457 PRO A CA 1
ATOM 2945 C C . PRO A 1 369 ? 26.642 28.289 21.803 1.00 97.82 457 PRO A C 1
ATOM 2946 O O . PRO A 1 369 ? 25.685 28.620 22.507 1.00 89.00 457 PRO A O 1
ATOM 2950 N N . MET A 1 370 ? 26.549 27.387 20.828 1.00 104.03 458 MET A N 1
ATOM 2951 C CA . MET A 1 370 ? 25.333 26.624 20.590 1.00 96.78 458 MET A CA 1
ATOM 2952 C C . MET A 1 370 ? 25.705 25.185 20.266 1.00 104.56 458 MET A C 1
ATOM 2953 O O . MET A 1 370 ? 26.675 24.932 19.545 1.00 107.53 458 MET A O 1
ATOM 2958 N N . THR A 1 371 ? 24.935 24.247 20.810 1.00 96.54 459 THR A N 1
ATOM 2959 C CA . THR A 1 371 ? 25.189 22.822 20.644 1.00 89.25 459 THR A CA 1
ATOM 2960 C C . THR A 1 371 ? 24.195 22.251 19.641 1.00 86.60 459 THR A C 1
ATOM 2961 O O . THR A 1 371 ? 22.980 22.320 19.857 1.00 87.02 459 THR A O 1
ATOM 2965 N N . VAL A 1 372 ? 24.711 21.694 18.548 1.00 99.04 460 VAL A N 1
ATOM 2966 C CA . VAL A 1 372 ? 23.893 21.068 17.517 1.00 86.00 460 VAL A CA 1
ATOM 2967 C C . VAL A 1 372 ? 24.373 19.636 17.329 1.00 89.31 460 VAL A C 1
ATOM 2968 O O . VAL A 1 372 ? 25.572 19.355 17.430 1.00 82.30 460 VAL A O 1
ATOM 2972 N N . PHE A 1 373 ? 23.432 18.732 17.055 1.00 109.37 461 PHE A N 1
ATOM 2973 C CA . PHE A 1 373 ? 23.725 17.304 17.032 1.00 121.98 461 PHE A CA 1
ATOM 2974 C C . PHE A 1 373 ? 22.599 16.465 16.436 1.00 108.56 461 PHE A C 1
ATOM 2975 O O . PHE A 1 373 ? 21.431 16.586 16.824 1.00 110.97 461 PHE A O 1
ATOM 2983 N N . HIS A 1 374 ? 22.964 15.611 15.481 1.00 109.59 462 HIS A N 1
ATOM 2984 C CA . HIS A 1 374 ? 22.029 14.964 14.568 1.00 117.78 462 HIS A CA 1
ATOM 2985 C C . HIS A 1 374 ? 22.660 13.673 14.055 1.00 121.70 462 HIS A C 1
ATOM 2986 O O . HIS A 1 374 ? 23.786 13.322 14.417 1.00 120.34 462 HIS A O 1
ATOM 2993 N N . LYS A 1 375 ? 21.924 12.970 13.193 1.00 117.74 463 LYS A N 1
ATOM 2994 C CA . LYS A 1 375 ? 22.423 11.740 12.592 1.00 126.38 463 LYS A CA 1
ATOM 2995 C C . LYS A 1 375 ? 23.428 12.052 11.489 1.00 133.88 463 LYS A C 1
ATOM 2996 O O . LYS A 1 375 ? 23.205 12.939 10.661 1.00 135.10 463 LYS A O 1
ATOM 3002 N N . THR A 1 376 ? 24.540 11.309 11.477 1.00 138.51 464 THR A N 1
ATOM 3003 C CA . THR A 1 376 ? 25.594 11.568 10.501 1.00 147.12 464 THR A CA 1
ATOM 3004 C C . THR A 1 376 ? 25.332 10.880 9.167 1.00 165.28 464 THR A C 1
ATOM 3005 O O . THR A 1 376 ? 25.772 11.378 8.125 1.00 156.42 464 THR A O 1
ATOM 3009 N N . ASP A 1 377 ? 24.628 9.746 9.171 1.00 174.40 465 ASP A N 1
ATOM 3010 C CA . ASP A 1 377 ? 24.316 9.064 7.921 1.00 179.68 465 ASP A CA 1
ATOM 3011 C C . ASP A 1 377 ? 23.282 9.809 7.089 1.00 178.43 465 ASP A C 1
ATOM 3012 O O . ASP A 1 377 ? 23.087 9.458 5.920 1.00 185.60 465 ASP A O 1
ATOM 3017 N N . SER A 1 378 ? 22.619 10.812 7.660 1.00 179.29 466 SER A N 1
ATOM 3018 C CA . SER A 1 378 ? 21.681 11.628 6.903 1.00 187.65 466 SER A CA 1
ATOM 3019 C C . SER A 1 378 ? 22.400 12.301 5.743 1.00 196.19 466 SER A C 1
ATOM 3020 O O . SER A 1 378 ? 23.339 13.077 5.949 1.00 190.64 466 SER A O 1
ATOM 3023 N N . GLU A 1 379 ? 21.965 11.986 4.524 1.00 206.85 467 GLU A N 1
ATOM 3024 C CA . GLU A 1 379 ? 22.613 12.501 3.326 1.00 224.38 467 GLU A CA 1
ATOM 3025 C C . GLU A 1 379 ? 22.650 14.026 3.332 1.00 227.19 467 GLU A C 1
ATOM 3026 O O . GLU A 1 379 ? 21.726 14.689 3.813 1.00 225.81 467 GLU A O 1
ATOM 3032 N N . ASP A 1 380 ? 23.736 14.579 2.788 1.00 233.28 468 ASP A N 1
ATOM 3033 C CA . ASP A 1 380 ? 24.032 15.997 2.959 1.00 233.55 468 ASP A CA 1
ATOM 3034 C C . ASP A 1 380 ? 23.273 16.883 1.980 1.00 233.78 468 ASP A C 1
ATOM 3035 O O . ASP A 1 380 ? 22.979 18.038 2.308 1.00 217.76 468 ASP A O 1
ATOM 3040 N N . LEU A 1 381 ? 22.961 16.375 0.784 1.00 249.89 469 LEU A N 1
ATOM 3041 C CA . LEU A 1 381 ? 22.321 17.206 -0.233 1.00 248.51 469 LEU A CA 1
ATOM 3042 C C . LEU A 1 381 ? 20.993 17.764 0.264 1.00 257.24 469 LEU A C 1
ATOM 3043 O O . LEU A 1 381 ? 20.750 18.974 0.197 1.00 236.86 469 LEU A O 1
ATOM 3048 N N . GLN A 1 382 ? 20.122 16.897 0.769 1.00 278.18 470 GLN A N 1
ATOM 3049 C CA . GLN A 1 382 ? 18.858 17.355 1.317 1.00 268.79 470 GLN A CA 1
ATOM 3050 C C . GLN A 1 382 ? 19.070 17.990 2.689 1.00 246.03 470 GLN A C 1
ATOM 3051 O O . GLN A 1 382 ? 20.082 17.768 3.359 1.00 239.27 470 GLN A O 1
ATOM 3057 N N . LYS A 1 383 ? 18.094 18.792 3.100 1.00 195.58 471 LYS A N 1
ATOM 3058 C CA . LYS A 1 383 ? 18.085 19.411 4.417 1.00 167.77 471 LYS A CA 1
ATOM 3059 C C . LYS A 1 383 ? 16.863 18.931 5.183 1.00 156.86 471 LYS A C 1
ATOM 3060 O O . LYS A 1 383 ? 15.755 18.900 4.639 1.00 147.31 471 LYS A O 1
ATOM 3066 N N . LYS A 1 384 ? 17.074 18.550 6.426 1.00 126.26 472 LYS A N 1
ATOM 3067 C CA . LYS A 1 384 ? 16.051 18.063 7.331 1.00 133.02 472 LYS A CA 1
ATOM 3068 C C . LYS A 1 384 ? 15.556 19.191 8.227 1.00 118.68 472 LYS A C 1
ATOM 3069 O O . LYS A 1 384 ? 16.206 20.235 8.342 1.00 117.77 472 LYS A O 1
ATOM 3075 N N . PRO A 1 385 ? 14.399 19.030 8.870 1.00 112.30 473 PRO A N 1
ATOM 3076 C CA . PRO A 1 385 ? 13.890 20.107 9.725 1.00 120.39 473 PRO A CA 1
ATOM 3077 C C . PRO A 1 385 ? 14.774 20.338 10.939 1.00 116.54 473 PRO A C 1
ATOM 3078 O O . PRO A 1 385 ? 15.380 19.415 11.488 1.00 104.59 473 PRO A O 1
ATOM 3082 N N . LEU A 1 386 ? 14.839 21.600 11.354 1.00 115.23 474 LEU A N 1
ATOM 3083 C CA . LEU A 1 386 ? 15.677 22.030 12.464 1.00 96.54 474 LEU A CA 1
ATOM 3084 C C . LEU A 1 386 ? 14.798 22.601 13.566 1.00 96.19 474 LEU A C 1
ATOM 3085 O O . LEU A 1 386 ? 13.953 23.465 13.308 1.00 104.23 474 LEU A O 1
ATOM 3090 N N . LEU A 1 387 ? 15.000 22.117 14.788 1.00 98.26 475 LEU A N 1
ATOM 3091 C CA . LEU A 1 387 ? 14.256 22.565 15.961 1.00 99.28 475 LEU A CA 1
ATOM 3092 C C . LEU A 1 387 ? 15.262 23.101 16.971 1.00 99.79 475 LEU A C 1
ATOM 3093 O O . LEU A 1 387 ? 16.056 22.334 17.526 1.00 103.11 475 LEU A O 1
ATOM 3098 N N . VAL A 1 388 ? 15.232 24.409 17.209 1.00 97.05 476 VAL A N 1
ATOM 3099 C CA . VAL A 1 388 ? 16.184 25.044 18.104 1.00 100.95 476 VAL A CA 1
ATOM 3100 C C . VAL A 1 388 ? 15.506 25.302 19.443 1.00 95.98 476 VAL A C 1
ATOM 3101 O O . VAL A 1 388 ? 14.279 25.388 19.549 1.00 92.57 476 VAL A O 1
ATOM 3105 N N . HIS A 1 389 ? 16.322 25.416 20.487 1.00 87.21 477 HIS A N 1
ATOM 3106 C CA . HIS A 1 389 ? 15.864 25.740 21.829 1.00 91.41 477 HIS A CA 1
ATOM 3107 C C . HIS A 1 389 ? 16.520 27.033 22.292 1.00 92.22 477 HIS A C 1
ATOM 3108 O O . HIS A 1 389 ? 17.565 27.443 21.777 1.00 93.45 477 HIS A O 1
ATOM 3115 N N . VAL A 1 390 ? 15.898 27.677 23.279 1.00 94.23 478 VAL A N 1
ATOM 3116 C CA . VAL A 1 390 ? 16.387 28.956 23.778 1.00 82.82 478 VAL A CA 1
ATOM 3117 C C . VAL A 1 390 ? 15.813 29.187 25.167 1.00 99.97 478 VAL A C 1
ATOM 3118 O O . VAL A 1 390 ? 14.732 28.693 25.500 1.00 108.47 478 VAL A O 1
ATOM 3122 N N . TYR A 1 391 ? 16.559 29.924 25.988 1.00 115.85 479 TYR A N 1
ATOM 3123 C CA . TYR A 1 391 ? 16.062 30.444 27.255 1.00 117.87 479 TYR A CA 1
ATOM 3124 C C . TYR A 1 391 ? 16.646 31.831 27.484 1.00 113.95 479 TYR A C 1
ATOM 3125 O O . TYR A 1 391 ? 15.921 32.831 27.450 1.00 118.27 479 TYR A O 1
ATOM 3134 N N . GLY A 1 392 ? 17.956 31.895 27.712 1.00 131.42 480 GLY A N 1
ATOM 3135 C CA . GLY A 1 392 ? 18.677 33.150 27.785 1.00 128.78 480 GLY A CA 1
ATOM 3136 C C . GLY A 1 392 ? 18.132 34.160 28.771 1.00 123.92 480 GLY A C 1
ATOM 3137 O O . GLY A 1 392 ? 17.958 35.336 28.433 1.00 142.85 480 GLY A O 1
ATOM 3138 N N . ALA A 1 393 ? 17.861 33.714 29.993 1.00 93.02 481 ALA A N 1
ATOM 3139 C CA . ALA A 1 393 ? 17.397 34.593 31.056 1.00 124.12 481 ALA A CA 1
ATOM 3140 C C . ALA A 1 393 ? 17.600 33.877 32.382 1.00 127.56 481 ALA A C 1
ATOM 3141 O O . ALA A 1 393 ? 17.874 32.675 32.423 1.00 113.90 481 ALA A O 1
ATOM 3143 N N . TYR A 1 394 ? 17.490 34.645 33.470 1.00 123.13 482 TYR A N 1
ATOM 3144 C CA . TYR A 1 394 ? 17.554 34.118 34.831 1.00 110.46 482 TYR A CA 1
ATOM 3145 C C . TYR A 1 394 ? 18.910 33.503 35.166 1.00 102.77 482 TYR A C 1
ATOM 3146 O O . TYR A 1 394 ? 19.087 32.948 36.255 1.00 100.32 482 TYR A O 1
ATOM 3155 N N . GLY A 1 395 ? 19.872 33.591 34.249 1.00 102.96 483 GLY A N 1
ATOM 3156 C CA . GLY A 1 395 ? 21.154 32.941 34.423 1.00 104.44 483 GLY A CA 1
ATOM 3157 C C . GLY A 1 395 ? 21.132 31.432 34.337 1.00 107.00 483 GLY A C 1
ATOM 3158 O O . GLY A 1 395 ? 22.163 30.802 34.597 1.00 112.77 483 GLY A O 1
ATOM 3159 N N . MET A 1 396 ? 19.999 30.832 33.982 1.00 107.18 484 MET A N 1
ATOM 3160 C CA . MET A 1 396 ? 19.891 29.382 33.931 1.00 108.07 484 MET A CA 1
ATOM 3161 C C . MET A 1 396 ? 20.474 28.838 32.635 1.00 101.77 484 MET A C 1
ATOM 3162 O O . MET A 1 396 ? 20.300 29.423 31.562 1.00 104.83 484 MET A O 1
ATOM 3167 N N . ASP A 1 397 ? 21.168 27.709 32.742 1.00 94.11 485 ASP A N 1
ATOM 3168 C CA . ASP A 1 397 ? 21.681 27.024 31.567 1.00 85.11 485 ASP A CA 1
ATOM 3169 C C . ASP A 1 397 ? 20.570 26.227 30.898 1.00 81.93 485 ASP A C 1
ATOM 3170 O O . ASP A 1 397 ? 19.639 25.746 31.550 1.00 67.03 485 ASP A O 1
ATOM 3175 N N . LEU A 1 398 ? 20.673 26.094 29.579 1.00 84.59 486 LEU A N 1
ATOM 3176 C CA . LEU A 1 398 ? 19.666 25.364 28.826 1.00 80.54 486 LEU A CA 1
ATOM 3177 C C . LEU A 1 398 ? 19.772 23.876 29.141 1.00 98.77 486 LEU A C 1
ATOM 3178 O O . LEU A 1 398 ? 20.851 23.282 29.039 1.00 110.43 486 LEU A O 1
ATOM 3183 N N . LYS A 1 399 ? 18.648 23.279 29.533 1.00 91.43 487 LYS A N 1
ATOM 3184 C CA . LYS A 1 399 ? 18.651 21.956 30.147 1.00 80.73 487 LYS A CA 1
ATOM 3185 C C . LYS A 1 399 ? 19.015 20.883 29.126 1.00 88.78 487 LYS A C 1
ATOM 3186 O O . LYS A 1 399 ? 18.360 20.753 28.086 1.00 91.20 487 LYS A O 1
ATOM 3192 N N . MET A 1 400 ? 20.061 20.111 29.429 1.00 85.31 488 MET A N 1
ATOM 3193 C CA . MET A 1 400 ? 20.538 19.037 28.568 1.00 96.00 488 MET A CA 1
ATOM 3194 C C . MET A 1 400 ? 20.125 17.655 29.066 1.00 91.30 488 MET A C 1
ATOM 3195 O O . MET A 1 400 ? 20.795 16.665 28.754 1.00 89.48 488 MET A O 1
ATOM 3200 N N . ASN A 1 401 ? 19.041 17.567 29.832 1.00 99.61 489 ASN A N 1
ATOM 3201 C CA . ASN A 1 401 ? 18.557 16.273 30.281 1.00 82.35 489 ASN A CA 1
ATOM 3202 C C . ASN A 1 401 ? 17.994 15.478 29.107 1.00 87.60 489 ASN A C 1
ATOM 3203 O O . ASN A 1 401 ? 17.638 16.027 28.060 1.00 96.86 489 ASN A O 1
ATOM 3208 N N . PHE A 1 402 ? 17.919 14.163 29.292 1.00 81.70 490 PHE A N 1
ATOM 3209 C CA . PHE A 1 402 ? 17.390 13.297 28.248 1.00 87.74 490 PHE A CA 1
ATOM 3210 C C . PHE A 1 402 ? 15.890 13.509 28.093 1.00 94.79 490 PHE A C 1
ATOM 3211 O O . PHE A 1 402 ? 15.135 13.437 29.067 1.00 95.73 490 PHE A O 1
ATOM 3219 N N . ARG A 1 403 ? 15.464 13.768 26.865 1.00 92.26 491 ARG A N 1
ATOM 3220 C CA . ARG A 1 403 ? 14.047 13.901 26.536 1.00 96.69 491 ARG A CA 1
ATOM 3221 C C . ARG A 1 403 ? 13.706 12.894 25.450 1.00 102.11 491 ARG A C 1
ATOM 3222 O O . ARG A 1 403 ? 14.217 13.013 24.319 1.00 93.78 491 ARG A O 1
ATOM 3230 N N . PRO A 1 404 ? 12.874 11.888 25.733 1.00 110.20 492 PRO A N 1
ATOM 3231 C CA . PRO A 1 404 ? 12.565 10.882 24.702 1.00 99.74 492 PRO A CA 1
ATOM 3232 C C . PRO A 1 404 ? 11.904 11.466 23.468 1.00 104.93 492 PRO A C 1
ATOM 3233 O O . PRO A 1 404 ? 12.037 10.897 22.377 1.00 105.71 492 PRO A O 1
ATOM 3237 N N . GLU A 1 405 ? 11.199 12.590 23.605 1.00 116.28 493 GLU A N 1
ATOM 3238 C CA . GLU A 1 405 ? 10.589 13.246 22.456 1.00 123.08 493 GLU A CA 1
ATOM 3239 C C . GLU A 1 405 ? 11.610 13.904 21.539 1.00 116.28 493 GLU A C 1
ATOM 3240 O O . GLU A 1 405 ? 11.226 14.414 20.482 1.00 113.55 493 GLU A O 1
ATOM 3246 N N . ARG A 1 406 ? 12.887 13.912 21.915 1.00 111.97 494 ARG A N 1
ATOM 3247 C CA . ARG A 1 406 ? 13.952 14.441 21.074 1.00 97.33 494 ARG A CA 1
ATOM 3248 C C . ARG A 1 406 ? 14.721 13.349 20.344 1.00 110.45 494 ARG A C 1
ATOM 3249 O O . ARG A 1 406 ? 15.146 13.554 19.203 1.00 112.73 494 ARG A O 1
ATOM 3257 N N . ARG A 1 407 ? 14.912 12.192 20.984 1.00 103.14 495 ARG A N 1
ATOM 3258 C CA . ARG A 1 407 ? 15.558 11.069 20.312 1.00 102.24 495 ARG A CA 1
ATOM 3259 C C . ARG A 1 407 ? 14.756 10.617 19.100 1.00 110.77 495 ARG A C 1
ATOM 3260 O O . ARG A 1 407 ? 15.325 10.330 18.040 1.00 116.59 495 ARG A O 1
ATOM 3268 N N . VAL A 1 408 ? 13.429 10.551 19.237 1.00 114.74 496 VAL A N 1
ATOM 3269 C CA . VAL A 1 408 ? 12.581 10.126 18.127 1.00 120.08 496 VAL A CA 1
ATOM 3270 C C . VAL A 1 408 ? 12.666 11.112 16.971 1.00 111.36 496 VAL A C 1
ATOM 3271 O O . VAL A 1 408 ? 12.452 10.740 15.810 1.00 114.70 496 VAL A O 1
ATOM 3275 N N . LEU A 1 409 ? 12.981 12.376 17.259 1.00 92.43 497 LEU A N 1
ATOM 3276 C CA . LEU A 1 409 ? 13.148 13.357 16.192 1.00 106.64 497 LEU A CA 1
ATOM 3277 C C . LEU A 1 409 ? 14.448 13.123 15.433 1.00 119.16 497 LEU A C 1
ATOM 3278 O O . LEU A 1 409 ? 14.450 13.027 14.200 1.00 133.00 497 LEU A O 1
ATOM 3283 N N . VAL A 1 410 ? 15.568 13.026 16.156 1.00 111.42 498 VAL A N 1
ATOM 3284 C CA . VAL A 1 410 ? 16.859 12.802 15.510 1.00 108.53 498 VAL A CA 1
ATOM 3285 C C . VAL A 1 410 ? 16.864 11.469 14.773 1.00 116.01 498 VAL A C 1
ATOM 3286 O O . VAL A 1 410 ? 17.445 11.345 13.688 1.00 121.55 498 VAL A O 1
ATOM 3290 N N . ASP A 1 411 ? 16.215 10.454 15.348 1.00 116.45 499 ASP A N 1
ATOM 3291 C CA . ASP A 1 411 ? 16.109 9.169 14.666 1.00 112.04 499 ASP A CA 1
ATOM 3292 C C . ASP A 1 411 ? 15.337 9.295 13.360 1.00 114.07 499 ASP A C 1
ATOM 3293 O O . ASP A 1 411 ? 15.591 8.543 12.412 1.00 118.74 499 ASP A O 1
ATOM 3298 N N . ASP A 1 412 ? 14.400 10.237 13.289 1.00 113.70 500 ASP A N 1
ATOM 3299 C CA . ASP A 1 412 ? 13.648 10.504 12.072 1.00 120.72 500 ASP A CA 1
ATOM 3300 C C . ASP A 1 412 ? 14.358 11.503 11.164 1.00 118.13 500 ASP A C 1
ATOM 3301 O O . ASP A 1 412 ? 13.789 11.917 10.149 1.00 121.20 500 ASP A O 1
ATOM 3306 N N . GLY A 1 413 ? 15.582 11.904 11.511 1.00 118.43 501 GLY A N 1
ATOM 3307 C CA . GLY A 1 413 ? 16.388 12.772 10.675 1.00 110.61 501 GLY A CA 1
ATOM 3308 C C . GLY A 1 413 ? 16.504 14.206 11.142 1.00 117.81 501 GLY A C 1
ATOM 3309 O O . GLY A 1 413 ? 17.243 14.977 10.520 1.00 112.54 501 GLY A O 1
ATOM 3310 N N . TRP A 1 414 ? 15.822 14.589 12.220 1.00 123.60 502 TRP A N 1
ATOM 3311 C CA . TRP A 1 414 ? 15.775 15.983 12.637 1.00 113.84 502 TRP A CA 1
ATOM 3312 C C . TRP A 1 414 ? 17.161 16.505 13.011 1.00 114.57 502 TRP A C 1
ATOM 3313 O O . TRP A 1 414 ? 18.100 15.747 13.266 1.00 124.61 502 TRP A O 1
ATOM 3324 N N . ILE A 1 415 ? 17.272 17.831 13.039 1.00 106.09 503 ILE A N 1
ATOM 3325 C CA . ILE A 1 415 ? 18.472 18.529 13.485 1.00 100.26 503 ILE A CA 1
ATOM 3326 C C . ILE A 1 415 ? 18.104 19.316 14.734 1.00 90.11 503 ILE A C 1
ATOM 3327 O O . ILE A 1 415 ? 17.241 20.201 14.683 1.00 93.04 503 ILE A O 1
ATOM 3332 N N . LEU A 1 416 ? 18.750 18.996 15.849 1.00 81.63 504 LEU A N 1
ATOM 3333 C CA . LEU A 1 416 ? 18.501 19.674 17.112 1.00 81.90 504 LEU A CA 1
ATOM 3334 C C . LEU A 1 416 ? 19.568 20.730 17.358 1.00 84.91 504 LEU A C 1
ATOM 3335 O O . LEU A 1 416 ? 20.754 20.503 17.100 1.00 96.71 504 LEU A O 1
ATOM 3340 N N . ALA A 1 417 ? 19.139 21.886 17.857 1.00 88.46 505 ALA A N 1
ATOM 3341 C CA . ALA A 1 417 ? 20.044 22.982 18.165 1.00 83.70 505 ALA A CA 1
ATOM 3342 C C . ALA A 1 417 ? 19.684 23.561 19.523 1.00 85.71 505 ALA A C 1
ATOM 3343 O O . ALA A 1 417 ? 18.505 23.757 19.830 1.00 81.61 505 ALA A O 1
ATOM 3345 N N . TYR A 1 418 ? 20.703 23.826 20.332 1.00 75.87 506 TYR A N 1
ATOM 3346 C CA . TYR A 1 418 ? 20.526 24.371 21.676 1.00 85.38 506 TYR A CA 1
ATOM 3347 C C . TYR A 1 418 ? 21.303 25.681 21.746 1.00 88.51 506 TYR A C 1
ATOM 3348 O O . TYR A 1 418 ? 22.535 25.679 21.834 1.00 89.94 506 TYR A O 1
ATOM 3357 N N . CYS A 1 419 ? 20.579 26.797 21.705 1.00 89.54 507 CYS A N 1
ATOM 3358 C CA . CYS A 1 419 ? 21.184 28.122 21.617 1.00 90.66 507 CYS A CA 1
ATOM 3359 C C . CYS A 1 419 ? 21.330 28.696 23.022 1.00 94.29 507 CYS A C 1
ATOM 3360 O O . CYS A 1 419 ? 20.346 29.122 23.634 1.00 99.11 507 CYS A O 1
ATOM 3363 N N . HIS A 1 420 ? 22.563 28.710 23.530 1.00 85.89 508 HIS A N 1
ATOM 3364 C CA . HIS A 1 420 ? 22.852 29.230 24.867 1.00 94.34 508 HIS A CA 1
ATOM 3365 C C . HIS A 1 420 ? 23.184 30.715 24.743 1.00 99.47 508 HIS A C 1
ATOM 3366 O O . HIS A 1 420 ? 24.339 31.141 24.802 1.00 109.38 508 HIS A O 1
ATOM 3373 N N . VAL A 1 421 ? 22.133 31.515 24.570 1.00 101.70 509 VAL A N 1
ATOM 3374 C CA . VAL A 1 421 ? 22.275 32.950 24.351 1.00 96.45 509 VAL A CA 1
ATOM 3375 C C . VAL A 1 421 ? 22.505 33.643 25.688 1.00 98.62 509 VAL A C 1
ATOM 3376 O O . VAL A 1 421 ? 22.438 33.008 26.747 1.00 109.69 509 VAL A O 1
ATOM 3380 N N . ARG A 1 422 ? 22.783 34.945 25.651 1.00 107.85 510 ARG A N 1
ATOM 3381 C CA . ARG A 1 422 ? 22.995 35.694 26.881 1.00 102.33 510 ARG A CA 1
ATOM 3382 C C . ARG A 1 422 ? 21.706 35.772 27.691 1.00 99.24 510 ARG A C 1
ATOM 3383 O O . ARG A 1 422 ? 20.600 35.580 27.180 1.00 111.72 510 ARG A O 1
ATOM 3391 N N . GLY A 1 423 ? 21.864 36.080 28.974 1.00 108.57 511 GLY A N 1
ATOM 3392 C CA . GLY A 1 423 ? 20.771 35.972 29.915 1.00 111.15 511 GLY A CA 1
ATOM 3393 C C . GLY A 1 423 ? 20.904 34.687 30.702 1.00 113.42 511 GLY A C 1
ATOM 3394 O O . GLY A 1 423 ? 20.610 34.646 31.899 1.00 120.22 511 GLY A O 1
ATOM 3395 N N . GLY A 1 424 ? 21.349 33.628 30.027 1.00 107.66 512 GLY A N 1
ATOM 3396 C CA . GLY A 1 424 ? 21.721 32.401 30.694 1.00 98.71 512 GLY A CA 1
ATOM 3397 C C . GLY A 1 424 ? 23.084 32.516 31.348 1.00 107.08 512 GLY A C 1
ATOM 3398 O O . GLY A 1 424 ? 23.766 33.538 31.272 1.00 100.93 512 GLY A O 1
ATOM 3399 N N . GLY A 1 425 ? 23.488 31.432 32.003 1.00 97.38 513 GLY A N 1
ATOM 3400 C CA . GLY A 1 425 ? 24.740 31.439 32.734 1.00 96.82 513 GLY A CA 1
ATOM 3401 C C . GLY A 1 425 ? 25.754 30.423 32.254 1.00 92.61 513 GLY A C 1
ATOM 3402 O O . GLY A 1 425 ? 26.589 29.960 33.037 1.00 96.32 513 GLY A O 1
ATOM 3403 N N . GLU A 1 426 ? 25.691 30.063 30.969 1.00 90.53 514 GLU A N 1
ATOM 3404 C CA . GLU A 1 426 ? 26.632 29.084 30.434 1.00 85.78 514 GLU A CA 1
ATOM 3405 C C . GLU A 1 426 ? 28.060 29.613 30.467 1.00 100.37 514 GLU A C 1
ATOM 3406 O O . GLU A 1 426 ? 28.996 28.875 30.798 1.00 105.58 514 GLU A O 1
ATOM 3412 N N . LEU A 1 427 ? 28.248 30.888 30.133 1.00 87.59 515 LEU A N 1
ATOM 3413 C CA . LEU A 1 427 ? 29.560 31.516 30.180 1.00 87.97 515 LEU A CA 1
ATOM 3414 C C . LEU A 1 427 ? 29.783 32.314 31.459 1.00 92.02 515 LEU A C 1
ATOM 3415 O O . LEU A 1 427 ? 30.724 33.111 31.523 1.00 99.10 515 LEU A O 1
ATOM 3420 N N . GLY A 1 428 ? 28.944 32.123 32.469 1.00 87.78 516 GLY A N 1
ATOM 3421 C CA . GLY A 1 428 ? 29.151 32.733 33.765 1.00 101.29 516 GLY A CA 1
ATOM 3422 C C . GLY A 1 428 ? 28.241 33.915 34.035 1.00 108.67 516 GLY A C 1
ATOM 3423 O O . GLY A 1 428 ? 27.224 34.136 33.373 1.00 106.01 516 GLY A O 1
ATOM 3424 N N . LEU A 1 429 ? 28.628 34.688 35.053 1.00 107.87 517 LEU A N 1
ATOM 3425 C CA . LEU A 1 429 ? 27.861 35.873 35.425 1.00 95.56 517 LEU A CA 1
ATOM 3426 C C . LEU A 1 429 ? 27.928 36.937 34.338 1.00 102.35 517 LEU A C 1
ATOM 3427 O O . LEU A 1 429 ? 26.955 37.667 34.116 1.00 97.05 517 LEU A O 1
ATOM 3432 N N . GLN A 1 430 ? 29.074 37.043 33.657 1.00 125.70 518 GLN A N 1
ATOM 3433 C CA . GLN A 1 430 ? 29.199 37.979 32.544 1.00 135.30 518 GLN A CA 1
ATOM 3434 C C . GLN A 1 430 ? 28.152 37.699 31.475 1.00 125.47 518 GLN A C 1
ATOM 3435 O O . GLN A 1 430 ? 27.557 38.627 30.915 1.00 117.37 518 GLN A O 1
ATOM 3441 N N . TRP A 1 431 ? 27.913 36.418 31.184 1.00 112.71 519 TRP A N 1
ATOM 3442 C CA . TRP A 1 431 ? 26.887 36.047 30.218 1.00 103.03 519 TRP A CA 1
ATOM 3443 C C . TRP A 1 431 ? 25.492 36.388 30.726 1.00 103.35 519 TRP A C 1
ATOM 3444 O O . TRP A 1 431 ? 24.616 36.749 29.932 1.00 101.20 519 TRP A O 1
ATOM 3455 N N . HIS A 1 432 ? 25.270 36.286 32.039 1.00 111.81 520 HIS A N 1
ATOM 3456 C CA . HIS A 1 432 ? 23.961 36.596 32.603 1.00 115.64 520 HIS A CA 1
ATOM 3457 C C . HIS A 1 432 ? 23.764 38.092 32.811 1.00 112.61 520 HIS A C 1
ATOM 3458 O O . HIS A 1 432 ? 22.626 38.571 32.758 1.00 116.88 520 HIS A O 1
ATOM 3465 N N . ALA A 1 433 ? 24.844 38.836 33.067 1.00 120.05 521 ALA A N 1
ATOM 3466 C CA . ALA A 1 433 ? 24.725 40.286 33.193 1.00 117.51 521 ALA A CA 1
ATOM 3467 C C . ALA A 1 433 ? 24.156 40.895 31.919 1.00 115.54 521 ALA A C 1
ATOM 3468 O O . ALA A 1 433 ? 23.286 41.772 31.973 1.00 135.10 521 ALA A O 1
ATOM 3470 N N . ASP A 1 434 ? 24.633 40.439 30.766 1.00 103.46 522 ASP A N 1
ATOM 3471 C CA . ASP A 1 434 ? 24.020 40.794 29.500 1.00 104.50 522 ASP A CA 1
ATOM 3472 C C . ASP A 1 434 ? 22.737 39.987 29.306 1.00 117.07 522 ASP A C 1
ATOM 3473 O O . ASP A 1 434 ? 22.478 39.004 30.005 1.00 135.55 522 ASP A O 1
ATOM 3478 N N . GLY A 1 435 ? 21.925 40.410 28.342 1.00 111.53 523 GLY A N 1
ATOM 3479 C CA . GLY A 1 435 ? 20.689 39.700 28.076 1.00 123.41 523 GLY A CA 1
ATOM 3480 C C . GLY A 1 435 ? 19.641 39.822 29.158 1.00 135.53 523 GLY A C 1
ATOM 3481 O O . GLY A 1 435 ? 18.713 39.011 29.203 1.00 143.25 523 GLY A O 1
ATOM 3482 N N . ARG A 1 436 ? 19.776 40.798 30.047 1.00 170.38 524 ARG A N 1
ATOM 3483 C CA . ARG A 1 436 ? 18.765 41.127 31.040 1.00 177.22 524 ARG A CA 1
ATOM 3484 C C . ARG A 1 436 ? 17.908 42.260 30.476 1.00 205.18 524 ARG A C 1
ATOM 3485 O O . ARG A 1 436 ? 18.195 42.778 29.398 1.00 215.43 524 ARG A O 1
ATOM 3493 N N . LEU A 1 437 ? 16.832 42.628 31.188 1.00 184.35 525 LEU A N 1
ATOM 3494 C CA . LEU A 1 437 ? 15.872 43.582 30.620 1.00 197.98 525 LEU A CA 1
ATOM 3495 C C . LEU A 1 437 ? 16.556 44.811 30.039 1.00 193.73 525 LEU A C 1
ATOM 3496 O O . LEU A 1 437 ? 16.157 45.298 28.977 1.00 194.55 525 LEU A O 1
ATOM 3501 N N . THR A 1 438 ? 17.584 45.327 30.710 1.00 179.49 526 THR A N 1
ATOM 3502 C CA . THR A 1 438 ? 18.279 46.491 30.170 1.00 167.25 526 THR A CA 1
ATOM 3503 C C . THR A 1 438 ? 19.094 46.154 28.926 1.00 164.41 526 THR A C 1
ATOM 3504 O O . THR A 1 438 ? 19.468 47.066 28.182 1.00 142.26 526 THR A O 1
ATOM 3508 N N . LYS A 1 439 ? 19.373 44.869 28.680 1.00 168.18 527 LYS A N 1
ATOM 3509 C CA . LYS A 1 439 ? 20.173 44.461 27.530 1.00 163.98 527 LYS A CA 1
ATOM 3510 C C . LYS A 1 439 ? 19.618 43.195 26.882 1.00 147.99 527 LYS A C 1
ATOM 3511 O O . LYS A 1 439 ? 20.367 42.429 26.266 1.00 138.12 527 LYS A O 1
ATOM 3517 N N . LYS A 1 440 ? 18.308 42.960 27.015 1.00 145.94 528 LYS A N 1
ATOM 3518 C CA . LYS A 1 440 ? 17.687 41.767 26.446 1.00 118.77 528 LYS A CA 1
ATOM 3519 C C . LYS A 1 440 ? 17.803 41.726 24.927 1.00 134.97 528 LYS A C 1
ATOM 3520 O O . LYS A 1 440 ? 17.749 40.638 24.341 1.00 144.33 528 LYS A O 1
ATOM 3526 N N . LEU A 1 441 ? 17.978 42.882 24.278 1.00 149.65 529 LEU A N 1
ATOM 3527 C CA . LEU A 1 441 ? 18.215 42.894 22.838 1.00 152.64 529 LEU A CA 1
ATOM 3528 C C . LEU A 1 441 ? 19.435 42.062 22.466 1.00 154.20 529 LEU A C 1
ATOM 3529 O O . LEU A 1 441 ? 19.521 41.556 21.341 1.00 162.08 529 LEU A O 1
ATOM 3534 N N . ASN A 1 442 ? 20.388 41.914 23.390 1.00 150.14 530 ASN A N 1
ATOM 3535 C CA . ASN A 1 442 ? 21.508 41.011 23.151 1.00 149.63 530 ASN A CA 1
ATOM 3536 C C . ASN A 1 442 ? 21.048 39.561 23.086 1.00 138.21 530 ASN A C 1
ATOM 3537 O O . ASN A 1 442 ? 21.614 38.770 22.325 1.00 139.11 530 ASN A O 1
ATOM 3542 N N . GLY A 1 443 ? 20.031 39.196 23.871 1.00 132.70 531 GLY A N 1
ATOM 3543 C CA . GLY A 1 443 ? 19.472 37.859 23.762 1.00 117.90 531 GLY A CA 1
ATOM 3544 C C . GLY A 1 443 ? 18.943 37.567 22.371 1.00 121.29 531 GLY A C 1
ATOM 3545 O O . GLY A 1 443 ? 19.111 36.461 21.851 1.00 120.72 531 GLY A O 1
ATOM 3546 N N . LEU A 1 444 ? 18.299 38.557 21.749 1.00 104.45 532 LEU A N 1
ATOM 3547 C CA . LEU A 1 444 ? 17.913 38.419 20.349 1.00 100.53 532 LEU A CA 1
ATOM 3548 C C . LEU A 1 444 ? 19.127 38.517 19.435 1.00 118.09 532 LEU A C 1
ATOM 3549 O O . LEU A 1 444 ? 19.203 37.818 18.418 1.00 129.63 532 LEU A O 1
ATOM 3554 N N . ALA A 1 445 ? 20.089 39.377 19.783 1.00 124.90 533 ALA A N 1
ATOM 3555 C CA . ALA A 1 445 ? 21.295 39.523 18.975 1.00 132.54 533 ALA A CA 1
ATOM 3556 C C . ALA A 1 445 ? 22.096 38.231 18.896 1.00 142.29 533 ALA A C 1
ATOM 3557 O O . ALA A 1 445 ? 22.924 38.082 17.991 1.00 157.89 533 ALA A O 1
ATOM 3559 N N . ASP A 1 446 ? 21.874 37.301 19.822 1.00 141.80 534 ASP A N 1
ATOM 3560 C CA . ASP A 1 446 ? 22.481 35.978 19.775 1.00 136.74 534 ASP A CA 1
ATOM 3561 C C . ASP A 1 446 ? 21.556 34.931 19.174 1.00 135.68 534 ASP A C 1
ATOM 3562 O O . ASP A 1 446 ? 21.998 34.117 18.357 1.00 142.19 534 ASP A O 1
ATOM 3567 N N . LEU A 1 447 ? 20.279 34.935 19.566 1.00 125.44 535 LEU A N 1
ATOM 3568 C CA . LEU A 1 447 ? 19.332 33.959 19.036 1.00 121.97 535 LEU A CA 1
ATOM 3569 C C . LEU A 1 447 ? 19.153 34.127 17.533 1.00 123.43 535 LEU A C 1
ATOM 3570 O O . LEU A 1 447 ? 19.091 33.138 16.792 1.00 118.69 535 LEU A O 1
ATOM 3575 N N . GLU A 1 448 ? 19.069 35.373 17.063 1.00 116.44 536 GLU A N 1
ATOM 3576 C CA . GLU A 1 448 ? 18.968 35.617 15.629 1.00 120.47 536 GLU A CA 1
ATOM 3577 C C . GLU A 1 448 ? 20.245 35.203 14.910 1.00 121.00 536 GLU A C 1
ATOM 3578 O O . GLU A 1 448 ? 20.191 34.565 13.852 1.00 110.98 536 GLU A O 1
ATOM 3584 N N . ALA A 1 449 ? 21.405 35.551 15.473 1.00 125.89 537 ALA A N 1
ATOM 3585 C CA . ALA A 1 449 ? 22.672 35.201 14.840 1.00 134.18 537 ALA A CA 1
ATOM 3586 C C . ALA A 1 449 ? 22.922 33.699 14.868 1.00 120.35 537 ALA A C 1
ATOM 3587 O O . ALA A 1 449 ? 23.561 33.164 13.955 1.00 124.51 537 ALA A O 1
ATOM 3589 N N . CYS A 1 450 ? 22.438 33.008 15.902 1.00 113.37 538 CYS A N 1
ATOM 3590 C CA . CYS A 1 450 ? 22.585 31.557 15.958 1.00 118.33 538 CYS A CA 1
ATOM 3591 C C . CYS A 1 450 ? 21.864 30.891 14.794 1.00 117.81 538 CYS A C 1
ATOM 3592 O O . CYS A 1 450 ? 22.442 30.062 14.082 1.00 118.06 538 CYS A O 1
ATOM 3595 N N . ILE A 1 451 ? 20.594 31.248 14.584 1.00 109.13 539 ILE A N 1
ATOM 3596 C CA . ILE A 1 451 ? 19.831 30.689 13.472 1.00 107.42 539 ILE A CA 1
ATOM 3597 C C . ILE A 1 451 ? 20.484 31.050 12.144 1.00 117.63 539 ILE A C 1
ATOM 3598 O O . ILE A 1 451 ? 20.569 30.221 11.229 1.00 117.73 539 ILE A O 1
ATOM 3603 N N . LYS A 1 452 ? 20.965 32.290 12.020 1.00 121.15 540 LYS A N 1
ATOM 3604 C CA . LYS A 1 452 ? 21.619 32.710 10.785 1.00 125.22 540 LYS A CA 1
ATOM 3605 C C . LYS A 1 452 ? 22.931 31.966 10.571 1.00 129.46 540 LYS A C 1
ATOM 3606 O O . LYS A 1 452 ? 23.274 31.618 9.435 1.00 153.79 540 LYS A O 1
ATOM 3612 N N . THR A 1 453 ? 23.681 31.717 11.648 1.00 104.54 541 THR A N 1
ATOM 3613 C CA . THR A 1 453 ? 24.918 30.953 11.520 1.00 118.63 541 THR A CA 1
ATOM 3614 C C . THR A 1 453 ? 24.630 29.514 11.109 1.00 122.84 541 THR A C 1
ATOM 3615 O O . THR A 1 453 ? 25.380 28.926 10.323 1.00 125.57 541 THR A O 1
ATOM 3619 N N . LEU A 1 454 ? 23.542 28.934 11.624 1.00 116.31 542 LEU A N 1
ATOM 3620 C CA . LEU A 1 454 ? 23.147 27.594 11.201 1.00 106.75 542 LEU A CA 1
ATOM 3621 C C . LEU A 1 454 ? 22.783 27.569 9.722 1.00 126.79 542 LEU A C 1
ATOM 3622 O O . LEU A 1 454 ? 23.196 26.664 8.988 1.00 121.58 542 LEU A O 1
ATOM 3627 N N . HIS A 1 455 ? 22.008 28.556 9.267 1.00 125.61 543 HIS A N 1
ATOM 3628 C CA . HIS A 1 455 ? 21.609 28.598 7.865 1.00 119.30 543 HIS A CA 1
ATOM 3629 C C . HIS A 1 455 ? 22.795 28.916 6.964 1.00 129.73 543 HIS A C 1
ATOM 3630 O O . HIS A 1 455 ? 22.938 28.328 5.886 1.00 133.45 543 HIS A O 1
ATOM 3637 N N . GLY A 1 456 ? 23.653 29.847 7.388 1.00 131.72 544 GLY A N 1
ATOM 3638 C CA . GLY A 1 456 ? 24.832 30.166 6.599 1.00 147.25 544 GLY A CA 1
ATOM 3639 C C . GLY A 1 456 ? 25.793 28.999 6.489 1.00 150.41 544 GLY A C 1
ATOM 3640 O O . GLY A 1 456 ? 26.413 28.789 5.443 1.00 159.57 544 GLY A O 1
ATOM 3641 N N . GLN A 1 457 ? 25.929 28.223 7.562 1.00 141.35 545 GLN A N 1
ATOM 3642 C CA . GLN A 1 457 ? 26.752 27.020 7.552 1.00 140.91 545 GLN A CA 1
ATOM 3643 C C . GLN A 1 457 ? 26.043 25.827 6.923 1.00 130.81 545 GLN A C 1
ATOM 3644 O O . GLN A 1 457 ? 26.553 24.704 7.013 1.00 120.12 545 GLN A O 1
ATOM 3650 N N . GLY A 1 458 ? 24.887 26.042 6.298 1.00 134.93 546 GLY A N 1
ATOM 3651 C CA . GLY A 1 458 ? 24.190 24.989 5.588 1.00 140.93 546 GLY A CA 1
ATOM 3652 C C . GLY A 1 458 ? 23.685 23.866 6.469 1.00 124.51 546 GLY A C 1
ATOM 3653 O O . GLY A 1 458 ? 24.107 22.715 6.319 1.00 139.59 546 GLY A O 1
ATOM 3654 N N . PHE A 1 459 ? 22.778 24.183 7.392 1.00 109.05 547 PHE A N 1
ATOM 3655 C CA . PHE A 1 459 ? 22.149 23.182 8.243 1.00 124.04 547 PHE A CA 1
ATOM 3656 C C . PHE A 1 459 ? 20.691 22.962 7.866 1.00 135.24 547 PHE A C 1
ATOM 3657 O O . PHE A 1 459 ? 20.286 21.834 7.571 1.00 143.16 547 PHE A O 1
ATOM 3665 N N . SER A 1 460 ? 19.887 24.022 7.865 1.00 126.80 548 SER A N 1
ATOM 3666 C CA . SER A 1 460 ? 18.503 23.942 7.426 1.00 126.49 548 SER A CA 1
ATOM 3667 C C . SER A 1 460 ? 18.093 25.303 6.886 1.00 135.16 548 SER A C 1
ATOM 3668 O O . SER A 1 460 ? 18.814 26.294 7.023 1.00 140.72 548 SER A O 1
ATOM 3671 N N . GLN A 1 461 ? 16.926 25.340 6.261 1.00 132.40 549 GLN A N 1
ATOM 3672 C CA . GLN A 1 461 ? 16.381 26.555 5.683 1.00 119.08 549 GLN A CA 1
ATOM 3673 C C . GLN A 1 461 ? 15.146 27.009 6.453 1.00 117.89 549 GLN A C 1
ATOM 3674 O O . GLN A 1 461 ? 14.508 26.212 7.148 1.00 115.00 549 GLN A O 1
ATOM 3680 N N . PRO A 1 462 ? 14.793 28.297 6.369 1.00 117.38 550 PRO A N 1
ATOM 3681 C CA . PRO A 1 462 ? 13.638 28.797 7.136 1.00 119.20 550 PRO A CA 1
ATOM 3682 C C . PRO A 1 462 ? 12.347 28.036 6.890 1.00 121.32 550 PRO A C 1
ATOM 3683 O O . PRO A 1 462 ? 11.488 27.988 7.781 1.00 123.15 550 PRO A O 1
ATOM 3687 N N . SER A 1 463 ? 12.178 27.439 5.708 1.00 127.27 551 SER A N 1
ATOM 3688 C CA . SER A 1 463 ? 10.996 26.625 5.451 1.00 118.32 551 SER A CA 1
ATOM 3689 C C . SER A 1 463 ? 10.956 25.377 6.322 1.00 112.64 551 SER A C 1
ATOM 3690 O O . SER A 1 463 ? 9.878 24.807 6.518 1.00 121.01 551 SER A O 1
ATOM 3693 N N . LEU A 1 464 ? 12.102 24.946 6.851 1.00 116.46 552 LEU A N 1
ATOM 3694 C CA . LEU A 1 464 ? 12.182 23.749 7.678 1.00 118.70 552 LEU A CA 1
ATOM 3695 C C . LEU A 1 464 ? 12.690 24.042 9.085 1.00 117.36 552 LEU A C 1
ATOM 3696 O O . LEU A 1 464 ? 12.979 23.103 9.835 1.00 104.70 552 LEU A O 1
ATOM 3701 N N . THR A 1 465 ? 12.803 25.310 9.466 1.00 123.21 553 THR A N 1
ATOM 3702 C CA . THR A 1 465 ? 13.324 25.690 10.772 1.00 98.29 553 THR A CA 1
ATOM 3703 C C . THR A 1 465 ? 12.172 25.954 11.732 1.00 87.55 553 THR A C 1
ATOM 3704 O O . THR A 1 465 ? 11.254 26.718 11.415 1.00 88.70 553 THR A O 1
ATOM 3708 N N . THR A 1 466 ? 12.222 25.316 12.899 1.00 89.32 554 THR A N 1
ATOM 3709 C CA . THR A 1 466 ? 11.233 25.498 13.951 1.00 89.65 554 THR A CA 1
ATOM 3710 C C . THR A 1 466 ? 11.952 25.767 15.267 1.00 94.62 554 THR A C 1
ATOM 3711 O O . THR A 1 466 ? 13.173 25.625 15.373 1.00 102.16 554 THR A O 1
ATOM 3715 N N . LEU A 1 467 ? 11.182 26.160 16.279 1.00 87.99 555 LEU A N 1
ATOM 3716 C CA . LEU A 1 467 ? 11.745 26.376 17.603 1.00 101.92 555 LEU A CA 1
ATOM 3717 C C . LEU A 1 467 ? 10.677 26.134 18.658 1.00 102.52 555 LEU A C 1
ATOM 3718 O O . LEU A 1 467 ? 9.486 26.355 18.423 1.00 87.37 555 LEU A O 1
ATOM 3723 N N . THR A 1 468 ? 11.124 25.679 19.824 1.00 94.65 556 THR A N 1
ATOM 3724 C CA . THR A 1 468 ? 10.276 25.530 20.994 1.00 96.21 556 THR A CA 1
ATOM 3725 C C . THR A 1 468 ? 10.855 26.348 22.141 1.00 105.94 556 THR A C 1
ATOM 3726 O O . THR A 1 468 ? 12.070 26.550 22.231 1.00 104.51 556 THR A O 1
ATOM 3730 N N . ALA A 1 469 ? 9.971 26.835 23.008 1.00 115.86 557 ALA A N 1
ATOM 3731 C CA . ALA A 1 469 ? 10.368 27.632 24.159 1.00 103.25 557 ALA A CA 1
ATOM 3732 C C . ALA A 1 469 ? 9.553 27.185 25.364 1.00 102.61 557 ALA A C 1
ATOM 3733 O O . ALA A 1 469 ? 8.673 26.324 25.262 1.00 109.16 557 ALA A O 1
ATOM 3735 N N . PHE A 1 470 ? 9.848 27.780 26.517 1.00 104.97 558 PHE A N 1
ATOM 3736 C CA . PHE A 1 470 ? 9.195 27.380 27.760 1.00 106.77 558 PHE A CA 1
ATOM 3737 C C . PHE A 1 470 ? 9.237 28.545 28.734 1.00 110.55 558 PHE A C 1
ATOM 3738 O O . PHE A 1 470 ? 10.324 28.955 29.157 1.00 105.36 558 PHE A O 1
ATOM 3746 N N . SER A 1 471 ? 8.062 29.069 29.087 1.00 130.61 559 SER A N 1
ATOM 3747 C CA . SER A 1 471 ? 7.927 30.144 30.065 1.00 133.87 559 SER A CA 1
ATOM 3748 C C . SER A 1 471 ? 8.769 31.357 29.697 1.00 117.68 559 SER A C 1
ATOM 3749 O O . SER A 1 471 ? 8.439 32.093 28.759 1.00 126.44 559 SER A O 1
ATOM 3752 N N . ALA A 1 472 ? 9.857 31.573 30.439 1.00 123.53 560 ALA A N 1
ATOM 3753 C CA . ALA A 1 472 ? 10.684 32.747 30.193 1.00 115.58 560 ALA A CA 1
ATOM 3754 C C . ALA A 1 472 ? 11.345 32.687 28.825 1.00 126.22 560 ALA A C 1
ATOM 3755 O O . ALA A 1 472 ? 11.718 33.728 28.269 1.00 113.91 560 ALA A O 1
ATOM 3757 N N . GLY A 1 473 ? 11.492 31.485 28.267 1.00 126.90 561 GLY A N 1
ATOM 3758 C CA . GLY A 1 473 ? 12.047 31.349 26.935 1.00 127.70 561 GLY A CA 1
ATOM 3759 C C . GLY A 1 473 ? 11.133 31.885 25.857 1.00 131.54 561 GLY A C 1
ATOM 3760 O O . GLY A 1 473 ? 11.607 32.265 24.783 1.00 134.95 561 GLY A O 1
ATOM 3761 N N . GLY A 1 474 ? 9.828 31.927 26.122 1.00 111.30 562 GLY A N 1
ATOM 3762 C CA . GLY A 1 474 ? 8.864 32.494 25.195 1.00 121.54 562 GLY A CA 1
ATOM 3763 C C . GLY A 1 474 ? 9.024 33.976 24.937 1.00 131.47 562 GLY A C 1
ATOM 3764 O O . GLY A 1 474 ? 8.463 34.472 23.953 1.00 138.85 562 GLY A O 1
ATOM 3765 N N . VAL A 1 475 ? 9.766 34.689 25.790 1.00 129.38 563 VAL A N 1
ATOM 3766 C CA . VAL A 1 475 ? 10.017 36.108 25.559 1.00 131.93 563 VAL A CA 1
ATOM 3767 C C . VAL A 1 475 ? 10.870 36.297 24.310 1.00 129.81 563 VAL A C 1
ATOM 3768 O O . VAL A 1 475 ? 10.514 37.060 23.404 1.00 134.68 563 VAL A O 1
ATOM 3772 N N . LEU A 1 476 ? 12.014 35.612 24.246 1.00 121.38 564 LEU A N 1
ATOM 3773 C CA . LEU A 1 476 ? 12.842 35.647 23.048 1.00 128.31 564 LEU A CA 1
ATOM 3774 C C . LEU A 1 476 ? 12.212 34.904 21.879 1.00 122.11 564 LEU A C 1
ATOM 3775 O O . LEU A 1 476 ? 12.663 35.079 20.742 1.00 115.97 564 LEU A O 1
ATOM 3780 N N . ALA A 1 477 ? 11.190 34.082 22.127 1.00 126.31 565 ALA A N 1
ATOM 3781 C CA . ALA A 1 477 ? 10.499 33.400 21.038 1.00 116.00 565 ALA A CA 1
ATOM 3782 C C . ALA A 1 477 ? 9.499 34.325 20.356 1.00 122.40 565 ALA A C 1
ATOM 3783 O O . ALA A 1 477 ? 9.541 34.502 19.133 1.00 120.16 565 ALA A O 1
ATOM 3785 N N . GLY A 1 478 ? 8.592 34.923 21.131 1.00 118.65 566 GLY A N 1
ATOM 3786 C CA . GLY A 1 478 ? 7.631 35.846 20.552 1.00 121.62 566 GLY A CA 1
ATOM 3787 C C . GLY A 1 478 ? 8.274 37.097 19.991 1.00 124.69 566 GLY A C 1
ATOM 3788 O O . GLY A 1 478 ? 7.782 37.668 19.013 1.00 130.73 566 GLY A O 1
ATOM 3789 N N . ALA A 1 479 ? 9.375 37.544 20.599 1.00 117.96 567 ALA A N 1
ATOM 3790 C CA . ALA A 1 479 ? 10.085 38.705 20.072 1.00 133.79 567 ALA A CA 1
ATOM 3791 C C . ALA A 1 479 ? 10.695 38.401 18.710 1.00 132.91 567 ALA A C 1
ATOM 3792 O O . ALA A 1 479 ? 10.664 39.245 17.807 1.00 136.70 567 ALA A O 1
ATOM 3794 N N . LEU A 1 480 ? 11.251 37.198 18.542 1.00 138.24 568 LEU A N 1
ATOM 3795 C CA . LEU A 1 480 ? 11.788 36.806 17.244 1.00 130.72 568 LEU A CA 1
ATOM 3796 C C . LEU A 1 480 ? 10.687 36.672 16.201 1.00 133.95 568 LEU A C 1
ATOM 3797 O O . LEU A 1 480 ? 10.929 36.910 15.012 1.00 130.76 568 LEU A O 1
ATOM 3802 N N . CYS A 1 481 ? 9.477 36.290 16.621 1.00 136.87 569 CYS A N 1
ATOM 3803 C CA . CYS A 1 481 ? 8.356 36.243 15.690 1.00 136.21 569 CYS A CA 1
ATOM 3804 C C . CYS A 1 481 ? 8.001 37.632 15.177 1.00 142.65 569 CYS A C 1
ATOM 3805 O O . CYS A 1 481 ? 7.534 37.771 14.042 1.00 154.60 569 CYS A O 1
ATOM 3808 N N . ASN A 1 482 ? 8.214 38.665 15.990 1.00 140.30 570 ASN A N 1
ATOM 3809 C CA . ASN A 1 482 ? 8.015 40.038 15.547 1.00 132.03 570 ASN A CA 1
ATOM 3810 C C . ASN A 1 482 ? 9.292 40.680 15.025 1.00 138.80 570 ASN A C 1
ATOM 3811 O O . ASN A 1 482 ? 9.218 41.701 14.332 1.00 174.79 570 ASN A O 1
ATOM 3816 N N . SER A 1 483 ? 10.455 40.108 15.339 1.00 134.32 571 SER A N 1
ATOM 3817 C CA . SER A 1 483 ? 11.718 40.640 14.827 1.00 127.87 571 SER A CA 1
ATOM 3818 C C . SER A 1 483 ? 11.978 40.141 13.409 1.00 122.95 571 SER A C 1
ATOM 3819 O O . SER A 1 483 ? 11.856 40.895 12.439 1.00 131.78 571 SER A O 1
ATOM 3822 N N . ASN A 1 484 ? 12.337 38.865 13.274 1.00 125.25 572 ASN A N 1
ATOM 3823 C CA . ASN A 1 484 ? 12.623 38.248 11.980 1.00 138.80 572 ASN A CA 1
ATOM 3824 C C . ASN A 1 484 ? 11.803 36.971 11.860 1.00 133.36 572 ASN A C 1
ATOM 3825 O O . ASN A 1 484 ? 12.315 35.865 12.080 1.00 143.28 572 ASN A O 1
ATOM 3830 N N . PRO A 1 485 ? 10.518 37.086 11.507 1.00 136.40 573 PRO A N 1
ATOM 3831 C CA . PRO A 1 485 ? 9.685 35.883 11.358 1.00 119.34 573 PRO A CA 1
ATOM 3832 C C . PRO A 1 485 ? 10.027 35.048 10.138 1.00 130.10 573 PRO A C 1
ATOM 3833 O O . PRO A 1 485 ? 9.573 33.900 10.052 1.00 131.82 573 PRO A O 1
ATOM 3837 N N . GLU A 1 486 ? 10.809 35.578 9.200 1.00 143.29 574 GLU A N 1
ATOM 3838 C CA . GLU A 1 486 ? 11.189 34.861 7.984 1.00 149.00 574 GLU A CA 1
ATOM 3839 C C . GLU A 1 486 ? 12.222 33.777 8.229 1.00 152.22 574 GLU A C 1
ATOM 3840 O O . GLU A 1 486 ? 12.706 33.201 7.249 1.00 153.20 574 GLU A O 1
ATOM 3846 N N . LEU A 1 487 ? 12.581 33.482 9.478 1.00 137.36 575 LEU A N 1
ATOM 3847 C CA . LEU A 1 487 ? 13.570 32.460 9.788 1.00 122.58 575 LEU A CA 1
ATOM 3848 C C . LEU A 1 487 ? 12.960 31.208 10.401 1.00 116.65 575 LEU A C 1
ATOM 3849 O O . LEU A 1 487 ? 13.691 30.250 10.672 1.00 100.32 575 LEU A O 1
ATOM 3854 N N . VAL A 1 488 ? 11.649 31.188 10.629 1.00 115.32 576 VAL A N 1
ATOM 3855 C CA . VAL A 1 488 ? 10.987 30.084 11.314 1.00 97.33 576 VAL A CA 1
ATOM 3856 C C . VAL A 1 488 ? 9.669 29.787 10.611 1.00 115.32 576 VAL A C 1
ATOM 3857 O O . VAL A 1 488 ? 8.957 30.705 10.190 1.00 133.23 576 VAL A O 1
ATOM 3861 N N . ARG A 1 489 ? 9.349 28.500 10.476 1.00 111.70 577 ARG A N 1
ATOM 3862 C CA . ARG A 1 489 ? 8.082 28.058 9.906 1.00 109.96 577 ARG A CA 1
ATOM 3863 C C . ARG A 1 489 ? 7.025 27.769 10.964 1.00 109.62 577 ARG A C 1
ATOM 3864 O O . ARG A 1 489 ? 5.853 28.107 10.769 1.00 115.58 577 ARG A O 1
ATOM 3872 N N . ALA A 1 490 ? 7.407 27.161 12.087 1.00 107.88 578 ALA A N 1
ATOM 3873 C CA . ALA A 1 490 ? 6.458 26.836 13.142 1.00 111.17 578 ALA A CA 1
ATOM 3874 C C . ALA A 1 490 ? 7.135 26.977 14.498 1.00 115.95 578 ALA A C 1
ATOM 3875 O O . ALA A 1 490 ? 8.350 26.807 14.621 1.00 108.45 578 ALA A O 1
ATOM 3877 N N . VAL A 1 491 ? 6.333 27.289 15.515 1.00 114.17 579 VAL A N 1
ATOM 3878 C CA . VAL A 1 491 ? 6.816 27.467 16.882 1.00 100.22 579 VAL A CA 1
ATOM 3879 C C . VAL A 1 491 ? 5.840 26.786 17.831 1.00 101.19 579 VAL A C 1
ATOM 3880 O O . VAL A 1 491 ? 4.623 26.940 17.691 1.00 109.40 579 VAL A O 1
ATOM 3884 N N . THR A 1 492 ? 6.368 26.032 18.791 1.00 90.78 580 THR A N 1
ATOM 3885 C CA . THR A 1 492 ? 5.573 25.446 19.862 1.00 113.65 580 THR A CA 1
ATOM 3886 C C . THR A 1 492 ? 5.963 26.099 21.181 1.00 110.61 580 THR A C 1
ATOM 3887 O O . THR A 1 492 ? 7.149 26.161 21.520 1.00 115.83 580 THR A O 1
ATOM 3891 N N . LEU A 1 493 ? 4.967 26.585 21.917 1.00 106.04 581 LEU A N 1
ATOM 3892 C CA . LEU A 1 493 ? 5.187 27.308 23.162 1.00 118.69 581 LEU A CA 1
ATOM 3893 C C . LEU A 1 493 ? 4.511 26.567 24.306 1.00 136.35 581 LEU A C 1
ATOM 3894 O O . LEU A 1 493 ? 3.364 26.130 24.176 1.00 132.20 581 LEU A O 1
ATOM 3899 N N . GLU A 1 494 ? 5.225 26.427 25.422 1.00 131.58 582 GLU A N 1
ATOM 3900 C CA . GLU A 1 494 ? 4.730 25.731 26.607 1.00 140.53 582 GLU A CA 1
ATOM 3901 C C . GLU A 1 494 ? 4.636 26.734 27.749 1.00 144.89 582 GLU A C 1
ATOM 3902 O O . GLU A 1 494 ? 5.663 27.151 28.298 1.00 147.10 582 GLU A O 1
ATOM 3908 N N . ALA A 1 495 ? 3.410 27.101 28.112 1.00 150.61 583 ALA A N 1
ATOM 3909 C CA . ALA A 1 495 ? 3.145 28.128 29.113 1.00 130.82 583 ALA A CA 1
ATOM 3910 C C . ALA A 1 495 ? 3.996 29.377 28.873 1.00 132.80 583 ALA A C 1
ATOM 3911 O O . ALA A 1 495 ? 4.755 29.797 29.755 1.00 133.89 583 ALA A O 1
ATOM 3913 N N . PRO A 1 496 ? 3.890 29.999 27.694 1.00 146.27 584 PRO A N 1
ATOM 3914 C CA . PRO A 1 496 ? 4.849 31.050 27.328 1.00 149.84 584 PRO A CA 1
ATOM 3915 C C . PRO A 1 496 ? 4.642 32.345 28.097 1.00 149.73 584 PRO A C 1
ATOM 3916 O O . PRO A 1 496 ? 3.712 32.463 28.899 1.00 151.13 584 PRO A O 1
ATOM 3920 N N . PHE A 1 497 ? 5.508 33.324 27.849 1.00 141.81 585 PHE A N 1
ATOM 3921 C CA . PHE A 1 497 ? 5.457 34.616 28.528 1.00 140.97 585 PHE A CA 1
ATOM 3922 C C . PHE A 1 497 ? 5.636 35.694 27.469 1.00 152.50 585 PHE A C 1
ATOM 3923 O O . PHE A 1 497 ? 6.743 35.877 26.952 1.00 143.91 585 PHE A O 1
ATOM 3931 N N . LEU A 1 498 ? 4.555 36.401 27.140 1.00 155.28 586 LEU A N 1
ATOM 3932 C CA . LEU A 1 498 ? 4.548 37.315 26.001 1.00 134.63 586 LEU A CA 1
ATOM 3933 C C . LEU A 1 498 ? 4.440 38.765 26.458 1.00 149.21 586 LEU A C 1
ATOM 3934 O O . LEU A 1 498 ? 5.408 39.520 26.340 1.00 163.89 586 LEU A O 1
ATOM 3939 N N . ASP A 1 499 ? 3.284 39.185 26.975 1.00 163.14 587 ASP A N 1
ATOM 3940 C CA . ASP A 1 499 ? 3.085 40.573 27.393 1.00 177.12 587 ASP A CA 1
ATOM 3941 C C . ASP A 1 499 ? 3.754 40.787 28.749 1.00 169.95 587 ASP A C 1
ATOM 3942 O O . ASP A 1 499 ? 3.131 40.740 29.812 1.00 183.06 587 ASP A O 1
ATOM 3947 N N . VAL A 1 500 ? 5.063 41.038 28.702 1.00 155.05 588 VAL A N 1
ATOM 3948 C CA . VAL A 1 500 ? 5.801 41.300 29.933 1.00 162.90 588 VAL A CA 1
ATOM 3949 C C . VAL A 1 500 ? 5.407 42.653 30.515 1.00 156.21 588 VAL A C 1
ATOM 3950 O O . VAL A 1 500 ? 5.308 42.811 31.737 1.00 159.56 588 VAL A O 1
ATOM 3954 N N . LEU A 1 501 ? 5.157 43.644 29.657 1.00 153.02 589 LEU A N 1
ATOM 3955 C CA . LEU A 1 501 ? 4.802 44.971 30.149 1.00 165.20 589 LEU A CA 1
ATOM 3956 C C . LEU A 1 501 ? 3.356 45.020 30.629 1.00 172.51 589 LEU A C 1
ATOM 3957 O O . LEU A 1 501 ? 3.068 45.618 31.672 1.00 166.60 589 LEU A O 1
ATOM 3962 N N . ASN A 1 502 ? 2.436 44.398 29.889 1.00 197.98 590 ASN A N 1
ATOM 3963 C CA . ASN A 1 502 ? 1.044 44.327 30.322 1.00 203.61 590 ASN A CA 1
ATOM 3964 C C . ASN A 1 502 ? 0.836 43.373 31.487 1.00 198.51 590 ASN A C 1
ATOM 3965 O O . ASN A 1 502 ? -0.305 43.202 31.930 1.00 202.31 590 ASN A O 1
ATOM 3970 N N . THR A 1 503 ? 1.897 42.741 31.981 1.00 179.25 591 THR A N 1
ATOM 3971 C CA . THR A 1 503 ? 1.841 41.953 33.202 1.00 193.28 591 THR A CA 1
ATOM 3972 C C . THR A 1 503 ? 2.478 42.663 34.386 1.00 194.89 591 THR A C 1
ATOM 3973 O O . THR A 1 503 ? 2.060 42.446 35.528 1.00 191.26 591 THR A O 1
ATOM 3977 N N . MET A 1 504 ? 3.461 43.526 34.134 1.00 185.22 592 MET A N 1
ATOM 3978 C CA . MET A 1 504 ? 4.237 44.167 35.187 1.00 156.46 592 MET A CA 1
ATOM 3979 C C . MET A 1 504 ? 3.738 45.568 35.524 1.00 190.28 592 MET A C 1
ATOM 3980 O O . MET A 1 504 ? 3.522 45.873 36.700 1.00 198.22 592 MET A O 1
ATOM 3985 N N . MET A 1 505 ? 3.556 46.435 34.522 1.00 201.83 593 MET A N 1
ATOM 3986 C CA . MET A 1 505 ? 2.906 47.716 34.787 1.00 182.35 593 MET A CA 1
ATOM 3987 C C . MET A 1 505 ? 1.481 47.507 35.279 1.00 191.87 593 MET A C 1
ATOM 3988 O O . MET A 1 505 ? 1.003 48.240 36.153 1.00 207.04 593 MET A O 1
ATOM 3993 N N . ASP A 1 506 ? 0.788 46.511 34.731 1.00 220.26 594 ASP A N 1
ATOM 3994 C CA . ASP A 1 506 ? -0.506 46.110 35.265 1.00 235.00 594 ASP A CA 1
ATOM 3995 C C . ASP A 1 506 ? -0.293 45.350 36.567 1.00 215.74 594 ASP A C 1
ATOM 3996 O O . ASP A 1 506 ? -0.479 44.130 36.624 1.00 204.34 594 ASP A O 1
ATOM 4001 N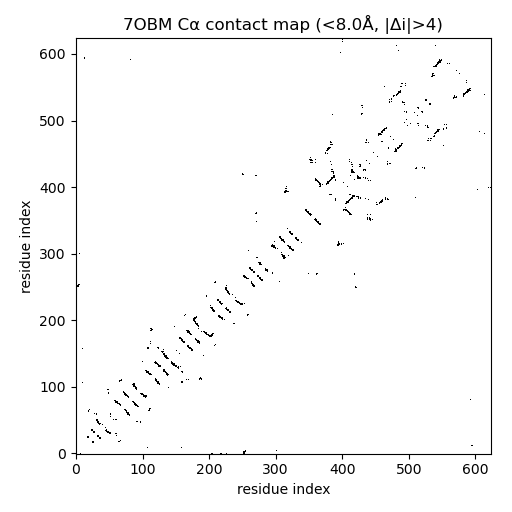 N . THR A 1 507 ? 0.109 46.066 37.614 1.00 211.66 595 THR A N 1
ATOM 4002 C CA . THR A 1 507 ? 0.446 45.457 38.899 1.00 216.73 595 THR A CA 1
ATOM 4003 C C . THR A 1 507 ? -0.781 45.394 39.816 1.00 216.09 595 THR A C 1
ATOM 4004 O O . THR A 1 507 ? -0.842 45.985 40.895 1.00 200.39 595 THR A O 1
ATOM 4008 N N . THR A 1 508 ? -1.772 44.627 39.361 1.00 228.71 596 THR A N 1
ATOM 4009 C CA . THR A 1 508 ? -2.973 44.389 40.153 1.00 232.77 596 THR A CA 1
ATOM 4010 C C . THR A 1 508 ? -2.620 43.687 41.458 1.00 229.03 596 THR A C 1
ATOM 4011 O O . THR A 1 508 ? -2.770 44.261 42.542 1.00 234.85 596 THR A O 1
ATOM 4015 N N . LEU A 1 509 ? -2.145 42.446 41.366 1.00 231.87 597 LEU A N 1
ATOM 4016 C CA . LEU A 1 509 ? -1.725 41.709 42.551 1.00 226.44 597 LEU A CA 1
ATOM 4017 C C . LEU A 1 509 ? -0.549 40.761 42.301 1.00 227.71 597 LEU A C 1
ATOM 4018 O O . LEU A 1 509 ? -0.504 39.679 42.899 1.00 213.17 597 LEU A O 1
ATOM 4023 N N . PRO A 1 510 ? 0.456 41.132 41.476 1.00 218.80 598 PRO A N 1
ATOM 4024 C CA . PRO A 1 510 ? 1.576 40.210 41.255 1.00 217.34 598 PRO A CA 1
ATOM 4025 C C . PRO A 1 510 ? 2.651 40.350 42.321 1.00 228.22 598 PRO A C 1
ATOM 4026 O O . PRO A 1 510 ? 3.099 41.464 42.613 1.00 234.60 598 PRO A O 1
ATOM 4030 N N . LEU A 1 511 ? 3.074 39.227 42.904 1.00 237.88 599 LEU A N 1
ATOM 4031 C CA . LEU A 1 511 ? 4.144 39.259 43.897 1.00 244.42 599 LEU A CA 1
ATOM 4032 C C . LEU A 1 511 ? 5.410 39.870 43.309 1.00 253.89 599 LEU A C 1
ATOM 4033 O O . LEU A 1 511 ? 5.899 40.900 43.787 1.00 242.50 599 LEU A O 1
ATOM 4038 N N . THR A 1 512 ? 5.951 39.242 42.267 1.00 299.40 600 THR A N 1
ATOM 4039 C CA . THR A 1 512 ? 7.065 39.777 41.484 1.00 292.28 600 THR A CA 1
ATOM 4040 C C . THR A 1 512 ? 8.245 40.128 42.398 1.00 279.92 600 THR A C 1
ATOM 4041 O O . THR A 1 512 ? 8.607 41.287 42.604 1.00 282.37 600 THR A O 1
ATOM 4045 N N . LEU A 1 513 ? 8.822 39.071 42.972 1.00 230.13 601 LEU A N 1
ATOM 4046 C CA . LEU A 1 513 ? 9.948 39.240 43.892 1.00 226.21 601 LEU A CA 1
ATOM 4047 C C . LEU A 1 513 ? 11.255 39.406 43.124 1.00 207.77 601 LEU A C 1
ATOM 4048 O O . LEU A 1 513 ? 11.889 40.464 43.172 1.00 204.65 601 LEU A O 1
ATOM 4053 N N . GLU A 1 514 ? 11.674 38.358 42.416 1.00 204.68 602 GLU A N 1
ATOM 4054 C CA . GLU A 1 514 ? 12.898 38.399 41.630 1.00 190.87 602 GLU A CA 1
ATOM 4055 C C . GLU A 1 514 ? 12.684 38.984 40.240 1.00 189.99 602 GLU A C 1
ATOM 4056 O O . GLU A 1 514 ? 13.635 39.516 39.652 1.00 181.18 602 GLU A O 1
ATOM 4062 N N . GLU A 1 515 ? 11.453 38.932 39.721 1.00 179.58 603 GLU A N 1
ATOM 4063 C CA . GLU A 1 515 ? 11.199 39.393 38.359 1.00 158.80 603 GLU A CA 1
ATOM 4064 C C . GLU A 1 515 ? 11.596 40.852 38.166 1.00 148.71 603 GLU A C 1
ATOM 4065 O O . GLU A 1 515 ? 11.944 41.249 37.050 1.00 159.62 603 GLU A O 1
ATOM 4071 N N . LEU A 1 516 ? 11.558 41.660 39.230 1.00 147.38 604 LEU A N 1
ATOM 4072 C CA . LEU A 1 516 ? 12.007 43.047 39.120 1.00 157.82 604 LEU A CA 1
ATOM 4073 C C . LEU A 1 516 ? 13.507 43.124 38.861 1.00 164.93 604 LEU A C 1
ATOM 4074 O O . LEU A 1 516 ? 13.959 43.886 37.998 1.00 156.57 604 LEU A O 1
ATOM 4079 N N . GLU A 1 517 ? 14.297 42.346 39.603 1.00 174.71 605 GLU A N 1
ATOM 4080 C CA . GLU A 1 517 ? 15.740 42.335 39.392 1.00 155.99 605 GLU A CA 1
ATOM 4081 C C . GLU A 1 517 ? 16.124 41.748 38.040 1.00 137.18 605 GLU A C 1
ATOM 4082 O O . GLU A 1 517 ? 17.224 42.025 37.550 1.00 138.50 605 GLU A O 1
ATOM 4088 N N . GLU A 1 518 ? 15.250 40.950 37.428 1.00 149.43 606 GLU A N 1
ATOM 4089 C CA . GLU A 1 518 ? 15.491 40.446 36.079 1.00 169.76 606 GLU A CA 1
ATOM 4090 C C . GLU A 1 518 ? 14.869 41.371 35.036 1.00 166.64 606 GLU A C 1
ATOM 4091 O O . GLU A 1 518 ? 15.567 41.896 34.164 1.00 147.24 606 GLU A O 1
ATOM 4097 N N . TRP A 1 519 ? 13.558 41.575 35.111 1.00 173.68 607 TRP A N 1
ATOM 4098 C CA . TRP A 1 519 ? 12.878 42.572 34.297 1.00 164.25 607 TRP A CA 1
ATOM 4099 C C . TRP A 1 519 ? 12.601 43.802 35.154 1.00 179.79 607 TRP A C 1
ATOM 4100 O O . TRP A 1 519 ? 11.842 43.728 36.123 1.00 187.57 607 TRP A O 1
ATOM 4111 N N . GLY A 1 520 ? 13.215 44.929 34.793 1.00 179.04 608 GLY A N 1
ATOM 4112 C CA . GLY A 1 520 ? 13.124 46.122 35.614 1.00 183.61 608 GLY A CA 1
ATOM 4113 C C . GLY A 1 520 ? 11.693 46.567 35.851 1.00 175.01 608 GLY A C 1
ATOM 4114 O O . GLY A 1 520 ? 10.769 46.222 35.115 1.00 184.65 608 GLY A O 1
ATOM 4115 N N . ASN A 1 521 ? 11.524 47.356 36.918 1.00 179.77 609 ASN A N 1
ATOM 4116 C CA . ASN A 1 521 ? 10.244 47.887 37.378 1.00 193.54 609 ASN A CA 1
ATOM 4117 C C . ASN A 1 521 ? 9.686 48.913 36.399 1.00 195.78 609 ASN A C 1
ATOM 4118 O O . ASN A 1 521 ? 10.148 50.061 36.375 1.00 195.31 609 ASN A O 1
ATOM 4123 N N . PRO A 1 522 ? 8.680 48.556 35.598 1.00 180.76 610 PRO A N 1
ATOM 4124 C CA . PRO A 1 522 ? 8.209 49.475 34.556 1.00 183.36 610 PRO A CA 1
ATOM 4125 C C . PRO A 1 522 ? 7.130 50.429 35.045 1.00 191.80 610 PRO A C 1
ATOM 4126 O O . PRO A 1 522 ? 6.917 51.491 34.452 1.00 189.31 610 PRO A O 1
ATOM 4130 N N . SER A 1 523 ? 6.441 50.059 36.127 1.00 200.64 611 SER A N 1
ATOM 4131 C CA . SER A 1 523 ? 5.350 50.874 36.645 1.00 205.20 611 SER A CA 1
ATOM 4132 C C . SER A 1 523 ? 5.832 52.123 37.370 1.00 222.37 611 SER A C 1
ATOM 4133 O O . SER A 1 523 ? 5.002 52.960 37.739 1.00 231.85 611 SER A O 1
ATOM 4136 N N . SER A 1 524 ? 7.141 52.271 37.585 1.00 215.77 612 SER A N 1
ATOM 4137 C CA . SER A 1 524 ? 7.667 53.435 38.289 1.00 216.27 612 SER A CA 1
ATOM 4138 C C . SER A 1 524 ? 9.057 53.787 37.768 1.00 210.28 612 SER A C 1
ATOM 4139 O O . SER A 1 524 ? 9.957 54.131 38.542 1.00 199.55 612 SER A O 1
ATOM 4142 N N . ASP A 1 525 ? 9.246 53.709 36.452 1.00 214.29 613 ASP A N 1
ATOM 4143 C CA . ASP A 1 525 ? 10.534 54.032 35.848 1.00 214.18 613 ASP A CA 1
ATOM 4144 C C . ASP A 1 525 ? 10.334 54.278 34.361 1.00 216.59 613 ASP A C 1
ATOM 4145 O O . ASP A 1 525 ? 9.678 53.481 33.684 1.00 192.84 613 ASP A O 1
ATOM 4150 N N . GLU A 1 526 ? 10.906 55.375 33.858 1.00 245.58 614 GLU A N 1
ATOM 4151 C CA . GLU A 1 526 ? 10.783 55.702 32.441 1.00 237.94 614 GLU A CA 1
ATOM 4152 C C . GLU A 1 526 ? 11.689 54.822 31.588 1.00 227.15 614 GLU A C 1
ATOM 4153 O O . GLU A 1 526 ? 11.264 54.310 30.546 1.00 236.57 614 GLU A O 1
ATOM 4159 N N . LYS A 1 527 ? 12.945 54.646 32.010 1.00 208.12 615 LYS A N 1
ATOM 4160 C CA . LYS A 1 527 ? 13.859 53.781 31.271 1.00 201.76 615 LYS A CA 1
ATOM 4161 C C . LYS A 1 527 ? 13.346 52.349 31.217 1.00 188.80 615 LYS A C 1
ATOM 4162 O O . LYS A 1 527 ? 13.565 51.647 30.223 1.00 168.30 615 LYS A O 1
ATOM 4168 N N . HIS A 1 528 ? 12.663 51.903 32.268 1.00 193.60 616 HIS A N 1
ATOM 4169 C CA . HIS A 1 528 ? 12.047 50.584 32.293 1.00 182.76 616 HIS A CA 1
ATOM 4170 C C . HIS A 1 528 ? 10.719 50.541 31.551 1.00 188.10 616 HIS A C 1
ATOM 4171 O O . HIS A 1 528 ? 9.990 49.555 31.680 1.00 195.60 616 HIS A O 1
ATOM 4178 N N . LYS A 1 529 ? 10.383 51.591 30.806 1.00 207.17 617 LYS A N 1
ATOM 4179 C CA . LYS A 1 529 ? 9.277 51.584 29.856 1.00 205.28 617 LYS A CA 1
ATOM 4180 C C . LYS A 1 529 ? 9.743 51.636 28.413 1.00 209.07 617 LYS A C 1
ATOM 4181 O O . LYS A 1 529 ? 9.186 50.937 27.563 1.00 202.43 617 LYS A O 1
ATOM 4187 N N . ASN A 1 530 ? 10.757 52.452 28.120 1.00 218.51 618 ASN A N 1
ATOM 4188 C CA . ASN A 1 530 ? 11.243 52.582 26.751 1.00 222.58 618 ASN A CA 1
ATOM 4189 C C . ASN A 1 530 ? 11.851 51.276 26.257 1.00 201.65 618 ASN A C 1
ATOM 4190 O O . ASN A 1 530 ? 11.497 50.779 25.182 1.00 197.41 618 ASN A O 1
ATOM 4195 N N . TYR A 1 531 ? 12.766 50.699 27.039 1.00 196.28 619 TYR A N 1
ATOM 4196 C CA . TYR A 1 531 ? 13.516 49.542 26.562 1.00 191.67 619 TYR A CA 1
ATOM 4197 C C . TYR A 1 531 ? 12.652 48.287 26.526 1.00 179.81 619 TYR A C 1
ATOM 4198 O O . TYR A 1 531 ? 12.748 47.491 25.586 1.00 172.74 619 TYR A O 1
ATOM 4207 N N . ILE A 1 532 ? 11.808 48.085 27.543 1.00 180.83 620 ILE A N 1
ATOM 4208 C CA . ILE A 1 532 ? 10.956 46.900 27.567 1.00 169.03 620 ILE A CA 1
ATOM 4209 C C . ILE A 1 532 ? 9.959 46.938 26.418 1.00 149.11 620 ILE A C 1
ATOM 4210 O O . ILE A 1 532 ? 9.548 45.891 25.903 1.00 143.82 620 ILE A O 1
ATOM 4215 N N . LYS A 1 533 ? 9.566 48.138 25.983 1.00 194.85 621 LYS A N 1
ATOM 4216 C CA . LYS A 1 533 ? 8.668 48.277 24.845 1.00 204.00 621 LYS A CA 1
ATOM 4217 C C . LYS A 1 533 ? 9.359 48.000 23.518 1.00 202.65 621 LYS A C 1
ATOM 4218 O O . LYS A 1 533 ? 8.674 47.877 22.496 1.00 199.62 621 LYS A O 1
ATOM 4224 N N . ARG A 1 534 ? 10.690 47.899 23.507 1.00 172.60 622 ARG A N 1
ATOM 4225 C CA . ARG A 1 534 ? 11.415 47.633 22.270 1.00 176.95 622 ARG A CA 1
ATOM 4226 C C . ARG A 1 534 ? 11.301 46.178 21.837 1.00 162.75 622 ARG A C 1
ATOM 4227 O O . ARG A 1 534 ? 11.257 45.898 20.634 1.00 143.03 622 ARG A O 1
ATOM 4235 N N . TYR A 1 535 ? 11.255 45.244 22.788 1.00 159.21 623 TYR A N 1
ATOM 4236 C CA . TYR A 1 535 ? 11.289 43.826 22.469 1.00 155.63 623 TYR A CA 1
ATOM 4237 C C . TYR A 1 535 ? 10.070 43.050 22.944 1.00 148.22 623 TYR A C 1
ATOM 4238 O O . TYR A 1 535 ? 9.905 41.896 22.530 1.00 136.44 623 TYR A O 1
ATOM 4247 N N . CYS A 1 536 ? 9.237 43.624 23.807 1.00 144.35 624 CYS A N 1
ATOM 4248 C CA . CYS A 1 536 ? 8.068 42.917 24.314 1.00 136.75 624 CYS A CA 1
ATOM 4249 C C . CYS A 1 536 ? 7.210 42.455 23.145 1.00 153.97 624 CYS A C 1
ATOM 4250 O O . CYS A 1 536 ? 6.732 43.296 22.367 1.00 159.53 624 CYS A O 1
ATOM 4253 N N . PRO A 1 537 ? 7.006 41.146 22.970 1.00 149.67 625 PRO A N 1
ATOM 4254 C CA . PRO A 1 537 ? 6.281 40.677 21.777 1.00 131.85 625 PRO A CA 1
ATOM 4255 C C . PRO A 1 537 ? 4.893 41.272 21.647 1.00 158.65 625 PRO A C 1
ATOM 4256 O O . PRO A 1 537 ? 4.456 41.571 20.530 1.00 161.90 625 PRO A O 1
ATOM 4260 N N . TYR A 1 538 ? 4.195 41.471 22.766 1.00 167.18 626 TYR A N 1
ATOM 4261 C CA . TYR A 1 538 ? 2.855 42.045 22.733 1.00 168.89 626 TYR A CA 1
ATOM 4262 C C . TYR A 1 538 ? 2.845 43.475 22.206 1.00 157.44 626 TYR A C 1
ATOM 4263 O O . TYR A 1 538 ? 1.817 43.923 21.687 1.00 185.75 626 TYR A O 1
ATOM 4272 N N . GLN A 1 539 ? 3.958 44.198 22.323 1.00 159.59 627 GLN A N 1
ATOM 4273 C CA . GLN A 1 539 ? 4.022 45.592 21.902 1.00 179.06 627 GLN A CA 1
ATOM 4274 C C . GLN A 1 539 ? 4.615 45.783 20.514 1.00 180.24 627 GLN A C 1
ATOM 4275 O O . GLN A 1 539 ? 4.494 46.878 19.955 1.00 191.63 627 GLN A O 1
ATOM 4281 N N . ASN A 1 540 ? 5.250 44.759 19.945 1.00 160.45 628 ASN A N 1
ATOM 4282 C CA . ASN A 1 540 ? 5.745 44.822 18.577 1.00 170.33 628 ASN A CA 1
ATOM 4283 C C . ASN A 1 540 ? 4.999 43.869 17.651 1.00 166.67 628 ASN A C 1
ATOM 4284 O O . ASN A 1 540 ? 5.523 43.497 16.596 1.00 147.96 628 ASN A O 1
ATOM 4289 N N . ILE A 1 541 ? 3.784 43.464 18.025 1.00 174.57 629 ILE A N 1
ATOM 4290 C CA . ILE A 1 541 ? 2.919 42.713 17.123 1.00 163.71 629 ILE A CA 1
ATOM 4291 C C . ILE A 1 541 ? 2.565 43.611 15.948 1.00 179.16 629 ILE A C 1
ATOM 4292 O O . ILE A 1 541 ? 1.730 44.515 16.069 1.00 191.06 629 ILE A O 1
ATOM 4297 N N . LYS A 1 542 ? 3.207 43.384 14.816 1.00 167.42 630 LYS A N 1
ATOM 4298 C CA . LYS A 1 542 ? 2.863 44.137 13.629 1.00 167.83 630 LYS A CA 1
ATOM 4299 C C . LYS A 1 542 ? 2.188 43.225 12.615 1.00 179.54 630 LYS A C 1
ATOM 4300 O O . LYS A 1 542 ? 2.599 42.071 12.454 1.00 176.01 630 LYS A O 1
ATOM 4306 N N . PRO A 1 543 ? 1.137 43.696 11.943 1.00 186.31 631 PRO A N 1
ATOM 4307 C CA . PRO A 1 543 ? 0.431 42.839 10.980 1.00 171.32 631 PRO A CA 1
ATOM 4308 C C . PRO A 1 543 ? 1.326 42.384 9.838 1.00 167.93 631 PRO A C 1
ATOM 4309 O O . PRO A 1 543 ? 1.555 43.127 8.878 1.00 167.26 631 PRO A O 1
ATOM 4313 N N . GLN A 1 544 ? 1.837 41.160 9.940 1.00 168.47 632 GLN A N 1
ATOM 4314 C CA . GLN A 1 544 ? 2.719 40.597 8.928 1.00 169.01 632 GLN A CA 1
ATOM 4315 C C . GLN A 1 544 ? 2.501 39.090 8.885 1.00 170.61 632 GLN A C 1
ATOM 4316 O O . GLN A 1 544 ? 1.628 38.547 9.568 1.00 171.74 632 GLN A O 1
ATOM 4322 N N . HIS A 1 545 ? 3.306 38.412 8.071 1.00 157.14 633 HIS A N 1
ATOM 4323 C CA . HIS A 1 545 ? 3.242 36.962 7.985 1.00 141.14 633 HIS A CA 1
ATOM 4324 C C . HIS A 1 545 ? 4.076 36.341 9.097 1.00 153.55 633 HIS A C 1
ATOM 4325 O O . HIS A 1 545 ? 5.202 36.769 9.363 1.00 152.24 633 HIS A O 1
ATOM 4332 N N . TYR A 1 546 ? 3.513 35.327 9.746 1.00 174.82 634 TYR A N 1
ATOM 4333 C CA . TYR A 1 546 ? 4.104 34.759 10.950 1.00 166.69 634 TYR A CA 1
ATOM 4334 C C . TYR A 1 546 ? 4.368 33.269 10.779 1.00 145.28 634 TYR A C 1
ATOM 4335 O O . TYR A 1 546 ? 3.910 32.664 9.802 1.00 154.51 634 TYR A O 1
ATOM 4344 N N . PRO A 1 547 ? 5.120 32.649 11.682 1.00 132.80 635 PRO A N 1
ATOM 4345 C CA . PRO A 1 547 ? 5.145 31.187 11.742 1.00 137.24 635 PRO A CA 1
ATOM 4346 C C . PRO A 1 547 ? 3.942 30.655 12.508 1.00 139.04 635 PRO A C 1
ATOM 4347 O O . PRO A 1 547 ? 3.262 31.377 13.239 1.00 142.09 635 PRO A O 1
ATOM 4351 N N . SER A 1 548 ? 3.684 29.365 12.321 1.00 131.93 636 SER A N 1
ATOM 4352 C CA . SER A 1 548 ? 2.586 28.722 13.028 1.00 133.64 636 SER A CA 1
ATOM 4353 C C . SER A 1 548 ? 2.941 28.532 14.498 1.00 126.66 636 SER A C 1
ATOM 4354 O O . SER A 1 548 ? 4.092 28.254 14.845 1.00 123.20 636 SER A O 1
ATOM 4357 N N . ILE A 1 549 ? 1.945 28.693 15.366 1.00 127.83 637 ILE A N 1
ATOM 4358 C CA . ILE A 1 549 ? 2.139 28.632 16.809 1.00 118.44 637 ILE A CA 1
ATOM 4359 C C . ILE A 1 549 ? 1.210 27.575 17.390 1.00 130.52 637 ILE A C 1
ATOM 4360 O O . ILE A 1 549 ? 0.041 27.481 17.000 1.00 146.25 637 ILE A O 1
ATOM 4365 N N . HIS A 1 550 ? 1.736 26.780 18.321 1.00 114.93 638 HIS A N 1
ATOM 4366 C CA . HIS A 1 550 ? 0.944 25.818 19.082 1.00 127.86 638 HIS A CA 1
ATOM 4367 C C . HIS A 1 550 ? 1.288 25.988 20.554 1.00 137.26 638 HIS A C 1
ATOM 4368 O O . HIS A 1 550 ? 2.373 25.591 20.992 1.00 131.93 638 HIS A O 1
ATOM 4375 N N . ILE A 1 551 ? 0.368 26.574 21.314 1.00 134.98 639 ILE A N 1
ATOM 4376 C CA . ILE A 1 551 ? 0.585 26.882 22.722 1.00 139.37 639 ILE A CA 1
ATOM 4377 C C . ILE A 1 551 ? -0.127 25.835 23.567 1.00 162.28 639 ILE A C 1
ATOM 4378 O O . ILE A 1 551 ? -1.358 25.720 23.524 1.00 167.91 639 ILE A O 1
ATOM 4383 N N . THR A 1 552 ? 0.649 25.070 24.337 1.00 157.12 640 THR A N 1
ATOM 4384 C CA . THR A 1 552 ? 0.093 24.121 25.302 1.00 154.36 640 THR A CA 1
ATOM 4385 C C . THR A 1 552 ? 0.032 24.823 26.656 1.00 150.00 640 THR A C 1
ATOM 4386 O O . THR A 1 552 ? 0.840 24.597 27.560 1.00 164.91 640 THR A O 1
ATOM 4390 N N . ALA A 1 553 ? -0.954 25.705 26.784 1.00 161.12 641 ALA A N 1
ATOM 4391 C CA . ALA A 1 553 ? -1.063 26.564 27.953 1.00 167.89 641 ALA A CA 1
ATOM 4392 C C . ALA A 1 553 ? -1.774 25.851 29.094 1.00 180.37 641 ALA A C 1
ATOM 4393 O O . ALA A 1 553 ? -2.724 25.093 28.880 1.00 178.36 641 ALA A O 1
ATOM 4395 N N . TYR A 1 554 ? -1.307 26.102 30.314 1.00 177.09 642 TYR A N 1
ATOM 4396 C CA . TYR A 1 554 ? -1.916 25.558 31.519 1.00 178.30 642 TYR A CA 1
ATOM 4397 C C . TYR A 1 554 ? -2.797 26.620 32.163 1.00 182.40 642 TYR A C 1
ATOM 4398 O O . TYR A 1 554 ? -2.365 27.762 32.350 1.00 173.23 642 TYR A O 1
ATOM 4407 N N . GLU A 1 555 ? -4.032 26.239 32.497 1.00 190.64 643 GLU A N 1
ATOM 4408 C CA . GLU A 1 555 ? -4.943 27.179 33.142 1.00 182.09 643 GLU A CA 1
ATOM 4409 C C . GLU A 1 555 ? -4.478 27.519 34.552 1.00 188.61 643 GLU A C 1
ATOM 4410 O O . GLU A 1 555 ? -4.497 28.688 34.954 1.00 189.66 643 GLU A O 1
ATOM 4416 N N . ASN A 1 556 ? -4.056 26.514 35.316 1.00 203.86 644 ASN A N 1
ATOM 4417 C CA . ASN A 1 556 ? -3.585 26.713 36.685 1.00 211.54 644 ASN A CA 1
ATOM 4418 C C . ASN A 1 556 ? -2.086 26.983 36.643 1.00 214.47 644 ASN A C 1
ATOM 4419 O O . ASN A 1 556 ? -1.276 26.056 36.580 1.00 216.12 644 ASN A O 1
ATOM 4424 N N . ASP A 1 557 ? -1.717 28.262 36.677 1.00 197.59 645 ASP A N 1
ATOM 4425 C CA . ASP A 1 557 ? -0.314 28.657 36.694 1.00 200.72 645 ASP A CA 1
ATOM 4426 C C . ASP A 1 557 ? -0.239 30.064 37.262 1.00 195.85 645 ASP A C 1
ATOM 4427 O O . ASP A 1 557 ? -0.992 30.944 36.836 1.00 177.15 645 ASP A O 1
ATOM 4432 N N . GLU A 1 558 ? 0.665 30.272 38.219 1.00 200.36 646 GLU A N 1
ATOM 4433 C CA . GLU A 1 558 ? 0.832 31.576 38.849 1.00 207.98 646 GLU A CA 1
ATOM 4434 C C . GLU A 1 558 ? 2.015 32.361 38.301 1.00 202.86 646 GLU A C 1
ATOM 4435 O O . GLU A 1 558 ? 1.976 33.597 38.304 1.00 201.11 646 GLU A O 1
ATOM 4441 N N . ARG A 1 559 ? 3.066 31.681 37.836 1.00 199.44 647 ARG A N 1
ATOM 4442 C CA . ARG A 1 559 ? 4.170 32.371 37.182 1.00 195.37 647 ARG A CA 1
ATOM 4443 C C . ARG A 1 559 ? 3.778 32.895 35.809 1.00 189.52 647 ARG A C 1
ATOM 4444 O O . ARG A 1 559 ? 4.401 33.842 35.318 1.00 176.37 647 ARG A O 1
ATOM 4452 N N . VAL A 1 560 ? 2.761 32.308 35.187 1.00 194.89 648 VAL A N 1
ATOM 4453 C CA . VAL A 1 560 ? 2.289 32.727 33.873 1.00 187.37 648 VAL A CA 1
ATOM 4454 C C . VAL A 1 560 ? 0.805 33.070 33.954 1.00 190.47 648 VAL A C 1
ATOM 4455 O O . VAL A 1 560 ? -0.020 32.185 34.224 1.00 191.52 648 VAL A O 1
ATOM 4459 N N . PRO A 1 561 ? 0.417 34.327 33.738 1.00 197.37 649 PRO A N 1
ATOM 4460 C CA . PRO A 1 561 ? -1.014 34.659 33.721 1.00 192.34 649 PRO A CA 1
ATOM 4461 C C . PRO A 1 561 ? -1.692 34.049 32.502 1.00 196.24 649 PRO A C 1
ATOM 4462 O O . PRO A 1 561 ? -1.178 34.129 31.384 1.00 195.96 649 PRO A O 1
ATOM 4466 N N . LEU A 1 562 ? -2.850 33.425 32.728 1.00 188.18 650 LEU A N 1
ATOM 4467 C CA . LEU A 1 562 ? -3.614 32.885 31.611 1.00 182.93 650 LEU A CA 1
ATOM 4468 C C . LEU A 1 562 ? -4.112 33.999 30.701 1.00 184.42 650 LEU A C 1
ATOM 4469 O O . LEU A 1 562 ? -4.166 33.832 29.478 1.00 167.50 650 LEU A O 1
ATOM 4474 N N . LYS A 1 563 ? -4.473 35.146 31.280 1.00 191.45 651 LYS A N 1
ATOM 4475 C CA . LYS A 1 563 ? -4.887 36.286 30.469 1.00 195.52 651 LYS A CA 1
ATOM 4476 C C . LYS A 1 563 ? -3.750 36.771 29.580 1.00 211.05 651 LYS A C 1
ATOM 4477 O O . LYS A 1 563 ? -3.963 37.090 28.405 1.00 212.51 651 LYS A O 1
ATOM 4483 N N . GLY A 1 564 ? -2.530 36.818 30.123 1.00 271.35 652 GLY A N 1
ATOM 4484 C CA . GLY A 1 564 ? -1.418 37.408 29.397 1.00 268.77 652 GLY A CA 1
ATOM 4485 C C . GLY A 1 564 ? -1.108 36.721 28.082 1.00 269.62 652 GLY A C 1
ATOM 4486 O O . GLY A 1 564 ? -0.590 37.352 27.157 1.00 273.22 652 GLY A O 1
ATOM 4487 N N . ILE A 1 565 ? -1.418 35.431 27.974 1.00 224.52 653 ILE A N 1
ATOM 4488 C CA . ILE A 1 565 ? -1.162 34.687 26.753 1.00 219.34 653 ILE A CA 1
ATOM 4489 C C . ILE A 1 565 ? -2.434 34.397 25.962 1.00 199.95 653 ILE A C 1
ATOM 4490 O O . ILE A 1 565 ? -2.367 34.291 24.732 1.00 189.25 653 ILE A O 1
ATOM 4495 N N . VAL A 1 566 ? -3.588 34.271 26.620 1.00 191.52 654 VAL A N 1
ATOM 4496 C CA . VAL A 1 566 ? -4.841 34.145 25.882 1.00 184.76 654 VAL A CA 1
ATOM 4497 C C . VAL A 1 566 ? -5.158 35.446 25.156 1.00 183.01 654 VAL A C 1
ATOM 4498 O O . VAL A 1 566 ? -5.640 35.438 24.016 1.00 175.53 654 VAL A O 1
ATOM 4502 N N . SER A 1 567 ? -4.881 36.586 25.795 1.00 193.68 655 SER A N 1
ATOM 4503 C CA . SER A 1 567 ? -5.013 37.866 25.108 1.00 191.90 655 SER A CA 1
ATOM 4504 C C . SER A 1 567 ? -4.015 37.988 23.965 1.00 185.20 655 SER A C 1
ATOM 4505 O O . SER A 1 567 ? -4.293 38.664 22.967 1.00 182.18 655 SER A O 1
ATOM 4508 N N . TYR A 1 568 ? -2.853 37.342 24.089 1.00 186.17 656 TYR A N 1
ATOM 4509 C CA . TYR A 1 568 ? -1.869 37.378 23.011 1.00 170.62 656 TYR A CA 1
ATOM 4510 C C . TYR A 1 568 ? -2.353 36.600 21.794 1.00 162.58 656 TYR A C 1
ATOM 4511 O O . TYR A 1 568 ? -2.108 37.010 20.655 1.00 164.41 656 TYR A O 1
ATOM 4520 N N . THR A 1 569 ? -3.040 35.476 22.014 1.00 166.36 657 THR A N 1
ATOM 4521 C CA . THR A 1 569 ? -3.523 34.675 20.893 1.00 174.34 657 THR A CA 1
ATOM 4522 C C . THR A 1 569 ? -4.567 35.430 20.078 1.00 170.20 657 THR A C 1
ATOM 4523 O O . THR A 1 569 ? -4.524 35.417 18.842 1.00 168.87 657 THR A O 1
ATOM 4527 N N . GLU A 1 570 ? -5.512 36.092 20.749 1.00 182.84 658 GLU A N 1
ATOM 4528 C CA . GLU A 1 570 ? -6.555 36.813 20.027 1.00 187.39 658 GLU A CA 1
ATOM 4529 C C . GLU A 1 570 ? -5.997 38.049 19.334 1.00 183.79 658 GLU A C 1
ATOM 4530 O O . GLU A 1 570 ? -6.350 38.330 18.182 1.00 183.64 658 GLU A O 1
ATOM 4536 N N . LYS A 1 571 ? -5.129 38.803 20.015 1.00 175.58 659 LYS A N 1
ATOM 4537 C CA . LYS A 1 571 ? -4.480 39.936 19.363 1.00 180.75 659 LYS A CA 1
ATOM 4538 C C . LYS A 1 571 ? -3.618 39.481 18.194 1.00 167.34 659 LYS A C 1
ATOM 4539 O O . LYS A 1 571 ? -3.492 40.201 17.196 1.00 171.41 659 LYS A O 1
ATOM 4545 N N . LEU A 1 572 ? -3.026 38.289 18.294 1.00 156.98 660 LEU A N 1
ATOM 4546 C CA . LEU A 1 572 ? -2.266 37.748 17.173 1.00 163.76 660 LEU A CA 1
ATOM 4547 C C . LEU A 1 572 ? -3.188 37.381 16.017 1.00 171.17 660 LEU A C 1
ATOM 4548 O O . LEU A 1 572 ? -2.843 37.593 14.849 1.00 159.48 660 LEU A O 1
ATOM 4553 N N . LYS A 1 573 ? -4.366 36.833 16.326 1.00 174.52 661 LYS A N 1
ATOM 4554 C CA . LYS A 1 573 ? -5.321 36.491 15.278 1.00 180.53 661 LYS A CA 1
ATOM 4555 C C . LYS A 1 573 ? -5.910 37.736 14.627 1.00 182.73 661 LYS A C 1
ATOM 4556 O O . LYS A 1 573 ? -6.193 37.728 13.424 1.00 188.58 661 LYS A O 1
ATOM 4562 N N . GLU A 1 574 ? -6.103 38.809 15.398 1.00 176.94 662 GLU A N 1
ATOM 4563 C CA . GLU A 1 574 ? -6.592 40.054 14.816 1.00 181.53 662 GLU A CA 1
ATOM 4564 C C . GLU A 1 574 ? -5.522 40.735 13.972 1.00 177.91 662 GLU A C 1
ATOM 4565 O O . GLU A 1 574 ? -5.849 41.439 13.010 1.00 183.51 662 GLU A O 1
ATOM 4571 N N . ALA A 1 575 ? -4.247 40.538 14.312 1.00 170.84 663 ALA A N 1
ATOM 4572 C CA . ALA A 1 575 ? -3.170 41.152 13.545 1.00 169.56 663 ALA A CA 1
ATOM 4573 C C . ALA A 1 575 ? -2.944 40.434 12.221 1.00 166.03 663 ALA A C 1
ATOM 4574 O O . ALA A 1 575 ? -2.739 41.083 11.189 1.00 169.29 663 ALA A O 1
ATOM 4576 N N . ILE A 1 576 ? -2.970 39.099 12.228 1.00 168.79 664 ILE A N 1
ATOM 4577 C CA . ILE A 1 576 ? -2.820 38.367 10.976 1.00 177.36 664 ILE A CA 1
ATOM 4578 C C . ILE A 1 576 ? -4.048 38.554 10.098 1.00 170.11 664 ILE A C 1
ATOM 4579 O O . ILE A 1 576 ? -3.945 38.536 8.866 1.00 164.40 664 ILE A O 1
ATOM 4584 N N . ALA A 1 577 ? -5.224 38.744 10.705 1.00 181.54 665 ALA A N 1
ATOM 4585 C CA . ALA A 1 577 ? -6.430 38.986 9.920 1.00 176.33 665 ALA A CA 1
ATOM 4586 C C . ALA A 1 577 ? -6.365 40.335 9.217 1.00 183.07 665 ALA A C 1
ATOM 4587 O O . ALA A 1 577 ? -6.778 40.457 8.058 1.00 186.66 665 ALA A O 1
ATOM 4589 N N . GLU A 1 578 ? -5.852 41.360 9.903 1.00 185.29 666 GLU A N 1
ATOM 4590 C CA . GLU A 1 578 ? -5.657 42.651 9.253 1.00 191.82 666 GLU A CA 1
ATOM 4591 C C . GLU A 1 578 ? -4.613 42.549 8.148 1.00 187.84 666 GLU A C 1
ATOM 4592 O O . GLU A 1 578 ? -4.751 43.181 7.095 1.00 193.13 666 GLU A O 1
ATOM 4598 N N . HIS A 1 579 ? -3.562 41.755 8.371 1.00 189.59 667 HIS A N 1
ATOM 4599 C CA . HIS A 1 579 ? -2.612 41.482 7.300 1.00 181.33 667 HIS A CA 1
ATOM 4600 C C . HIS A 1 579 ? -3.220 40.570 6.244 1.00 180.76 667 HIS A C 1
ATOM 4601 O O . HIS A 1 579 ? -2.879 40.682 5.061 1.00 189.34 667 HIS A O 1
ATOM 4608 N N . ALA A 1 580 ? -4.114 39.665 6.647 1.00 180.17 668 ALA A N 1
ATOM 4609 C CA . ALA A 1 580 ? -4.849 38.867 5.672 1.00 175.47 668 ALA A CA 1
ATOM 4610 C C . ALA A 1 580 ? -5.767 39.752 4.839 1.00 185.77 668 ALA A C 1
ATOM 4611 O O . ALA A 1 580 ? -5.682 39.767 3.608 1.00 196.35 668 ALA A O 1
ATOM 4613 N N . LYS A 1 581 ? -6.640 40.517 5.503 1.00 189.15 669 LYS A N 1
ATOM 4614 C CA . LYS A 1 581 ? -7.553 41.412 4.795 1.00 198.73 669 LYS A CA 1
ATOM 4615 C C . LYS A 1 581 ? -6.818 42.315 3.812 1.00 201.58 669 LYS A C 1
ATOM 4616 O O . LYS A 1 581 ? -7.372 42.683 2.769 1.00 208.73 669 LYS A O 1
ATOM 4622 N N . ASP A 1 582 ? -5.565 42.664 4.112 1.00 207.46 670 ASP A N 1
ATOM 4623 C CA . ASP A 1 582 ? -4.790 43.497 3.201 1.00 220.28 670 ASP A CA 1
ATOM 4624 C C . ASP A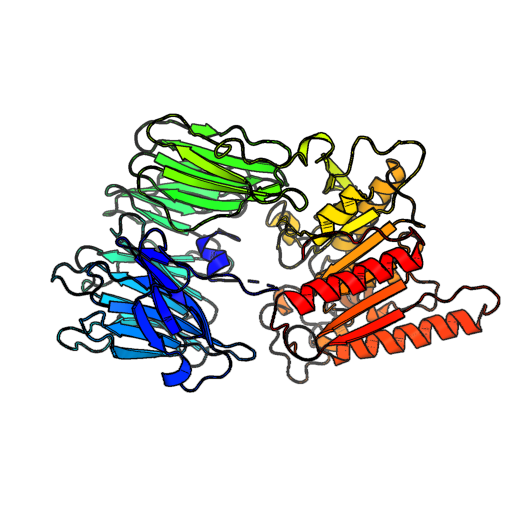 1 582 ? -4.403 42.734 1.938 1.00 209.19 670 ASP A C 1
ATOM 4625 O O . ASP A 1 582 ? -4.493 43.274 0.830 1.00 228.07 670 ASP A O 1
ATOM 4630 N N . THR A 1 583 ? -3.975 41.481 2.081 1.00 217.91 671 THR A N 1
ATOM 4631 C CA . THR A 1 583 ? -3.500 40.667 0.962 1.00 223.08 671 THR A CA 1
ATOM 4632 C C . THR A 1 583 ? -4.114 39.269 1.009 1.00 225.12 671 THR A C 1
ATOM 4633 O O . THR A 1 583 ? -3.443 38.252 0.816 1.00 228.28 671 THR A O 1
ATOM 4637 N N . GLY A 1 584 ? -5.424 39.207 1.241 1.00 219.37 672 GLY A N 1
ATOM 4638 C CA . GLY A 1 584 ? -6.120 37.936 1.331 1.00 210.25 672 GLY A CA 1
ATOM 4639 C C . GLY A 1 584 ? -6.448 37.311 -0.006 1.00 204.72 672 GLY A C 1
ATOM 4640 O O . GLY A 1 584 ? -7.574 37.435 -0.499 1.00 210.48 672 GLY A O 1
ATOM 4641 N N . GLU A 1 585 ? -5.469 36.628 -0.597 1.00 201.33 673 GLU A N 1
ATOM 4642 C CA . GLU A 1 585 ? -5.671 35.931 -1.859 1.00 176.76 673 GLU A CA 1
ATOM 4643 C C . GLU A 1 585 ? -4.513 34.970 -2.096 1.00 179.56 673 GLU A C 1
ATOM 4644 O O . GLU A 1 585 ? -3.597 35.269 -2.869 1.00 168.64 673 GLU A O 1
ATOM 4650 N N . GLY A 1 586 ? -4.542 33.820 -1.429 1.00 176.44 674 GLY A N 1
ATOM 4651 C CA . GLY A 1 586 ? -3.439 32.884 -1.486 1.00 164.14 674 GLY A CA 1
ATOM 4652 C C . GLY A 1 586 ? -2.341 33.144 -0.483 1.00 170.25 674 GLY A C 1
ATOM 4653 O O . GLY A 1 586 ? -1.248 32.587 -0.625 1.00 174.82 674 GLY A O 1
ATOM 4654 N N . TYR A 1 587 ? -2.600 33.970 0.533 1.00 153.55 675 TYR A N 1
ATOM 4655 C CA . TYR A 1 587 ? -1.572 34.332 1.501 1.00 156.62 675 TYR A CA 1
ATOM 4656 C C . TYR A 1 587 ? -1.205 33.174 2.423 1.00 165.73 675 TYR A C 1
ATOM 4657 O O . TYR A 1 587 ? -0.112 33.186 3.001 1.00 168.74 675 TYR A O 1
ATOM 4666 N N . GLN A 1 588 ? -2.078 32.172 2.552 1.00 167.61 676 GLN A N 1
ATOM 4667 C CA . GLN A 1 588 ? -1.865 31.041 3.451 1.00 176.12 676 GLN A CA 1
ATOM 4668 C C . GLN A 1 588 ? -1.688 31.517 4.887 1.00 165.74 676 GLN A C 1
ATOM 4669 O O . GLN A 1 588 ? -0.557 31.677 5.359 1.00 153.77 676 GLN A O 1
ATOM 4675 N N . THR A 1 589 ? -2.793 31.743 5.583 1.00 157.85 677 THR A N 1
ATOM 4676 C CA . THR A 1 589 ? -2.718 32.207 6.962 1.00 164.72 677 THR A CA 1
ATOM 4677 C C . THR A 1 589 ? -2.120 31.117 7.847 1.00 161.87 677 THR A C 1
ATOM 4678 O O . THR A 1 589 ? -2.513 29.948 7.738 1.00 157.54 677 THR A O 1
ATOM 4682 N N . PRO A 1 590 ? -1.153 31.446 8.701 1.00 155.43 678 PRO A N 1
ATOM 4683 C CA . PRO A 1 590 ? -0.553 30.422 9.562 1.00 160.64 678 PRO A CA 1
ATOM 4684 C C . PRO A 1 590 ? -1.561 29.883 10.564 1.00 168.33 678 PRO A C 1
ATOM 4685 O O . PRO A 1 590 ? -2.418 30.615 11.066 1.00 170.09 678 PRO A O 1
ATOM 4689 N N . ASN A 1 591 ? -1.450 28.590 10.852 1.00 176.60 679 ASN A N 1
ATOM 4690 C CA . ASN A 1 591 ? -2.304 27.965 11.851 1.00 183.87 679 ASN A CA 1
ATOM 4691 C C . ASN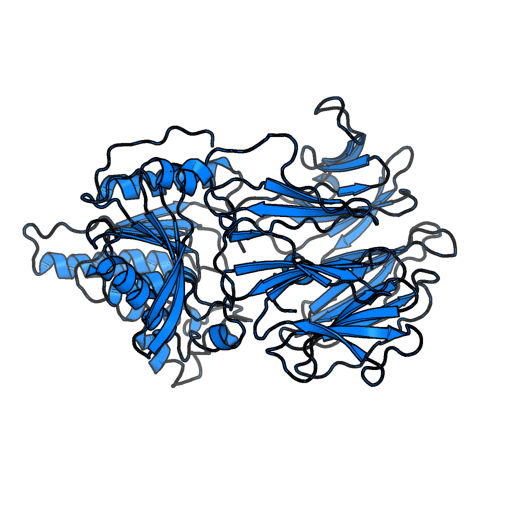 A 1 591 ? -1.825 28.344 13.246 1.00 167.44 679 ASN A C 1
ATOM 4692 O O . ASN A 1 591 ? -0.650 28.162 13.580 1.00 152.66 679 ASN A O 1
ATOM 4697 N N . ILE A 1 592 ? -2.735 28.876 14.057 1.00 150.71 680 ILE A N 1
ATOM 4698 C CA . ILE A 1 592 ? -2.433 29.304 15.417 1.00 143.36 680 ILE A CA 1
ATOM 4699 C C . ILE A 1 592 ? -3.353 28.539 16.357 1.00 151.18 680 ILE A C 1
ATOM 4700 O O . ILE A 1 592 ? -4.578 28.707 16.309 1.00 153.06 680 ILE A O 1
ATOM 4705 N N . ILE A 1 593 ? -2.765 27.700 17.206 1.00 139.54 681 ILE A N 1
ATOM 4706 C CA . ILE A 1 593 ? -3.511 26.815 18.090 1.00 149.49 681 ILE A CA 1
ATOM 4707 C C . ILE A 1 593 ? -3.204 27.184 19.534 1.00 154.26 681 ILE A C 1
ATOM 4708 O O . ILE A 1 593 ? -2.072 27.550 19.866 1.00 152.01 681 ILE A O 1
ATOM 4713 N N . LEU A 1 594 ? -4.220 27.086 20.390 1.00 169.55 682 LEU A N 1
ATOM 4714 C CA . LEU A 1 594 ? -4.082 27.318 21.827 1.00 168.37 682 LEU A CA 1
ATOM 4715 C C . LEU A 1 594 ? -4.795 26.175 22.543 1.00 177.67 682 LEU A C 1
ATOM 4716 O O . LEU A 1 594 ? -6.024 26.180 22.664 1.00 189.31 682 LEU A O 1
ATOM 4721 N N . ASP A 1 595 ? -4.025 25.194 23.009 1.00 162.96 683 ASP A N 1
ATOM 4722 C CA . ASP A 1 595 ? -4.583 24.013 23.667 1.00 173.97 683 ASP A CA 1
ATOM 4723 C C . ASP A 1 595 ? -4.603 24.285 25.165 1.00 178.00 683 ASP A C 1
ATOM 4724 O O . ASP A 1 595 ? -3.650 23.987 25.887 1.00 183.74 683 ASP A O 1
ATOM 4729 N N . ILE A 1 596 ? -5.707 24.861 25.635 1.00 193.81 684 ILE A N 1
ATOM 4730 C CA . ILE A 1 596 ? -5.859 25.165 27.053 1.00 195.35 684 ILE A CA 1
ATOM 4731 C C . ILE A 1 596 ? -6.038 23.861 27.820 1.00 196.81 684 ILE A C 1
ATOM 4732 O O . ILE A 1 596 ? -6.985 23.105 27.577 1.00 200.36 684 ILE A O 1
ATOM 4737 N N . GLN A 1 597 ? -5.124 23.593 28.748 1.00 186.77 685 GLN A N 1
ATOM 4738 C CA . GLN A 1 597 ? -5.185 22.414 29.589 1.00 192.24 685 GLN A CA 1
ATOM 4739 C C . GLN A 1 597 ? -5.351 22.835 31.043 1.00 197.57 685 GLN A C 1
ATOM 4740 O O . GLN A 1 597 ? -4.572 23.663 31.535 1.00 196.70 685 GLN A O 1
ATOM 4746 N N . PRO A 1 598 ? -6.340 22.303 31.759 1.00 200.25 686 PRO A N 1
ATOM 4747 C CA . PRO A 1 598 ? -6.586 22.736 33.139 1.00 199.11 686 PRO A CA 1
ATOM 4748 C C . PRO A 1 598 ? -5.707 22.038 34.167 1.00 202.79 686 PRO A C 1
ATOM 4749 O O . PRO A 1 598 ? -5.385 20.853 34.062 1.00 198.85 686 PRO A O 1
ATOM 4753 N N . GLY A 1 599 ? -5.315 22.800 35.184 1.00 207.63 687 GLY A N 1
ATOM 4754 C CA . GLY A 1 599 ? -4.560 22.258 36.297 1.00 210.58 687 GLY A CA 1
ATOM 4755 C C . GLY A 1 599 ? -3.141 21.849 35.963 1.00 207.68 687 GLY A C 1
ATOM 4756 O O . GLY A 1 599 ? -2.784 21.682 34.792 1.00 198.26 687 GLY A O 1
ATOM 4757 N N . GLY A 1 600 ? -2.317 21.697 36.996 1.00 210.34 688 GLY A N 1
ATOM 4758 C CA . GLY A 1 600 ? -0.990 21.152 36.798 1.00 221.23 688 GLY A CA 1
ATOM 4759 C C . GLY A 1 600 ? -1.048 19.708 36.339 1.00 236.79 688 GLY A C 1
ATOM 4760 O O . GLY A 1 600 ? -1.939 18.944 36.713 1.00 239.83 688 GLY A O 1
ATOM 4761 N N . ASN A 1 601 ? -0.082 19.334 35.505 1.00 243.72 689 ASN A N 1
ATOM 4762 C CA . ASN A 1 601 ? -0.091 18.008 34.900 1.00 243.36 689 ASN A CA 1
ATOM 4763 C C . ASN A 1 601 ? 0.105 16.948 35.977 1.00 239.72 689 ASN A C 1
ATOM 4764 O O . ASN A 1 601 ? 1.096 16.974 36.714 1.00 220.32 689 ASN A O 1
ATOM 4769 N N . HIS A 1 602 ? -0.843 16.015 36.064 1.00 240.99 690 HIS A N 1
ATOM 4770 C CA . HIS A 1 602 ? -0.899 15.072 37.173 1.00 234.34 690 HIS A CA 1
ATOM 4771 C C . HIS A 1 602 ? -0.082 13.809 36.934 1.00 235.12 690 HIS A C 1
ATOM 4772 O O . HIS A 1 602 ? 0.490 13.265 37.886 1.00 231.82 690 HIS A O 1
ATOM 4779 N N . VAL A 1 603 ? -0.014 13.326 35.694 1.00 237.63 691 VAL A N 1
ATOM 4780 C CA . VAL A 1 603 ? 0.647 12.068 35.374 1.00 235.20 691 VAL A CA 1
ATOM 4781 C C . VAL A 1 603 ? 1.679 12.307 34.278 1.00 229.02 691 VAL A C 1
ATOM 4782 O O . VAL A 1 603 ? 1.773 13.392 33.703 1.00 225.23 691 VAL A O 1
ATOM 4786 N N . ILE A 1 604 ? 2.464 11.263 33.996 1.00 225.76 692 ILE A N 1
ATOM 4787 C CA . ILE A 1 604 ? 3.419 11.328 32.896 1.00 221.00 692 ILE A CA 1
ATOM 4788 C C . ILE A 1 604 ? 2.717 11.238 31.550 1.00 217.77 692 ILE A C 1
ATOM 4789 O O . ILE A 1 604 ? 3.260 11.695 30.539 1.00 223.31 692 ILE A O 1
ATOM 4794 N N . GLU A 1 605 ? 1.511 10.668 31.515 1.00 218.88 693 GLU A N 1
ATOM 4795 C CA . GLU A 1 605 ? 0.853 10.382 30.246 1.00 222.59 693 GLU A CA 1
ATOM 4796 C C . GLU A 1 605 ? 0.369 11.659 29.571 1.00 222.25 693 GLU A C 1
ATOM 4797 O O . GLU A 1 605 ? 0.584 11.856 28.369 1.00 208.54 693 GLU A O 1
ATOM 4803 N N . ASP A 1 606 ? -0.288 12.541 30.328 1.00 244.02 694 ASP A N 1
ATOM 4804 C CA . ASP A 1 606 ? -0.842 13.758 29.741 1.00 241.08 694 ASP A CA 1
ATOM 4805 C C . ASP A 1 606 ? 0.256 14.633 29.149 1.00 220.45 694 ASP A C 1
ATOM 4806 O O . ASP A 1 606 ? 0.126 15.139 28.028 1.00 213.46 694 ASP A O 1
ATOM 4811 N N . SER A 1 607 ? 1.353 14.819 29.888 1.00 190.11 695 SER A N 1
ATOM 4812 C CA . SER A 1 607 ? 2.459 15.620 29.373 1.00 177.82 695 SER A CA 1
ATOM 4813 C C . SER A 1 607 ? 3.112 14.950 28.171 1.00 183.03 695 SER A C 1
ATOM 4814 O O . SER A 1 607 ? 3.441 15.618 27.183 1.00 161.76 695 SER A O 1
ATOM 4817 N N . HIS A 1 608 ? 3.303 13.632 28.232 1.00 248.19 696 HIS A N 1
ATOM 4818 C CA . HIS A 1 608 ? 3.900 12.902 27.123 1.00 250.35 696 HIS A CA 1
ATOM 4819 C C . HIS A 1 608 ? 2.938 12.703 25.959 1.00 250.89 696 HIS A C 1
ATOM 4820 O O . HIS A 1 608 ? 3.371 12.252 24.893 1.00 252.39 696 HIS A O 1
ATOM 4827 N N . LYS A 1 609 ? 1.654 13.016 26.134 1.00 178.83 697 LYS A N 1
ATOM 4828 C CA . LYS A 1 609 ? 0.717 13.056 25.018 1.00 172.63 697 LYS A CA 1
ATOM 4829 C C . LYS A 1 609 ? 0.477 14.465 24.499 1.00 168.60 697 LYS A C 1
ATOM 4830 O O . LYS A 1 609 ? 0.120 14.626 23.327 1.00 155.85 697 LYS A O 1
ATOM 4836 N N . LYS A 1 610 ? 0.660 15.490 25.336 1.00 183.02 698 LYS A N 1
ATOM 4837 C CA . LYS A 1 610 ? 0.826 16.835 24.796 1.00 172.19 698 LYS A CA 1
ATOM 4838 C C . LYS A 1 610 ? 2.113 16.933 23.992 1.00 159.02 698 LYS A C 1
ATOM 4839 O O . LYS A 1 610 ? 2.231 17.787 23.105 1.00 157.06 698 LYS A O 1
ATOM 4845 N N . ILE A 1 611 ? 3.085 16.073 24.300 1.00 153.58 699 ILE A N 1
ATOM 4846 C CA . ILE A 1 611 ? 4.238 15.886 23.427 1.00 143.47 699 ILE A CA 1
ATOM 4847 C C . ILE A 1 611 ? 3.781 15.466 22.036 1.00 140.91 699 ILE A C 1
ATOM 4848 O O . ILE A 1 611 ? 4.242 16.000 21.020 1.00 129.37 699 ILE A O 1
ATOM 4853 N N . THR A 1 612 ? 2.859 14.501 21.974 1.00 140.65 700 THR A N 1
ATOM 4854 C CA . THR A 1 612 ? 2.359 14.031 20.686 1.00 148.60 700 THR A CA 1
ATOM 4855 C C . THR A 1 612 ? 1.598 15.130 19.957 1.00 151.39 700 THR A C 1
ATOM 4856 O O . THR A 1 612 ? 1.666 15.232 18.726 1.00 149.24 700 THR A O 1
ATOM 4860 N N . ALA A 1 613 ? 0.862 15.961 20.699 1.00 154.59 701 ALA A N 1
ATOM 4861 C CA . ALA A 1 613 ? 0.179 17.090 20.078 1.00 154.77 701 ALA A CA 1
ATOM 4862 C C . ALA A 1 613 ? 1.169 18.106 19.527 1.00 138.60 701 ALA A C 1
ATOM 4863 O O . ALA A 1 613 ? 0.893 18.752 18.510 1.00 136.69 701 ALA A O 1
ATOM 4865 N N . GLN A 1 614 ? 2.326 18.256 20.177 1.00 138.84 702 GLN A N 1
ATOM 4866 C CA . GLN A 1 614 ? 3.339 19.182 19.683 1.00 136.95 702 GLN A CA 1
ATOM 4867 C C . GLN A 1 614 ? 4.055 18.618 18.463 1.00 127.35 702 GLN A C 1
ATOM 4868 O O . GLN A 1 614 ? 4.322 19.346 17.500 1.00 125.33 702 GLN A O 1
ATOM 4874 N N . ILE A 1 615 ? 4.375 17.322 18.485 1.00 122.88 703 ILE A N 1
ATOM 4875 C CA . ILE A 1 615 ? 5.086 16.712 17.366 1.00 115.84 703 ILE A CA 1
ATOM 4876 C C . ILE A 1 615 ? 4.191 16.642 16.135 1.00 125.67 703 ILE A C 1
ATOM 4877 O O . ILE A 1 615 ? 4.639 16.895 15.010 1.00 129.32 703 ILE A O 1
ATOM 4882 N N . LYS A 1 616 ? 2.912 16.307 16.324 1.00 124.49 704 LYS A N 1
ATOM 4883 C CA . LYS A 1 616 ? 1.998 16.245 15.188 1.00 135.35 704 LYS A CA 1
ATOM 4884 C C . LYS A 1 616 ? 1.784 17.625 14.578 1.00 139.14 704 LYS A C 1
ATOM 4885 O O . LYS A 1 616 ? 1.643 17.752 13.357 1.00 142.22 704 LYS A O 1
ATOM 4891 N N . PHE A 1 617 ? 1.762 18.669 15.410 1.00 138.33 705 PHE A N 1
ATOM 4892 C CA . PHE A 1 617 ? 1.644 20.027 14.888 1.00 143.07 705 PHE A CA 1
ATOM 4893 C C . PHE A 1 617 ? 2.841 20.384 14.016 1.00 133.94 705 PHE A C 1
ATOM 4894 O O . PHE A 1 617 ? 2.689 21.037 12.976 1.00 140.38 705 PHE A O 1
ATOM 4902 N N . LEU A 1 618 ? 4.040 19.966 14.424 1.00 121.91 706 LEU A N 1
ATOM 4903 C CA . LEU A 1 618 ? 5.231 20.247 13.631 1.00 120.15 706 LEU A CA 1
ATOM 4904 C C . LEU A 1 618 ? 5.226 19.460 12.327 1.00 128.28 706 LEU A C 1
ATOM 4905 O O . LEU A 1 618 ? 5.567 19.999 11.268 1.00 122.56 706 LEU A O 1
ATOM 4910 N N . TYR A 1 619 ? 4.840 18.185 12.383 1.00 129.33 707 TYR A N 1
ATOM 4911 C CA . TYR A 1 619 ? 4.788 17.365 11.180 1.00 123.03 707 TYR A CA 1
ATOM 4912 C C . TYR A 1 619 ? 3.619 17.730 10.273 1.00 133.47 707 TYR A C 1
ATOM 4913 O O . TYR A 1 619 ? 3.571 17.253 9.135 1.00 139.12 707 TYR A O 1
ATOM 4922 N N . GLU A 1 620 ? 2.682 18.554 10.746 1.00 130.66 708 GLU A N 1
ATOM 4923 C CA . GLU A 1 620 ? 1.599 19.030 9.891 1.00 138.63 708 GLU A CA 1
ATOM 4924 C C . GLU A 1 620 ? 2.031 20.244 9.078 1.00 136.99 708 GLU A C 1
ATOM 4925 O O . GLU A 1 620 ? 1.823 20.291 7.860 1.00 145.99 708 GLU A O 1
ATOM 4931 N N . GLU A 1 621 ? 2.637 21.235 9.734 1.00 130.83 709 GLU A N 1
ATOM 4932 C CA . GLU A 1 621 ? 3.083 22.438 9.041 1.00 140.09 709 GLU A CA 1
ATOM 4933 C C . GLU A 1 621 ? 4.264 22.183 8.114 1.00 130.71 709 GLU A C 1
ATOM 4934 O O . GLU A 1 621 ? 4.659 23.094 7.379 1.00 137.48 709 GLU A O 1
ATOM 4940 N N . LEU A 1 622 ? 4.834 20.981 8.133 1.00 126.36 710 LEU A N 1
ATOM 4941 C CA . LEU A 1 622 ? 5.903 20.603 7.221 1.00 134.60 710 LEU A CA 1
ATOM 4942 C C . LEU A 1 622 ? 5.559 19.412 6.339 1.00 139.55 710 LEU A C 1
ATOM 4943 O O . LEU A 1 622 ? 6.110 19.298 5.242 1.00 127.74 710 LEU A O 1
ATOM 4948 N N . GLY A 1 623 ? 4.665 18.530 6.782 1.00 158.99 711 GLY A N 1
ATOM 4949 C CA . GLY A 1 623 ? 4.252 17.393 5.982 1.00 162.73 711 GLY A CA 1
ATOM 4950 C C . GLY A 1 623 ? 5.334 16.347 5.820 1.00 168.89 711 GLY A C 1
ATOM 4951 O O . GLY A 1 623 ? 5.772 16.067 4.700 1.00 167.27 711 GLY A O 1
ATOM 4952 N N . LEU A 1 624 ? 5.771 15.756 6.931 1.00 159.89 712 LEU A N 1
ATOM 4953 C CA . LEU A 1 624 ? 6.859 14.788 6.899 1.00 168.23 712 LEU A CA 1
ATOM 4954 C C . LEU A 1 624 ? 6.388 13.404 7.327 1.00 174.67 712 LEU A C 1
ATOM 4955 O O . LEU A 1 624 ? 7.063 12.733 8.115 1.00 178.88 712 LEU A O 1
ATOM 4960 N N . ASP A 1 625 ? 5.239 12.977 6.814 1.00 170.44 713 ASP A N 1
ATOM 4961 C CA . ASP A 1 625 ? 4.656 11.656 7.113 1.00 181.05 713 ASP A CA 1
ATOM 4962 C C . ASP A 1 625 ? 4.466 11.566 8.630 1.00 177.73 713 ASP A C 1
ATOM 4963 O O . ASP A 1 625 ? 4.059 12.555 9.260 1.00 153.79 713 ASP A O 1
ATOM 4968 N N . SER A 1 626 ? 4.749 10.419 9.243 1.00 187.94 714 SER A N 1
ATOM 4969 C CA . SER A 1 626 ? 4.597 10.267 10.688 1.00 173.63 714 SER A CA 1
ATOM 4970 C C . SER A 1 626 ? 5.406 9.063 11.135 1.00 182.88 714 SER A C 1
ATOM 4971 O O . SER A 1 626 ? 5.162 7.945 10.668 1.00 174.68 714 SER A O 1
ATOM 4974 N N . THR A 1 627 ? 6.369 9.286 12.032 1.00 182.19 715 THR A N 1
ATOM 4975 C CA . THR A 1 627 ? 7.147 8.212 12.654 1.00 173.84 715 THR A CA 1
ATOM 4976 C C . THR A 1 627 ? 7.058 8.441 14.163 1.00 159.36 715 THR A C 1
ATOM 4977 O O . THR A 1 627 ? 7.970 8.991 14.786 1.00 138.41 715 THR A O 1
ATOM 4981 N N . SER A 1 628 ? 5.933 8.034 14.744 1.00 151.77 716 SER A N 1
ATOM 4982 C CA . SER A 1 628 ? 5.678 8.171 16.172 1.00 144.29 716 SER A CA 1
ATOM 4983 C C . SER A 1 628 ? 5.630 6.808 16.854 1.00 163.27 716 SER A C 1
ATOM 4984 O O . SER A 1 628 ? 4.828 6.573 17.760 1.00 166.82 716 SER A O 1
ATOM 4987 N N . VAL A 1 629 ? 6.487 5.892 16.414 1.00 154.11 717 VAL A N 1
ATOM 4988 C CA . VAL A 1 629 ? 6.608 4.578 17.035 1.00 145.12 717 VAL A CA 1
ATOM 4989 C C . VAL A 1 629 ? 7.673 4.651 18.126 1.00 157.18 717 VAL A C 1
ATOM 4990 O O . VAL A 1 629 ? 8.850 4.912 17.853 1.00 145.57 717 VAL A O 1
ATOM 4994 N N . PHE A 1 630 ? 7.247 4.452 19.370 1.00 171.57 718 PHE A N 1
ATOM 4995 C CA . PHE A 1 630 ? 8.107 4.609 20.536 1.00 176.87 718 PHE A CA 1
ATOM 4996 C C . PHE A 1 630 ? 7.330 4.166 21.769 1.00 172.29 718 PHE A C 1
ATOM 4997 O O . PHE A 1 630 ? 6.132 3.878 21.703 1.00 156.81 718 PHE A O 1
ATOM 5005 N N . GLU A 1 631 ? 8.034 4.117 22.899 1.00 183.92 719 GLU A N 1
ATOM 5006 C CA . GLU A 1 631 ? 7.480 3.574 24.133 1.00 185.97 719 GLU A CA 1
ATOM 5007 C C . GLU A 1 631 ? 6.470 4.526 24.759 1.00 181.64 719 GLU A C 1
ATOM 5008 O O . GLU A 1 631 ? 5.257 4.307 24.661 1.00 182.26 719 GLU A O 1
ATOM 5014 N N . ASP A 1 632 ? 6.957 5.579 25.408 1.00 172.60 720 ASP A N 1
ATOM 5015 C CA . ASP A 1 632 ? 6.087 6.519 26.106 1.00 171.78 720 ASP A CA 1
ATOM 5016 C C . ASP A 1 632 ? 6.574 7.960 25.976 1.00 176.44 720 ASP A C 1
ATOM 5017 O O . ASP A 1 632 ? 5.850 8.902 26.300 1.00 185.35 720 ASP A O 1
#

B-factor: mean 125.89, std 46.18, range [49.31, 314.82]

Radius of gyration: 26.02 Å; Cα contacts (8 Å, |Δi|>4): 1371; chains: 1; bounding box: 57×65×79 Å

Organism: Homo sapiens (NCBI:txid9606)

InterPro domains:
  IPR001375 Peptidase S9, prolyl oligopeptidase, catalytic domain [PF00326] (490-704)
  IPR002470 Peptidase S9A, prolyl oligopeptidase [PR00862] (473-491)
  IPR002470 Peptidase S9A, prolyl oligopeptidase [PR00862] (499-523)
  IPR002470 Peptidase S9A, prolyl oligopeptidase [PR00862] (527-546)
  IPR002470 Peptidase S9A, prolyl oligopeptidase [PR00862] (557-577)
  IPR002470 Peptidase S9A, prolyl oligopeptidase [PR00862] (616-631)
  IPR002470 Peptidase S9A, prolyl oligopeptidase [PR00862] (634-656)
  IPR004106 Peptidase S9, N-terminal domain superfamily [SSF50993] (116-427)
  IPR023302 Peptidase S9A, N-terminal domain [PF02897] (108-426)
  IPR029058 Alpha/Beta hydrolase fold [G3DSA:3.40.50.1820] (85-698)
  IPR029058 Alpha/Beta hydrolase fold [SSF53474] (448-711)
  IPR051543 Serine Peptidase S9A Subfamily [PTHR11757] (78-712)

Solvent-accessible surface area: 29467 Å² total; per-residue (Å²): 4,63,24,2,29,9,9,113,79,36,157,159,42,96,138,127,28,103,21,137,59,52,45,53,10,0,36,58,67,56,59,18,2,1,29,6,120,91,142,74,84,91,89,106,63,67,88,89,7,9,63,0,106,106,30,159,68,110,96,24,36,1,51,18,0,58,17,0,58,63,38,126,9,0,0,0,26,0,89,14,57,111,62,147,55,11,18,0,0,0,0,64,26,46,142,130,36,75,61,77,19,48,30,88,70,1,26,2,3,18,8,3,93,4,104,127,102,52,4,0,0,0,6,0,48,58,124,144,150,144,7,2,10,0,42,14,1,8,20,40,146,109,111,193,56,68,168,37,29,48,8,169,51,73,75,19,73,0,6,0,29,40,1,61,44,54,56,16,0,0,0,5,0,22,40,139,54,0,4,6,0,46,8,0,42,6,113,24,0,65,65,103,24,86,59,6,35,147,66,68,155,23,15,4,4,10,1,3,6,32,113,100,46,0,7,0,0,0,6,36,75,59,60,20,62,9,20,0,20,53,7,45,28,136,69,18,38,46,159,52,24,103,109,40,26,89,9,156,113,23,13,19,7,15,14,14,16,5,0,134,67,36,0,0,0,0,10,26,48,35,14,84,12,83,0,13,5,2,0,10,94,68,137,51,79,174,63,19,192,36,31,100,23,1,5,12,21,58,24,87,78,102,36,56,72,132,27,0,45,8,16,0,0,3,0,7,12,40,52,35,138,14,33,39,65,39,92,110,59,45,102,39,49,53,100,70,78,69,60,91,21,68,168,25,26,109,25,52,73,45,92,1,164,5,147,72,57,89,107,0,13,1,1,0,3,37,48,71,103,27,108,123,179,55,78,65,3,0,4,0,12,4,40,4,0,64,14,90,29,19,103,15,70,45,80,28,14,36,51,18,4,5,64,44,9,1,14,0,0,7,1,6,1,2,0,0,5,4,48,10,72,94,12,16,56,28,0,61,4,84,88,2,52,20,0,13,14,0,0,10,7,0,0,92,29,1,40,71,109,38,27,7,89,48,63,34,0,0,1,16,6,65,25,5,0,0,1,1,0,2,5,3,12,19,50,29,19,107,17,14,74,0,0,3,4,64,10,0,25,1,7,0,14,47,22,19,61,65,80,119,155,51,144,25,121,102,35,69,116,8,7,9,57,2,51,90,35,129,142,52,73,106,48,0,93,137,6,0,0,33,71,47,20,137,64,47,90,10,2,0,7,8,1,4,0,39,94,74,47,168,176,6,39,51,128,1,3,41,40,7,8,104,76,6,120,126,11,12,53,100,37,25,185,117,66,52,167,70,36,148,89,12,78,30,60,52,34,62,56,100,27,49,28,103,62,83,91,67,24,31,117,37,21,53,29,32,33,143,9,6,19,121,29,30,57,56,134,86,74,73,129,61,147,92

Sequence (624 aa):
MDAFEKVRTKLYEIINVEVKHGGFVYYQEGCCLVRSKDEEADNDNYEVLFNLEELKLDQPFIDCIRVAPDEKYVAAKIRTEDSEASTCVIIKLSDQPVMEASFPNVSSFEWVKDEEDEDVLFYTFQRNLRCHDVYRATFGDNKRNERFYTEKDPSYFVFLYLTKDSRFLTINIMNKTTSEVWLIDGLSPWDPPVLIQKRIHGVLYYVEHRDDELYILTNVGEPTEFKLMRTAADTPAIMMNWDLFFTMKRNTKVIDLDMFKDHCVLFLKHSNLLYVNVIGLADDSVRSLKLPPWACGFIMDTNSDPKNCPFQLCSPIRPPKYYTYKFAEGKLFEETGHEDPITKTSRVLRLEAKSKDGKLVPMTVFHKTDSEDLQKKPLLVHVYGAYGMDLKMNFRPERRVLVDDGWILAYCHVRGGGELGLQWHADGRLTKKLNGLADLEACIKTLHGQGFSQPSLTTLTAFSAGGVLAGALCNSNPELVRAVTLEAPFLDVLNTMMDTTLPLTLEELEEWGNPSSDEKHKNYIKRYCPYQNIKPQHYPSIHITAYENDERVPLKGIVSYTEKLKEAIAEHAKDTGEGYQTPNIILDIQPGGNHVIEDSHKKITAQIKFLYEELGLDSTSVFED

GO terms:
  GO:2000300 regulation of synaptic vesicle exocytosis (P, IMP)
  GO:0005739 mitochondrion (C, HTP)
  GO:0005634 nucleus (C, EXP)
  GO:0008233 peptidase activity (F, IMP)

CATH classification: 2.130.10.120 (+1 more: 3.40.50.1820)

Secondary structure (DSSP, 8-state):
--S-HHHHTT--------EEETTEEEEESSSEEEEEESS-SSTT--EEEEEGGGG--SSEEEEEEEE-TTSSEEEEEEEESS-S-EEEEEEE-SSS-EEEEEEETEEEEEEE--TTS--EEEEEEEETTTEEEEEEEE-SS--B----EEE--TT-EEEEEE-TTSSEEEEEEE-SS-EEEEEEETT-TTSPPEESS---TT--EEEEESSSEEEEEE-TT-TTEEEEEEEESS--SGGG-EEEEEEEET-EEEEEEE-SSEEEEEEEETTEEEEEEEESSS--EEE----TT--EE---S---TTEEEEEEE-SSSPPEEEEEETTTT-B-S-TT---TTTTT---EEEEEE-TTS-EEEEEEEE-SSS-SSS---EEEEE---TTPPPP----HHHHHHHHTT-EEEEE--BTBSTT-HHHHHTTSGGGTHHHHHHHHHHHHHHHHTTS--GGGEEEEEETTHHHHHHHHHHH-GGG-SEEEEES----SHHHHTS-SS---SSHHHHS--GGG-SHHHHTHHHH-GGGS--SS---EEEE--BSS-SSS-HHHHHHHHHHHHHHHHHHHHHH-SS--PPPEEE--B-SS--SHHHHHHHHHHHHHHHHHHHT------S--

Nearest PDB structures (foldseek):
  7obm-assembly1_A  TM=1.002E+00  e=0.000E+00  Homo sapiens
  8rfb-assembly1_A  TM=9.833E-01  e=3.442E-101  Homo sapiens
  2bkl-assembly2_B  TM=7.586E-01  e=2.197E-38  Myxococcus xanthus
  3iuj-assembly1_A  TM=7.756E-01  e=7.457E-37  Aeromonas caviae
  7y1x-assembly1_A  TM=7.263E-01  e=6.016E-33  Microbulbifer arenaceous

Foldseek 3Di:
DFQAQVCVLLVAFDDFEWDDDDQWIWADDDQFIWIAGNDHPDPPDTHTAGHNCVVVDDAWGWSYKEAFNVNQKIWTWIDHPPDDKIKIWMWGPDPHIDTDDIHMQWREKYWFCELVRWTKIWTWHDDVLFWIWIWIATDDVGPDIGTQDIGGHSQWDWYWDAAPVNQWIWTWTGHSFKIWIWTAGSHHRVDHIHTLEDIDGRKDWDWHDAPQKIWIWIQPPHNQWIFIWIAGPVNSYPVGTDTQGTDDGLKAFHYWADANFWIWTWIAAQQDTWIWIAGDVDRDIGIDDDDLQFRDKDDDPDDDRQKAKIWTAFQAFAIAIWMCRRVPGTDGGDPVPGDCPVVFKDFDWAWFQFPVGDTWTKTKMAGNPPDQPDAAAEEEEAQAAPQAFDDGHHDNLVNLQRVLPYMYMYTGFANHSSNHVVSNVACFLLHVVSSLSRVVRVLVVCVVVRHHAQLRYEYEYEANRLLSVLLCQLVPQSNHAAYEYELYAAQPVCDQLVPPPAPCDCVCVRQPRCVPDDSSVVSNLVRRSQNSLAQDAGHEYAYAHECDDRSHHPCRVVVVQVVNVVSPVVNCVVPVDPPPHHHYHYNYDYDRDDHPVVSVVVSVVVVVSSCVSNVPDDDPDDDD